Protein AF-A0A7S1H893-F1 (afdb_monomer_lite)

Radius of gyration: 40.55 Å; chains: 1; bounding box: 86×59×120 Å

Structure (mmCIF, N/CA/C/O backbone):
data_AF-A0A7S1H893-F1
#
_entry.id   AF-A0A7S1H893-F1
#
loop_
_atom_site.group_PDB
_atom_site.id
_atom_site.type_symbol
_atom_site.label_atom_id
_atom_site.label_alt_id
_atom_site.label_comp_id
_atom_site.label_asym_id
_atom_site.label_entity_id
_atom_site.label_seq_id
_atom_site.pdbx_PDB_ins_code
_atom_site.Cartn_x
_atom_site.Cartn_y
_atom_site.Cartn_z
_atom_site.occupancy
_atom_site.B_iso_or_equiv
_atom_site.auth_seq_id
_atom_site.auth_comp_id
_atom_site.auth_asym_id
_atom_site.auth_atom_id
_atom_site.pdbx_PDB_model_num
ATOM 1 N N . GLU A 1 1 ? -0.132 -35.012 -33.719 1.00 47.06 1 GLU A N 1
ATOM 2 C CA . GLU A 1 1 ? -0.107 -34.852 -32.246 1.00 47.06 1 GLU A CA 1
ATOM 3 C C . GLU A 1 1 ? 1.290 -35.050 -31.645 1.00 47.06 1 GLU A C 1
ATOM 5 O O . GLU A 1 1 ? 1.748 -34.148 -30.957 1.00 47.06 1 GLU A O 1
ATOM 10 N N . GLY A 1 2 ? 2.041 -36.108 -31.991 1.00 47.69 2 GLY A N 1
ATOM 11 C CA . GLY A 1 2 ? 3.420 -36.306 -31.490 1.00 47.69 2 GLY A CA 1
ATOM 12 C C . GLY A 1 2 ? 4.438 -35.197 -31.826 1.00 47.69 2 GLY A C 1
ATOM 13 O O . GLY A 1 2 ? 5.300 -34.894 -31.009 1.00 47.69 2 GLY A O 1
ATOM 14 N N . LEU A 1 3 ? 4.303 -34.521 -32.976 1.00 36.97 3 LEU A N 1
ATOM 15 C CA . LEU A 1 3 ? 5.175 -33.395 -33.358 1.00 36.97 3 LEU A CA 1
ATOM 16 C C . LEU A 1 3 ? 4.898 -32.107 -32.559 1.00 36.97 3 LEU A C 1
ATOM 18 O O . LEU A 1 3 ? 5.827 -31.370 -32.251 1.00 36.97 3 LEU A O 1
ATOM 22 N N . HIS A 1 4 ? 3.644 -31.858 -32.169 1.00 47.19 4 HIS A N 1
ATOM 23 C CA . HIS A 1 4 ? 3.292 -30.701 -31.335 1.00 47.19 4 HIS A CA 1
ATOM 24 C C . HIS A 1 4 ? 3.796 -30.859 -29.895 1.00 47.19 4 HIS A C 1
ATOM 26 O O . HIS A 1 4 ? 4.186 -29.874 -29.271 1.00 47.19 4 HIS A O 1
ATOM 32 N N . TYR A 1 5 ? 3.855 -32.094 -29.389 1.00 51.69 5 TYR A N 1
ATOM 33 C CA . TYR A 1 5 ? 4.451 -32.379 -28.084 1.00 51.69 5 TYR A CA 1
ATOM 34 C C . TYR A 1 5 ? 5.971 -32.150 -28.095 1.00 51.69 5 TYR A C 1
ATOM 36 O O . TYR A 1 5 ? 6.514 -31.550 -27.172 1.00 51.69 5 TYR A O 1
ATOM 44 N N . TRP A 1 6 ? 6.657 -32.541 -29.176 1.00 39.75 6 TRP A N 1
ATOM 45 C CA . TRP A 1 6 ? 8.109 -32.373 -29.297 1.00 39.75 6 TRP A CA 1
ATOM 46 C C . TRP A 1 6 ? 8.541 -30.904 -29.430 1.00 39.75 6 TRP A C 1
ATOM 48 O O . TRP A 1 6 ? 9.507 -30.493 -28.790 1.00 39.75 6 TRP A O 1
ATOM 58 N N . VAL A 1 7 ? 7.789 -30.087 -30.178 1.00 51.38 7 VAL A N 1
ATOM 59 C CA . VAL A 1 7 ? 8.055 -28.640 -30.305 1.00 51.38 7 VAL A CA 1
ATOM 60 C C . VAL A 1 7 ? 7.757 -27.895 -28.997 1.00 51.38 7 VAL A C 1
ATOM 62 O O . VAL A 1 7 ? 8.541 -27.041 -28.605 1.00 51.38 7 VAL A O 1
ATOM 65 N N . SER A 1 8 ? 6.710 -28.274 -28.253 1.00 48.41 8 SER A N 1
ATOM 66 C CA . SER A 1 8 ? 6.407 -27.669 -26.943 1.00 48.41 8 SER A CA 1
ATOM 67 C C . SER A 1 8 ? 7.466 -27.981 -25.875 1.00 48.41 8 SER A C 1
ATOM 69 O O . SER A 1 8 ? 7.771 -27.136 -25.030 1.00 48.41 8 SER A O 1
ATOM 71 N N . VAL A 1 9 ? 8.052 -29.182 -25.917 1.00 50.53 9 VAL A N 1
ATOM 72 C CA . VAL A 1 9 ? 9.153 -29.570 -25.025 1.00 50.53 9 VAL A CA 1
ATOM 73 C C . VAL A 1 9 ? 10.458 -28.884 -25.443 1.00 50.53 9 VAL A C 1
ATOM 75 O O . VAL A 1 9 ? 11.180 -28.406 -24.571 1.00 50.53 9 VAL A O 1
ATOM 78 N N . GLN A 1 10 ? 10.733 -28.736 -26.746 1.00 44.19 10 GLN A N 1
ATOM 79 C CA . GLN A 1 10 ? 11.882 -27.955 -27.215 1.00 44.19 10 GLN A CA 1
ATOM 80 C C . GLN A 1 10 ? 11.756 -26.462 -26.900 1.00 44.19 10 GLN A C 1
ATOM 82 O O . GLN A 1 10 ? 12.722 -25.894 -26.416 1.00 44.19 10 GLN A O 1
ATOM 87 N N . GLU A 1 11 ? 10.600 -25.819 -27.075 1.00 48.16 11 GLU A N 1
ATOM 88 C CA . GLU A 1 11 ? 10.439 -24.396 -26.731 1.00 48.16 11 GLU A CA 1
ATOM 89 C C . GLU A 1 11 ? 10.631 -24.132 -25.232 1.00 48.16 11 GLU A C 1
ATOM 91 O O . GLU A 1 11 ? 11.219 -23.119 -24.859 1.00 48.16 11 GLU A O 1
ATOM 96 N N . LYS A 1 12 ? 10.226 -25.071 -24.366 1.00 50.47 12 LYS A N 1
ATOM 97 C CA . LYS A 1 12 ? 10.487 -24.985 -22.920 1.00 50.47 12 LYS A CA 1
ATOM 98 C C . LYS A 1 12 ? 11.929 -25.324 -22.535 1.00 50.47 12 LYS A C 1
ATOM 100 O O . LYS A 1 12 ? 12.408 -24.810 -21.531 1.00 50.47 12 LYS A O 1
ATOM 105 N N . LEU A 1 13 ? 12.627 -26.160 -23.307 1.00 45.62 13 LEU A N 1
ATOM 106 C CA . LEU A 1 13 ? 14.049 -26.468 -23.099 1.00 45.62 13 LEU A CA 1
ATOM 107 C C . LEU A 1 13 ? 14.978 -25.389 -23.679 1.00 45.62 13 LEU A C 1
ATOM 109 O O . LEU A 1 13 ? 16.062 -25.176 -23.152 1.00 45.62 13 LEU A O 1
ATOM 113 N N . VAL A 1 14 ? 14.559 -24.671 -24.725 1.00 46.25 14 VAL A N 1
ATOM 114 C CA . VAL A 1 14 ? 15.371 -23.653 -25.416 1.00 46.25 14 VAL A CA 1
ATOM 115 C C . VAL A 1 14 ? 15.454 -22.334 -24.632 1.00 46.25 14 VAL A C 1
ATOM 117 O O . VAL A 1 14 ? 16.401 -21.571 -24.827 1.00 46.25 14 VAL A O 1
ATOM 120 N N . THR A 1 15 ? 14.542 -22.067 -23.690 1.00 53.97 15 THR A N 1
ATOM 121 C CA . THR A 1 15 ? 14.636 -20.875 -22.823 1.00 53.97 15 THR A CA 1
ATOM 122 C C . THR A 1 15 ? 15.612 -21.025 -21.656 1.00 53.97 15 THR A C 1
ATOM 124 O O . THR A 1 15 ? 16.009 -20.015 -21.081 1.00 53.97 15 THR A O 1
ATOM 127 N N . TRP A 1 16 ? 16.051 -22.242 -21.324 1.00 52.66 16 TRP A N 1
ATOM 128 C CA . TRP A 1 16 ? 17.056 -22.470 -20.284 1.00 52.66 16 TRP A CA 1
ATOM 129 C C . TRP A 1 16 ? 18.383 -22.803 -20.952 1.00 52.66 16 TRP A C 1
ATOM 131 O O . TRP A 1 16 ? 18.671 -23.950 -21.279 1.00 52.66 16 TRP A O 1
ATOM 141 N N . ARG A 1 17 ? 19.190 -21.765 -21.199 1.00 62.50 17 ARG A N 1
ATOM 142 C CA . ARG A 1 17 ? 20.500 -21.903 -21.859 1.00 62.50 17 ARG A CA 1
ATOM 143 C C . ARG A 1 17 ? 21.505 -22.743 -21.062 1.00 62.50 17 ARG A C 1
ATOM 145 O O . ARG A 1 17 ? 22.526 -23.119 -21.629 1.00 62.50 17 ARG A O 1
ATOM 152 N N . ASP A 1 18 ? 21.221 -23.051 -19.798 1.00 84.06 18 ASP A N 1
ATOM 153 C CA . ASP A 1 18 ? 22.061 -23.893 -18.955 1.00 84.06 18 ASP A CA 1
ATOM 154 C C . ASP A 1 18 ? 21.185 -24.821 -18.080 1.00 84.06 18 ASP A C 1
ATOM 156 O O . ASP A 1 18 ? 20.463 -24.337 -17.202 1.00 84.06 18 ASP A O 1
ATOM 160 N N . PRO A 1 19 ? 21.216 -26.153 -18.294 1.00 85.81 19 PRO A N 1
ATOM 161 C CA . PRO A 1 19 ? 20.529 -27.120 -17.437 1.00 85.81 19 PRO A CA 1
ATOM 162 C C . PRO A 1 19 ? 20.892 -26.970 -15.954 1.00 85.81 19 PRO A C 1
ATOM 164 O O . PRO A 1 19 ? 20.042 -27.208 -15.097 1.00 85.81 19 PRO A O 1
ATOM 167 N N . ALA A 1 20 ? 22.115 -26.528 -15.637 1.00 88.38 20 ALA A N 1
ATOM 168 C CA . ALA A 1 20 ? 22.537 -26.289 -14.261 1.00 88.38 20 ALA A CA 1
ATOM 169 C C . ALA A 1 20 ? 21.796 -25.100 -13.628 1.00 88.38 20 ALA A C 1
ATOM 171 O O . ALA A 1 20 ? 21.464 -25.133 -12.445 1.00 88.38 20 ALA A O 1
ATOM 172 N N . GLU A 1 21 ? 21.486 -24.064 -14.411 1.00 89.31 21 GLU A N 1
ATOM 173 C CA . GLU A 1 21 ? 20.748 -22.887 -13.941 1.00 89.31 21 GLU A CA 1
ATOM 174 C C . GLU A 1 21 ? 19.277 -23.221 -13.661 1.00 89.31 21 GLU A C 1
ATOM 176 O O . GLU A 1 21 ? 18.722 -22.771 -12.660 1.00 89.31 21 GLU A O 1
ATOM 181 N N . TRP A 1 22 ? 18.669 -24.095 -14.469 1.00 91.06 22 TRP A N 1
ATOM 182 C CA . TRP A 1 22 ? 17.317 -24.588 -14.196 1.00 91.06 22 TRP A CA 1
ATOM 183 C C . TRP A 1 22 ? 17.251 -25.411 -12.903 1.00 91.06 22 TRP A C 1
ATOM 185 O O . TRP A 1 22 ? 16.387 -25.159 -12.061 1.00 91.06 22 TRP A O 1
ATOM 195 N N . VAL A 1 23 ? 18.175 -26.365 -12.719 1.00 92.12 23 VAL A N 1
ATOM 196 C CA . VAL A 1 23 ? 18.237 -27.191 -11.499 1.00 92.12 23 VAL A CA 1
ATOM 197 C C . VAL A 1 23 ? 18.478 -26.311 -10.264 1.00 92.12 23 VAL A C 1
ATOM 199 O O . VAL A 1 23 ? 17.839 -26.511 -9.230 1.00 92.12 23 VAL A O 1
ATOM 202 N N . TYR A 1 24 ? 19.334 -25.292 -10.385 1.00 92.69 24 TYR A N 1
ATOM 203 C CA . TYR A 1 24 ? 19.581 -24.315 -9.326 1.00 92.69 24 TYR A CA 1
ATOM 204 C C . TYR A 1 24 ? 18.322 -23.516 -8.943 1.00 92.69 24 TYR A C 1
ATOM 206 O O . TYR A 1 24 ? 18.001 -23.415 -7.757 1.00 92.69 24 TYR A O 1
ATOM 214 N N . GLU A 1 25 ? 17.573 -22.986 -9.916 1.00 93.12 25 GLU A N 1
ATOM 215 C CA . GLU A 1 25 ? 16.344 -22.222 -9.645 1.00 93.12 25 GLU A CA 1
ATOM 216 C C . GLU A 1 25 ? 15.226 -23.095 -9.048 1.00 93.12 25 GLU A C 1
ATOM 218 O O . GLU A 1 25 ? 14.499 -22.641 -8.160 1.00 93.12 25 GLU A O 1
ATOM 223 N N . GLN A 1 26 ? 15.112 -24.369 -9.451 1.00 95.06 26 GLN A N 1
ATOM 224 C CA . GLN A 1 26 ? 14.185 -25.299 -8.791 1.00 95.06 26 GLN A CA 1
ATOM 225 C C . GLN A 1 26 ? 14.583 -25.569 -7.334 1.00 95.06 26 GLN A C 1
ATOM 227 O O . GLN A 1 26 ? 13.721 -25.523 -6.455 1.00 95.06 26 GLN A O 1
ATOM 232 N N . GLY A 1 27 ? 15.876 -25.778 -7.055 1.00 94.06 27 GLY A N 1
ATOM 233 C CA . GLY A 1 27 ? 16.376 -25.931 -5.684 1.00 94.06 27 GLY A CA 1
ATOM 234 C C . GLY A 1 27 ? 16.076 -24.707 -4.814 1.00 94.06 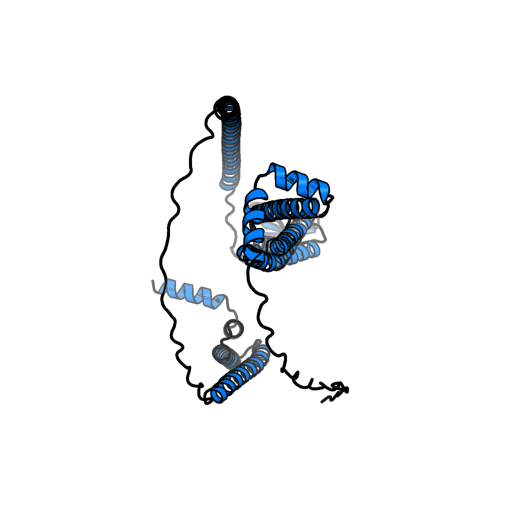27 GLY A C 1
ATOM 235 O O . GLY A 1 27 ? 15.591 -24.838 -3.691 1.00 94.06 27 GLY A O 1
ATOM 236 N N . LYS A 1 28 ? 16.261 -23.498 -5.360 1.00 94.38 28 LYS A N 1
ATOM 237 C CA . LYS A 1 28 ? 15.940 -22.236 -4.675 1.00 94.38 28 LYS A CA 1
ATOM 238 C C . LYS A 1 28 ? 14.450 -22.104 -4.359 1.00 94.38 28 LYS A C 1
ATOM 240 O O . LYS A 1 28 ? 14.094 -21.651 -3.273 1.00 94.38 28 LYS A O 1
ATOM 245 N N . LYS A 1 29 ? 13.576 -22.505 -5.285 1.00 94.94 29 LYS A N 1
ATOM 246 C CA . LYS A 1 29 ? 12.127 -22.497 -5.061 1.00 94.94 29 LYS A CA 1
ATOM 247 C C . LYS A 1 29 ? 11.727 -23.447 -3.926 1.00 94.94 29 LYS A C 1
ATOM 249 O O . LYS A 1 29 ? 11.020 -23.024 -3.018 1.00 94.94 29 LYS A O 1
ATOM 254 N N . LEU A 1 30 ? 12.223 -24.687 -3.939 1.00 95.00 30 LEU A N 1
ATOM 255 C CA . LEU A 1 30 ? 11.952 -25.678 -2.888 1.00 95.00 30 LEU A CA 1
ATOM 256 C C . LEU A 1 30 ? 12.474 -25.230 -1.517 1.00 95.00 30 LEU A C 1
ATOM 258 O O . LEU A 1 30 ? 11.807 -25.435 -0.504 1.00 95.00 30 LEU A O 1
ATOM 262 N N . PHE A 1 31 ? 13.626 -24.554 -1.491 1.00 95.25 31 PHE A N 1
ATOM 263 C CA . PHE A 1 31 ? 14.181 -23.976 -0.270 1.00 95.25 31 PHE A CA 1
ATOM 264 C C . PHE A 1 31 ? 13.249 -22.924 0.349 1.00 95.25 31 PHE A C 1
ATOM 266 O O . PHE A 1 31 ? 13.012 -22.950 1.554 1.00 95.25 31 PHE A O 1
ATOM 273 N N . LEU A 1 32 ? 12.685 -22.027 -0.470 1.00 92.44 32 LEU A N 1
ATOM 274 C CA . LEU A 1 32 ? 11.733 -21.005 -0.015 1.00 92.44 32 LEU A CA 1
ATOM 275 C C . LEU A 1 32 ? 10.386 -21.594 0.435 1.00 92.44 32 LEU A C 1
ATOM 277 O O . LEU A 1 32 ? 9.704 -20.985 1.252 1.00 92.44 32 LEU A O 1
ATOM 281 N N . GLU A 1 33 ? 10.010 -22.771 -0.071 1.00 95.25 33 GLU A N 1
ATOM 282 C CA . GLU A 1 33 ? 8.824 -23.522 0.366 1.00 95.25 33 GLU A CA 1
ATOM 283 C C . GLU A 1 33 ? 9.047 -24.297 1.683 1.00 95.25 33 GLU A C 1
ATOM 285 O O . GLU A 1 33 ? 8.131 -24.973 2.147 1.00 95.25 33 GLU A O 1
ATOM 290 N N . GLY A 1 34 ? 10.245 -24.239 2.281 1.00 94.06 34 GLY A N 1
ATOM 291 C CA . GLY A 1 34 ? 10.588 -24.982 3.503 1.00 94.06 34 GLY A CA 1
ATOM 292 C C . GLY A 1 34 ? 10.866 -26.474 3.280 1.00 94.06 34 GLY A C 1
ATOM 293 O O . GLY A 1 34 ? 11.090 -27.218 4.231 1.00 94.06 34 GLY A O 1
ATOM 294 N N . LYS A 1 35 ? 10.896 -26.941 2.025 1.00 96.44 35 LYS A N 1
ATOM 295 C CA . LYS A 1 35 ? 11.199 -28.337 1.665 1.00 96.44 35 LYS A CA 1
ATOM 296 C C . LYS A 1 35 ? 12.709 -28.548 1.571 1.00 96.44 35 LYS A C 1
ATOM 298 O O . LYS A 1 35 ? 13.257 -28.810 0.499 1.00 96.44 35 LYS A O 1
ATOM 303 N N . HIS A 1 36 ? 13.400 -28.389 2.699 1.00 95.69 36 HIS A N 1
ATOM 304 C CA . HIS A 1 36 ? 14.865 -28.337 2.744 1.00 95.69 36 HIS A CA 1
ATOM 305 C C . HIS A 1 36 ? 15.547 -29.621 2.235 1.00 95.69 36 HIS A C 1
ATOM 307 O O . HIS A 1 36 ? 16.593 -29.527 1.594 1.00 95.69 36 HIS A O 1
ATOM 313 N N . GLN A 1 37 ? 14.933 -30.795 2.425 1.00 95.75 37 GLN A N 1
ATOM 314 C CA . GLN A 1 37 ? 15.456 -32.070 1.916 1.00 95.75 37 GLN A CA 1
ATOM 315 C C . GLN A 1 37 ? 15.416 -32.151 0.379 1.00 95.75 37 GLN A C 1
ATOM 317 O O . GLN A 1 37 ? 16.431 -32.432 -0.254 1.00 95.75 37 GLN A O 1
ATOM 322 N N . GLU A 1 38 ? 14.272 -31.836 -0.239 1.00 95.56 38 GLU A N 1
ATOM 323 C CA . GLU A 1 38 ? 14.124 -31.829 -1.704 1.00 95.56 38 GLU A CA 1
ATOM 324 C C . GLU A 1 38 ? 15.006 -30.744 -2.352 1.00 95.56 38 GLU A C 1
ATOM 326 O O . GLU A 1 38 ? 15.598 -30.948 -3.414 1.00 95.56 38 GLU A O 1
ATOM 331 N N . ALA A 1 39 ? 15.143 -29.588 -1.689 1.00 95.19 39 ALA A N 1
ATOM 332 C CA . ALA A 1 39 ? 16.047 -28.525 -2.121 1.00 95.19 39 ALA A CA 1
ATOM 333 C C . ALA A 1 39 ? 17.515 -28.985 -2.118 1.00 95.19 39 ALA A C 1
ATOM 335 O O . ALA A 1 39 ? 18.245 -28.720 -3.076 1.00 95.19 39 ALA A O 1
ATOM 336 N N . LEU A 1 40 ? 17.942 -29.711 -1.076 1.00 96.00 40 LEU A N 1
ATOM 337 C CA . LEU A 1 40 ? 19.291 -30.266 -0.972 1.00 96.00 40 LEU A CA 1
ATOM 338 C C . LEU A 1 40 ? 19.588 -31.249 -2.116 1.00 96.00 40 LEU A C 1
ATOM 340 O O . LEU A 1 40 ? 20.659 -31.170 -2.719 1.00 96.00 40 LEU A O 1
ATOM 344 N N . GLU A 1 41 ? 18.641 -32.125 -2.461 1.00 96.25 41 GLU A N 1
ATOM 345 C CA . GLU A 1 41 ? 18.778 -33.058 -3.589 1.00 96.25 41 GLU A CA 1
ATOM 346 C C . GLU A 1 41 ? 18.942 -32.325 -4.930 1.00 96.25 41 GLU A C 1
ATOM 348 O O . GLU A 1 41 ? 19.811 -32.683 -5.733 1.00 96.25 41 GLU A O 1
ATOM 353 N N . MET A 1 42 ? 18.179 -31.248 -5.153 1.00 95.75 42 MET A N 1
ATOM 354 C CA . MET A 1 42 ? 18.329 -30.407 -6.346 1.00 95.75 42 MET A CA 1
ATOM 355 C C . MET A 1 42 ? 19.699 -29.721 -6.399 1.00 95.75 42 MET A C 1
ATOM 357 O O . MET A 1 42 ? 20.353 -29.726 -7.443 1.00 95.75 42 MET A O 1
ATOM 361 N N . PHE A 1 43 ? 20.192 -29.169 -5.287 1.00 94.19 43 PHE A N 1
ATOM 362 C CA . PHE A 1 43 ? 21.514 -28.534 -5.270 1.00 94.19 43 PHE A CA 1
ATOM 363 C C . PHE A 1 43 ? 22.661 -29.537 -5.483 1.00 94.19 43 PHE A C 1
ATOM 365 O O . PHE A 1 43 ? 23.621 -29.212 -6.186 1.00 94.19 43 PHE A O 1
ATOM 372 N N . GLN A 1 44 ? 22.538 -30.770 -4.980 1.00 94.38 44 GLN A N 1
ATOM 373 C CA . GLN A 1 44 ? 23.482 -31.857 -5.275 1.00 94.38 44 GLN A CA 1
ATOM 374 C C . GLN A 1 44 ? 23.427 -32.282 -6.749 1.00 94.38 44 GLN A C 1
ATOM 376 O O . GLN A 1 44 ? 24.458 -32.573 -7.359 1.00 94.38 44 GLN A O 1
ATOM 381 N N . ALA A 1 45 ? 22.236 -32.306 -7.356 1.00 92.38 45 ALA A N 1
ATOM 382 C CA . ALA A 1 45 ? 22.092 -32.552 -8.788 1.00 92.38 45 ALA A CA 1
ATOM 383 C C . ALA A 1 45 ? 22.763 -31.441 -9.617 1.00 92.38 45 ALA A C 1
ATOM 385 O O . ALA A 1 45 ? 23.444 -31.744 -10.596 1.00 92.38 45 ALA A O 1
ATOM 386 N N . CYS A 1 46 ? 22.658 -30.178 -9.188 1.00 92.00 46 CYS A N 1
ATOM 387 C CA . CYS A 1 46 ? 23.345 -29.047 -9.819 1.00 92.00 46 CYS A CA 1
ATOM 388 C C . CYS A 1 46 ? 24.878 -29.209 -9.802 1.00 92.00 46 CYS A C 1
ATOM 390 O O . CYS A 1 46 ? 25.540 -28.870 -10.782 1.00 92.00 46 CYS A O 1
ATOM 392 N N . GLU A 1 47 ? 25.449 -29.753 -8.722 1.00 91.38 47 GLU A N 1
ATOM 393 C CA . GLU A 1 47 ? 26.891 -30.027 -8.624 1.00 91.38 47 GLU A CA 1
ATOM 394 C C . GLU A 1 47 ? 27.335 -31.118 -9.612 1.00 91.38 47 GLU A C 1
ATOM 396 O O . GLU A 1 47 ? 28.365 -30.975 -10.271 1.00 91.38 47 GLU A O 1
ATOM 401 N N . LYS A 1 48 ? 26.518 -32.167 -9.790 1.00 92.12 48 LYS A N 1
ATOM 402 C CA . LYS A 1 48 ? 26.788 -33.256 -10.747 1.00 92.12 48 LYS A CA 1
ATOM 403 C C . LYS A 1 48 ? 26.717 -32.806 -12.207 1.00 92.12 48 LYS A C 1
ATOM 405 O O . LYS A 1 48 ? 27.459 -33.333 -13.032 1.00 92.12 48 LYS A O 1
ATOM 410 N N . VAL A 1 49 ? 25.825 -31.867 -12.531 1.00 90.12 49 VAL A N 1
ATOM 411 C CA . VAL A 1 49 ? 25.699 -31.302 -13.888 1.00 90.12 49 VAL A CA 1
ATOM 412 C C . VAL A 1 49 ? 26.903 -30.410 -14.226 1.00 90.12 49 VAL A C 1
ATOM 414 O O . VAL A 1 49 ? 27.324 -30.365 -15.381 1.00 90.12 49 VAL A O 1
ATOM 417 N N . GLY A 1 50 ? 27.506 -29.765 -13.221 1.00 82.75 50 GLY A N 1
ATOM 418 C CA . GLY A 1 50 ? 28.611 -28.827 -13.408 1.00 82.75 50 GLY A CA 1
ATOM 419 C C . GLY A 1 50 ? 28.149 -27.486 -13.992 1.00 82.75 50 GLY A C 1
ATOM 420 O O . GLY A 1 50 ? 27.041 -27.357 -14.498 1.00 82.75 50 GLY A O 1
ATOM 421 N N . GLY A 1 51 ? 28.991 -26.452 -13.909 1.00 84.25 51 GLY A N 1
ATOM 422 C CA . GLY A 1 51 ? 28.700 -25.130 -14.479 1.00 84.25 51 GLY A CA 1
ATOM 423 C C . GLY A 1 51 ? 28.959 -23.964 -13.526 1.00 84.25 51 GLY A C 1
ATOM 424 O O . GLY A 1 51 ? 29.443 -24.127 -12.406 1.00 84.25 51 GLY A O 1
ATOM 425 N N . LYS A 1 52 ? 28.628 -22.748 -13.976 1.00 80.62 52 LYS A N 1
ATOM 426 C CA . LYS A 1 52 ? 28.777 -21.517 -13.177 1.00 80.62 52 LYS A CA 1
ATOM 427 C C . LYS A 1 52 ? 27.966 -21.491 -11.867 1.00 80.62 52 LYS A C 1
ATOM 429 O O . LYS A 1 52 ? 28.483 -20.917 -10.907 1.00 80.62 52 LYS A O 1
ATOM 434 N N . PRO A 1 53 ? 26.750 -22.069 -11.760 1.00 80.5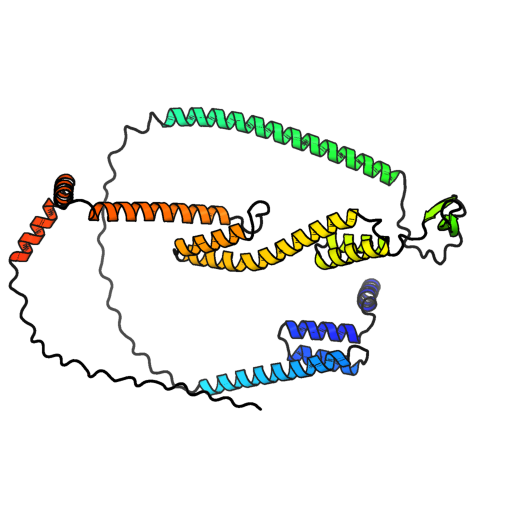6 53 PRO A N 1
ATOM 435 C CA . PRO A 1 53 ? 25.983 -21.988 -10.516 1.00 80.56 53 PRO A CA 1
ATOM 436 C C . PRO A 1 53 ? 26.516 -22.888 -9.390 1.00 80.56 53 PRO A C 1
ATOM 438 O O . PRO A 1 53 ? 26.081 -22.721 -8.255 1.00 80.56 53 PRO A O 1
ATOM 441 N N . VAL A 1 54 ? 27.497 -23.765 -9.642 1.00 83.31 54 VAL A N 1
ATOM 442 C CA . VAL A 1 54 ? 28.032 -24.707 -8.636 1.00 83.31 54 VAL A CA 1
ATOM 443 C C . VAL A 1 54 ? 28.615 -23.996 -7.409 1.00 83.31 54 VAL A C 1
ATOM 445 O O . VAL A 1 54 ? 28.394 -24.415 -6.280 1.00 83.31 54 VAL A O 1
ATOM 448 N N . GLN A 1 55 ? 29.302 -22.864 -7.595 1.00 82.00 55 GLN A N 1
ATOM 449 C CA . GLN A 1 55 ? 29.829 -22.090 -6.460 1.00 82.00 55 GLN A CA 1
ATOM 450 C C . GLN A 1 55 ? 28.727 -21.456 -5.602 1.00 82.00 55 GLN A C 1
ATOM 452 O O . GLN A 1 55 ? 28.949 -21.160 -4.432 1.00 82.00 55 GLN A O 1
ATOM 457 N N . ARG A 1 56 ? 27.550 -21.206 -6.187 1.00 84.75 56 ARG A N 1
ATOM 458 C CA . ARG A 1 56 ? 26.399 -20.662 -5.462 1.00 84.75 56 ARG A CA 1
ATOM 459 C C . ARG A 1 56 ? 25.603 -21.776 -4.797 1.00 84.75 56 ARG A C 1
ATOM 461 O O . ARG A 1 56 ? 25.098 -21.568 -3.702 1.00 84.75 56 ARG A O 1
ATOM 468 N N . SER A 1 57 ? 25.492 -22.944 -5.431 1.00 85.38 57 SER A N 1
ATOM 469 C CA . SER A 1 57 ? 24.748 -24.074 -4.871 1.00 85.38 57 SER A CA 1
ATOM 470 C C . SER A 1 57 ? 25.402 -24.624 -3.604 1.00 85.38 57 SER A C 1
ATOM 472 O O . SER A 1 57 ? 24.676 -24.982 -2.684 1.00 85.38 57 SER A O 1
ATOM 474 N N . THR A 1 58 ? 26.735 -24.618 -3.489 1.00 86.81 58 THR A N 1
ATOM 475 C CA . THR A 1 58 ? 27.437 -25.084 -2.277 1.00 86.81 58 THR A CA 1
ATOM 476 C C . THR A 1 58 ? 27.049 -24.307 -1.022 1.00 86.81 58 THR A C 1
ATOM 478 O O . THR A 1 58 ? 26.746 -24.924 -0.006 1.00 86.81 58 THR A O 1
ATOM 481 N N . GLN A 1 59 ? 26.943 -22.978 -1.108 1.00 88.75 59 GLN A N 1
ATOM 482 C CA . GLN A 1 59 ? 26.493 -22.148 0.017 1.00 88.75 59 GLN A CA 1
ATOM 483 C C . GLN A 1 59 ? 25.066 -22.501 0.456 1.00 88.75 59 GLN A C 1
ATOM 485 O O . GLN A 1 59 ? 24.783 -22.573 1.648 1.00 88.75 59 GLN A O 1
ATOM 490 N N . PHE A 1 60 ? 24.167 -22.763 -0.497 1.00 84.94 60 PHE A N 1
ATOM 491 C CA . PHE A 1 60 ? 22.797 -23.171 -0.183 1.00 84.94 60 PHE A CA 1
ATOM 492 C C . PHE A 1 60 ? 22.719 -24.588 0.393 1.00 84.94 60 PHE A C 1
ATOM 494 O O . PHE A 1 60 ? 21.876 -24.832 1.253 1.00 84.94 60 PHE A O 1
ATOM 501 N N . MET A 1 61 ? 23.588 -25.513 -0.029 1.00 89.69 61 MET A N 1
ATOM 502 C CA . MET A 1 61 ? 23.630 -26.868 0.533 1.00 89.69 61 MET A CA 1
ATOM 503 C C . MET A 1 61 ? 23.979 -26.860 2.020 1.00 89.69 61 MET A C 1
ATOM 505 O O . MET A 1 61 ? 23.349 -27.588 2.784 1.00 89.69 61 MET A O 1
ATOM 509 N N . ASP A 1 62 ? 24.936 -26.031 2.437 1.00 92.88 62 ASP A N 1
ATOM 510 C CA . ASP A 1 62 ? 25.328 -25.938 3.847 1.00 92.88 62 ASP A CA 1
ATOM 511 C C . ASP A 1 62 ? 24.190 -25.377 4.709 1.00 92.88 62 ASP A C 1
ATOM 513 O O . ASP A 1 62 ? 23.877 -25.944 5.755 1.00 92.88 62 ASP A O 1
ATOM 517 N N . VAL A 1 63 ? 23.479 -24.356 4.214 1.00 91.19 63 VAL A N 1
ATOM 518 C CA . VAL A 1 63 ? 22.285 -23.819 4.888 1.00 91.19 63 VAL A CA 1
ATOM 519 C C . VAL A 1 63 ? 21.160 -24.858 4.948 1.00 91.19 63 VAL A C 1
ATOM 521 O O . VAL A 1 63 ? 20.523 -25.007 5.986 1.00 91.19 63 VAL A O 1
ATOM 524 N N . CYS A 1 64 ? 20.916 -25.615 3.870 1.00 88.25 64 CYS A N 1
ATOM 525 C CA . CYS A 1 64 ? 19.906 -26.680 3.884 1.00 88.25 64 CYS A CA 1
ATOM 526 C C . CYS A 1 64 ? 20.228 -27.741 4.944 1.00 88.25 64 CYS A C 1
ATOM 528 O O . CYS A 1 64 ? 19.333 -28.138 5.683 1.00 88.25 64 CYS A O 1
ATOM 530 N N . ARG A 1 65 ? 21.494 -28.169 5.050 1.00 95.31 65 ARG A N 1
ATOM 531 C CA . ARG A 1 65 ? 21.936 -29.143 6.064 1.00 95.31 65 ARG A CA 1
ATOM 532 C C . ARG A 1 65 ? 21.734 -28.623 7.485 1.00 95.31 65 ARG A C 1
ATOM 534 O O . ARG A 1 65 ? 21.266 -29.377 8.328 1.00 95.31 65 ARG A O 1
ATOM 541 N N . GLU A 1 66 ? 22.048 -27.353 7.742 1.00 95.12 66 GLU A N 1
ATOM 542 C CA . GLU A 1 66 ? 21.828 -26.738 9.057 1.00 95.12 66 GLU A CA 1
ATOM 543 C C . GLU A 1 66 ? 20.336 -26.691 9.420 1.00 95.12 66 GLU A C 1
ATOM 545 O O . GLU A 1 66 ? 19.963 -27.020 10.544 1.00 95.12 66 GLU A O 1
ATOM 550 N N . MET A 1 67 ? 19.470 -26.328 8.468 1.00 91.75 67 MET A N 1
ATOM 551 C CA . MET A 1 67 ? 18.020 -26.270 8.690 1.00 91.75 67 MET A CA 1
ATOM 552 C C . MET A 1 67 ? 17.415 -27.657 8.931 1.00 91.75 67 MET A C 1
ATOM 554 O O . MET A 1 67 ? 16.547 -27.798 9.787 1.00 91.75 67 MET A O 1
ATOM 558 N N . ILE A 1 68 ? 17.886 -28.681 8.212 1.00 93.56 68 ILE A N 1
ATOM 559 C CA . ILE A 1 68 ? 17.467 -30.073 8.430 1.00 93.56 68 ILE A CA 1
ATOM 560 C C . ILE A 1 68 ? 17.894 -30.539 9.827 1.00 93.56 68 ILE A C 1
ATOM 562 O O . ILE A 1 68 ? 17.062 -31.053 10.564 1.00 93.56 68 ILE A O 1
ATOM 566 N N . ALA A 1 69 ? 19.146 -30.283 10.225 1.00 94.62 69 ALA A N 1
ATOM 567 C CA . ALA A 1 69 ? 19.645 -30.664 11.546 1.00 94.62 69 ALA A CA 1
ATOM 568 C C . ALA A 1 69 ? 18.853 -30.004 12.690 1.00 94.62 69 ALA A C 1
ATOM 570 O O . ALA A 1 69 ? 18.526 -30.669 13.667 1.00 94.62 69 ALA A O 1
ATOM 571 N N . LYS A 1 70 ? 18.485 -28.720 12.554 1.00 93.44 70 LYS A N 1
ATOM 572 C CA . LYS A 1 70 ? 17.629 -28.031 13.538 1.00 93.44 70 LYS A CA 1
ATOM 573 C C . LYS A 1 70 ? 16.222 -28.620 13.604 1.00 93.44 70 LYS A C 1
ATOM 575 O O . LYS A 1 70 ? 15.689 -28.783 14.693 1.00 93.44 70 LYS A O 1
ATOM 580 N N . ALA A 1 71 ? 15.630 -28.958 12.457 1.00 91.31 71 ALA A N 1
ATOM 581 C CA . ALA A 1 71 ? 14.306 -29.574 12.420 1.00 91.31 71 ALA A CA 1
ATOM 582 C C . ALA A 1 71 ? 14.299 -30.978 13.057 1.00 91.31 71 ALA A C 1
ATOM 584 O O . ALA A 1 71 ? 13.315 -31.357 13.687 1.00 91.31 71 ALA A O 1
ATOM 585 N N . GLU A 1 72 ? 15.389 -31.739 12.919 1.00 93.69 72 GLU A N 1
ATOM 586 C CA . GLU A 1 72 ? 15.569 -33.029 13.600 1.00 93.69 72 GLU A CA 1
ATOM 587 C C . GLU A 1 72 ? 15.749 -32.851 15.118 1.00 93.69 72 GLU A C 1
ATOM 589 O O . GLU A 1 72 ? 15.106 -33.561 15.889 1.00 93.69 72 GLU A O 1
ATOM 594 N N . GLU A 1 73 ? 16.536 -31.861 15.558 1.00 93.44 73 GLU A N 1
ATOM 595 C CA . GLU A 1 73 ? 16.719 -31.538 16.984 1.00 93.44 73 GLU A CA 1
ATOM 596 C C . GLU A 1 73 ? 15.400 -31.111 17.656 1.00 93.44 73 GLU A C 1
ATOM 598 O O . GLU A 1 73 ? 15.097 -31.554 18.763 1.00 93.44 73 GLU A O 1
ATOM 603 N N . GLU A 1 74 ? 14.575 -30.308 16.974 1.00 90.75 74 GLU A N 1
ATOM 604 C CA . GLU A 1 74 ? 13.242 -29.925 17.459 1.00 90.75 74 GLU A CA 1
ATOM 605 C C . GLU A 1 74 ? 12.293 -31.129 17.559 1.00 90.75 74 GLU A C 1
ATOM 607 O O . GLU A 1 74 ? 11.575 -31.268 18.550 1.00 90.75 74 GLU A O 1
ATOM 612 N N . GLN A 1 75 ? 12.316 -32.038 16.577 1.00 87.81 75 GLN A N 1
ATOM 613 C CA . GLN A 1 75 ? 11.494 -33.252 16.620 1.00 87.81 75 GLN A CA 1
ATOM 614 C C . GLN A 1 75 ? 11.893 -34.207 17.746 1.00 87.81 75 GLN A C 1
ATOM 616 O O . GLN A 1 75 ? 11.029 -34.896 18.292 1.00 87.81 75 GLN A O 1
ATOM 621 N N . ASP A 1 76 ? 13.178 -34.282 18.086 1.00 88.44 76 ASP A N 1
ATOM 622 C CA . ASP A 1 76 ? 13.646 -35.120 19.187 1.00 88.44 76 ASP A CA 1
ATOM 623 C C . ASP A 1 76 ? 13.379 -34.467 20.555 1.00 88.44 76 ASP A C 1
ATOM 625 O O . ASP A 1 76 ? 12.979 -35.165 21.487 1.00 88.44 76 ASP A O 1
ATOM 629 N N . ALA A 1 77 ? 13.454 -33.134 20.662 1.00 86.00 77 ALA A N 1
ATOM 630 C CA . ALA A 1 77 ? 13.091 -32.403 21.880 1.00 86.00 77 ALA A CA 1
ATOM 631 C C . ALA A 1 77 ? 11.605 -32.548 22.269 1.00 86.00 77 ALA A C 1
ATOM 633 O O . ALA A 1 77 ? 11.268 -32.481 23.455 1.00 86.00 77 ALA A O 1
ATOM 634 N N . ASP A 1 78 ? 10.716 -32.758 21.294 1.00 81.62 78 ASP A N 1
ATOM 635 C CA . ASP A 1 78 ? 9.295 -33.005 21.552 1.00 81.62 78 ASP A CA 1
ATOM 636 C C . ASP A 1 78 ? 9.002 -34.457 21.958 1.00 81.62 78 ASP A C 1
ATOM 638 O O . ASP A 1 78 ? 8.059 -34.696 22.714 1.00 81.62 78 ASP A O 1
ATOM 642 N N . LYS A 1 79 ? 9.822 -35.433 21.541 1.00 80.50 79 LYS A N 1
ATOM 643 C CA . LYS A 1 79 ? 9.658 -36.835 21.974 1.00 80.50 79 LYS A CA 1
ATOM 644 C C . LYS A 1 79 ? 9.970 -37.022 23.457 1.00 80.50 79 LYS A C 1
ATOM 646 O O . LYS A 1 79 ? 9.300 -37.815 24.111 1.00 80.50 79 LYS A O 1
ATOM 651 N N . ASP A 1 80 ? 10.909 -36.250 23.999 1.00 74.50 80 ASP A N 1
ATOM 652 C CA . ASP A 1 80 ? 11.303 -36.329 25.412 1.00 74.50 80 ASP A CA 1
ATOM 653 C C . ASP A 1 80 ? 10.279 -35.698 26.383 1.00 74.50 80 ASP A C 1
ATOM 655 O O . ASP A 1 80 ? 10.430 -35.813 27.600 1.00 74.50 80 ASP A O 1
ATOM 659 N N . LYS A 1 81 ? 9.207 -35.062 25.884 1.00 70.19 81 LYS A N 1
ATOM 660 C CA . LYS A 1 81 ? 8.140 -34.460 26.713 1.00 70.19 81 LYS A CA 1
ATOM 661 C C . LYS A 1 81 ? 6.876 -35.317 26.866 1.00 70.19 81 LYS A C 1
ATOM 663 O O . LYS A 1 81 ? 5.938 -34.875 27.522 1.00 70.19 81 LYS A O 1
ATOM 668 N N . VAL A 1 82 ? 6.819 -36.513 26.277 1.00 61.00 82 VAL A N 1
ATOM 669 C CA . VAL A 1 82 ? 5.571 -37.308 26.197 1.00 61.00 82 VAL A CA 1
ATOM 670 C C . VAL A 1 82 ? 5.360 -38.268 27.384 1.00 61.00 82 VAL A C 1
ATOM 672 O O . VAL A 1 82 ? 4.277 -38.826 27.523 1.00 61.00 82 VAL A O 1
ATOM 675 N N . ASP A 1 83 ? 6.317 -38.404 28.306 1.00 60.25 83 ASP A N 1
ATOM 676 C CA . ASP A 1 83 ? 6.205 -39.339 29.444 1.00 60.25 83 ASP A CA 1
ATOM 677 C C . ASP A 1 83 ? 5.806 -38.687 30.787 1.00 60.25 83 ASP A C 1
ATOM 679 O O . ASP A 1 83 ? 6.005 -39.286 31.848 1.00 60.25 83 ASP A O 1
ATOM 683 N N . GLU A 1 84 ? 5.222 -37.482 30.792 1.00 66.44 84 GLU A N 1
ATOM 684 C CA . GLU A 1 84 ? 4.593 -36.947 32.009 1.00 66.44 84 GLU A CA 1
ATOM 685 C C . GLU A 1 84 ? 3.144 -37.472 32.119 1.00 66.44 84 GLU A C 1
ATOM 687 O O . GLU A 1 84 ? 2.303 -37.122 31.289 1.00 66.44 84 GLU A O 1
ATOM 692 N N . PRO A 1 85 ? 2.820 -38.346 33.096 1.00 56.69 85 PRO A N 1
ATOM 693 C CA . PRO A 1 85 ? 1.481 -38.912 33.219 1.00 56.69 85 PRO A CA 1
ATOM 694 C C . PRO A 1 85 ? 0.477 -37.813 33.584 1.00 56.69 85 PRO A C 1
ATOM 696 O O . PRO A 1 85 ? 0.601 -37.177 34.633 1.00 56.69 85 PRO A O 1
ATOM 699 N N . GLU A 1 86 ? -0.532 -37.617 32.730 1.00 51.56 86 GLU A N 1
ATOM 700 C CA . GLU A 1 86 ? -1.642 -36.699 32.992 1.00 51.56 86 GLU A CA 1
ATOM 701 C C . GLU A 1 86 ? -2.275 -36.992 34.369 1.00 51.56 86 GLU A C 1
ATOM 703 O O . GLU A 1 86 ? -2.625 -38.143 34.664 1.00 51.56 86 GLU A O 1
ATOM 708 N N . PRO A 1 87 ? -2.434 -35.980 35.244 1.00 53.00 87 PRO A N 1
ATOM 709 C CA . PRO A 1 87 ? -3.147 -36.156 36.497 1.00 53.00 87 PRO A CA 1
ATOM 710 C C . PRO A 1 87 ? -4.634 -36.380 36.202 1.00 53.00 87 PRO A C 1
ATOM 712 O O . PRO A 1 87 ? -5.278 -35.568 35.546 1.00 53.00 87 PRO A O 1
ATOM 715 N N . ALA A 1 88 ? -5.169 -37.493 36.706 1.00 48.41 88 ALA A N 1
ATOM 716 C CA . ALA A 1 88 ? -6.567 -37.887 36.573 1.00 48.41 88 ALA A CA 1
ATOM 717 C C . ALA A 1 88 ? -7.529 -36.730 36.912 1.00 48.41 88 ALA A C 1
ATOM 719 O O . ALA A 1 88 ? -7.594 -36.284 38.060 1.00 48.41 88 ALA A O 1
ATOM 720 N N . GLU A 1 89 ? -8.284 -36.267 35.914 1.00 48.38 89 GLU A N 1
ATOM 721 C CA . GLU A 1 89 ? -9.329 -35.260 36.084 1.00 48.38 89 GLU A CA 1
ATOM 722 C C . GLU A 1 89 ? -10.462 -35.803 36.967 1.00 48.38 89 GLU A C 1
ATOM 724 O O . GLU A 1 89 ? -11.091 -36.826 36.681 1.00 48.38 89 GLU A O 1
ATOM 729 N N . ALA A 1 90 ? -10.717 -35.099 38.070 1.00 49.53 90 ALA A N 1
ATOM 730 C CA . ALA A 1 90 ? -11.874 -35.308 38.921 1.00 49.53 90 ALA A CA 1
ATOM 731 C C . ALA A 1 90 ? -13.119 -34.726 38.235 1.00 49.53 90 ALA A C 1
ATOM 733 O O . ALA A 1 90 ? -13.203 -33.529 37.972 1.00 49.53 90 ALA A O 1
ATOM 734 N N . VAL A 1 91 ? -14.083 -35.599 37.954 1.00 50.94 91 VAL A N 1
ATOM 735 C CA . VAL A 1 91 ? -15.403 -35.271 37.409 1.00 50.94 91 VAL A CA 1
ATOM 736 C C . VAL A 1 91 ? -16.213 -34.524 38.479 1.00 50.94 91 VAL A C 1
ATOM 738 O O . VAL A 1 91 ? -16.671 -35.140 39.439 1.00 50.94 91 VAL A O 1
ATOM 741 N N . GLU A 1 92 ? -16.382 -33.207 38.333 1.00 45.78 92 GLU A N 1
ATOM 742 C CA . GLU A 1 92 ? -17.349 -32.418 39.112 1.00 45.78 92 GLU A CA 1
ATOM 743 C C . GLU A 1 92 ? -18.734 -32.461 38.441 1.00 45.78 92 GLU A C 1
ATOM 745 O O . GLU A 1 92 ? -18.909 -32.065 37.287 1.00 45.78 92 GLU A O 1
ATOM 750 N N . GLU A 1 93 ? -19.725 -32.968 39.180 1.00 46.62 93 GLU A N 1
ATOM 751 C CA . GLU A 1 93 ? -21.146 -32.978 38.824 1.00 46.62 93 GLU A CA 1
ATOM 752 C C . GLU A 1 93 ? -21.734 -31.556 38.809 1.00 46.62 93 GLU A C 1
ATOM 754 O O . GLU A 1 93 ? -21.656 -30.815 39.790 1.00 46.62 93 GLU A O 1
ATOM 759 N N . ALA A 1 94 ? -22.396 -31.198 37.707 1.00 46.62 94 ALA A N 1
ATOM 760 C CA . ALA A 1 94 ? -23.188 -29.978 37.581 1.00 46.62 94 ALA A CA 1
ATOM 761 C C . ALA A 1 94 ? -24.618 -30.171 38.141 1.00 46.62 94 ALA A C 1
ATOM 763 O O . ALA A 1 94 ? -25.247 -31.189 37.836 1.00 46.62 94 ALA A O 1
ATOM 764 N N . PRO A 1 95 ? -25.181 -29.208 38.901 1.00 48.94 95 PRO A N 1
ATOM 765 C CA . PRO A 1 95 ? -26.577 -29.253 39.334 1.00 48.94 95 PRO A CA 1
ATOM 766 C C . PRO A 1 95 ? -27.553 -28.711 38.263 1.00 48.94 95 PRO A C 1
ATOM 768 O O . PRO A 1 95 ? -27.138 -27.976 37.361 1.00 48.94 95 PRO A O 1
ATOM 771 N N . PRO A 1 96 ? -28.849 -29.084 38.340 1.00 56.53 96 PRO A N 1
ATOM 772 C CA . PRO A 1 96 ? -29.817 -28.915 37.259 1.00 56.53 96 PRO A CA 1
ATOM 773 C C . PRO A 1 96 ? -30.446 -27.516 37.185 1.00 56.53 96 PRO A C 1
ATOM 775 O O . PRO A 1 96 ? -30.455 -26.750 38.145 1.00 56.53 96 PRO A O 1
ATOM 778 N N . ALA A 1 97 ? -30.978 -27.235 35.994 1.00 49.22 97 ALA A N 1
ATOM 779 C CA . ALA A 1 97 ? -31.699 -26.035 35.598 1.00 49.22 97 ALA A CA 1
ATOM 780 C C . ALA A 1 97 ? -33.030 -25.859 36.348 1.00 49.22 97 ALA A C 1
ATOM 782 O O . ALA A 1 97 ? -33.804 -26.810 36.445 1.00 49.22 97 ALA A O 1
ATOM 783 N N . ASP A 1 98 ? -33.301 -24.624 36.780 1.00 45.62 98 ASP A N 1
ATOM 784 C CA . ASP A 1 98 ? -34.602 -24.175 37.281 1.00 45.62 98 ASP A CA 1
ATOM 785 C C . ASP A 1 98 ? -35.275 -23.216 36.288 1.00 45.62 98 ASP A C 1
ATOM 787 O O . ASP A 1 98 ? -34.634 -22.441 35.572 1.00 45.62 98 ASP A O 1
ATOM 791 N N . GLU A 1 99 ? -36.596 -23.345 36.267 1.00 46.41 99 GLU A N 1
ATOM 792 C CA . GLU A 1 99 ? -37.582 -22.853 35.313 1.00 46.41 99 GLU A CA 1
ATOM 793 C C . GLU A 1 99 ? -37.866 -21.331 35.405 1.00 46.41 99 GLU A C 1
ATOM 795 O O . GLU A 1 99 ? -37.788 -20.720 36.467 1.00 46.41 99 GLU A O 1
ATOM 800 N N . GLU A 1 100 ? -38.187 -20.755 34.235 1.00 44.81 100 GLU A N 1
ATOM 801 C CA . GLU A 1 100 ? -39.107 -19.643 33.885 1.00 44.81 100 GLU A CA 1
ATOM 802 C C . GLU A 1 100 ? -39.796 -18.779 34.987 1.00 44.81 100 GLU A C 1
ATOM 804 O O . GLU A 1 100 ? -40.173 -19.278 36.045 1.00 44.81 100 GLU A O 1
ATOM 809 N N . PRO A 1 101 ? -40.085 -17.473 34.732 1.00 51.28 101 PRO A N 1
ATOM 810 C CA . PRO A 1 101 ? -41.321 -17.141 34.000 1.00 51.28 101 PRO A CA 1
ATOM 811 C C . PRO A 1 101 ? -41.274 -15.925 33.057 1.00 51.28 101 PRO A C 1
ATOM 813 O O . PRO A 1 101 ? -40.498 -14.979 33.210 1.00 51.28 101 PRO A O 1
ATOM 816 N N . GLY A 1 102 ? -42.177 -15.983 32.075 1.00 46.50 102 GLY A N 1
ATOM 817 C CA . GLY A 1 102 ? -42.425 -14.977 31.051 1.00 46.50 102 GLY A CA 1
ATOM 818 C C . GLY A 1 102 ? -42.942 -13.626 31.550 1.00 46.50 102 GLY A C 1
ATOM 819 O O . GLY A 1 102 ? -43.493 -13.489 32.642 1.00 46.50 102 GLY A O 1
ATOM 820 N N . TYR A 1 103 ? -42.776 -12.629 30.682 1.00 42.44 103 TYR A N 1
ATOM 821 C CA . TYR A 1 103 ? -43.391 -11.313 30.794 1.00 42.44 103 TYR A CA 1
ATOM 822 C C . TYR A 1 103 ? -44.253 -11.058 29.559 1.00 42.44 103 TYR A C 1
ATOM 824 O O . TYR A 1 103 ? -43.761 -11.017 28.430 1.00 42.44 103 TYR A O 1
ATOM 832 N N . GLU A 1 104 ? -45.551 -10.916 29.812 1.00 44.47 104 GLU A N 1
ATOM 833 C CA . GLU A 1 104 ? -46.563 -10.445 28.877 1.00 44.47 104 GLU A CA 1
ATOM 834 C C . GLU A 1 104 ? -46.500 -8.914 28.721 1.00 44.47 104 GLU A C 1
ATOM 836 O O . GLU A 1 104 ? -46.303 -8.185 29.690 1.00 44.47 104 GLU A O 1
ATOM 841 N N . GLN A 1 105 ? -46.676 -8.481 27.469 1.00 46.72 105 GLN A N 1
ATOM 842 C CA . GLN A 1 105 ? -47.451 -7.329 26.979 1.00 46.72 105 GLN A CA 1
ATOM 843 C C . GLN A 1 105 ? -47.516 -6.035 27.811 1.00 46.72 105 GLN A C 1
ATOM 845 O O . GLN A 1 105 ? -48.308 -5.941 28.738 1.00 46.72 105 GLN A O 1
ATOM 850 N N . GLU A 1 106 ? -46.888 -4.971 27.296 1.00 42.50 106 GLU A N 1
ATOM 851 C CA . GLU A 1 106 ? -47.461 -3.613 27.287 1.00 42.50 106 GLU A CA 1
ATOM 852 C C . GLU A 1 106 ? -47.033 -2.906 25.987 1.00 42.50 106 GLU A C 1
ATOM 854 O O . GLU A 1 106 ? -45.930 -2.377 25.877 1.00 42.50 106 GLU A O 1
ATOM 859 N N . GLU A 1 107 ? -47.904 -2.922 24.977 1.00 45.22 107 GLU A N 1
ATOM 860 C CA . GLU A 1 107 ? -47.785 -2.087 23.780 1.00 45.22 107 GLU A CA 1
ATOM 861 C C . GLU A 1 107 ? -49.140 -1.414 23.557 1.00 45.22 107 GLU A C 1
ATOM 863 O O . GLU A 1 107 ? -50.065 -2.008 23.009 1.00 45.22 107 GLU A O 1
ATOM 868 N N . GLN A 1 108 ? -49.291 -0.192 24.066 1.00 45.25 108 GLN A N 1
ATOM 869 C CA . GLN A 1 108 ? -50.307 0.750 23.608 1.00 45.25 108 GLN A CA 1
ATOM 870 C C . GLN A 1 108 ? -49.973 2.163 24.092 1.00 45.25 108 GLN A C 1
ATOM 872 O O . GLN A 1 108 ? -49.647 2.365 25.258 1.00 45.25 108 GLN A O 1
ATOM 877 N N . VAL A 1 109 ? -50.166 3.113 23.171 1.00 46.59 109 VAL A N 1
ATOM 878 C CA . VAL A 1 109 ? -50.181 4.583 23.298 1.00 46.59 109 VAL A CA 1
ATOM 879 C C . VAL A 1 109 ? -48.951 5.259 22.690 1.00 46.59 109 VAL A C 1
ATOM 881 O O . VAL A 1 109 ? -48.031 5.633 23.399 1.00 46.59 109 VAL A O 1
ATOM 884 N N . GLU A 1 110 ? -48.996 5.468 21.371 1.00 46.50 110 GLU A N 1
ATOM 885 C CA . GLU A 1 110 ? -48.498 6.680 20.694 1.00 46.50 110 GLU A CA 1
ATOM 886 C C . GLU A 1 110 ? -48.977 6.669 19.227 1.00 46.50 110 GLU A C 1
ATOM 888 O O . GLU A 1 110 ? -48.242 6.398 18.288 1.00 46.50 110 GLU A O 1
ATOM 893 N N . ALA A 1 111 ? -50.274 6.920 19.031 1.00 48.88 111 ALA A N 1
ATOM 894 C CA . ALA A 1 111 ? -50.866 7.196 17.722 1.00 48.88 111 ALA A CA 1
ATOM 895 C C . ALA A 1 111 ? -51.602 8.535 17.828 1.00 48.88 111 ALA A C 1
ATOM 897 O O . ALA A 1 111 ? -52.671 8.597 18.435 1.00 48.88 111 ALA A O 1
ATOM 898 N N . SER A 1 112 ? -50.972 9.620 17.366 1.00 45.22 112 SER A N 1
ATOM 899 C CA . SER A 1 112 ? -51.633 10.901 17.008 1.00 45.22 112 SER A CA 1
ATOM 900 C C . SER A 1 112 ? -50.678 12.033 16.587 1.00 45.22 112 SER A C 1
ATOM 902 O O . SER A 1 112 ? -51.153 13.136 16.346 1.00 45.22 112 SER A O 1
ATOM 904 N N . ALA A 1 113 ? -49.365 11.804 16.453 1.00 45.91 113 ALA A N 1
ATOM 905 C CA . ALA A 1 113 ? -48.417 12.845 16.015 1.00 45.91 113 ALA A CA 1
ATOM 906 C C . ALA A 1 113 ? -47.639 12.508 14.724 1.00 45.91 113 ALA A C 1
ATOM 908 O O . ALA A 1 113 ? -46.724 13.240 14.377 1.00 45.91 113 ALA A O 1
ATOM 909 N N . ALA A 1 114 ? -47.984 11.417 14.029 1.00 46.75 114 ALA A N 1
ATOM 910 C CA . ALA A 1 114 ? -47.206 10.894 12.898 1.00 46.75 114 ALA A CA 1
ATOM 911 C C . ALA A 1 114 ? -47.804 11.179 11.504 1.00 46.75 114 ALA A C 1
ATOM 913 O O . ALA A 1 114 ? -47.133 10.929 10.516 1.00 46.75 114 ALA A O 1
ATOM 914 N N . GLU A 1 115 ? -49.030 11.707 11.398 1.00 50.34 115 GLU A N 1
ATOM 915 C CA . GLU A 1 115 ? -49.696 11.876 10.089 1.00 50.34 115 GLU A CA 1
ATOM 916 C C . GLU A 1 115 ? -49.432 13.239 9.410 1.00 50.34 115 GLU A C 1
ATOM 918 O O . GLU A 1 115 ? -49.723 13.376 8.230 1.00 50.34 115 GLU A O 1
ATOM 923 N N . GLU A 1 116 ? -48.849 14.238 10.094 1.00 50.47 116 GLU A N 1
ATOM 924 C CA . GLU A 1 116 ? -48.518 15.544 9.473 1.00 50.47 116 GLU A CA 1
ATOM 925 C C . GLU A 1 116 ? -47.052 15.668 8.996 1.00 50.47 116 GLU A C 1
ATOM 927 O O . GLU A 1 116 ? -46.769 16.533 8.174 1.00 50.47 116 GLU A O 1
ATOM 932 N N . GLU A 1 117 ? -46.120 14.810 9.441 1.00 50.47 117 GLU A N 1
ATOM 933 C CA . GLU A 1 117 ? -44.736 14.779 8.907 1.00 50.47 117 GLU A CA 1
ATOM 934 C C . GLU A 1 117 ? -44.592 13.870 7.667 1.00 50.47 117 GLU A C 1
ATOM 936 O O . GLU A 1 117 ? -43.679 14.068 6.867 1.00 50.47 117 GLU A O 1
ATOM 941 N N . GLU A 1 118 ? -45.506 12.916 7.455 1.00 49.94 118 GLU A N 1
ATOM 942 C CA . GLU A 1 118 ? -45.431 11.960 6.337 1.00 49.94 118 GLU A CA 1
ATOM 943 C C . GLU A 1 118 ? -45.828 12.599 4.983 1.00 49.94 118 GLU A C 1
ATOM 945 O O . GLU A 1 118 ? -45.252 12.259 3.949 1.00 49.94 118 GLU A O 1
ATOM 950 N N . GLU A 1 119 ? -46.724 13.602 4.972 1.00 52.62 119 GLU A N 1
ATOM 951 C CA . GLU A 1 119 ? -47.105 14.323 3.739 1.00 52.62 119 GLU A CA 1
ATOM 952 C C . GLU A 1 119 ? -46.022 15.310 3.245 1.00 52.62 119 GLU A C 1
ATOM 954 O O . GLU A 1 119 ? -45.888 15.510 2.035 1.00 52.62 119 GLU A O 1
ATOM 959 N N . GLU A 1 120 ? -45.201 15.899 4.130 1.00 52.38 120 GLU A N 1
ATOM 960 C CA . GLU A 1 120 ? -44.076 16.757 3.707 1.00 52.38 120 GLU A CA 1
ATOM 961 C C . GLU A 1 120 ? -42.857 15.940 3.227 1.00 52.38 120 GLU A C 1
ATOM 963 O O . GLU A 1 120 ? -42.116 16.405 2.353 1.00 52.38 120 GLU A O 1
ATOM 968 N N . GLU A 1 121 ? -42.645 14.713 3.725 1.00 51.06 121 GLU A N 1
ATOM 969 C CA . GLU A 1 121 ? -41.568 13.835 3.240 1.00 51.06 121 GLU A CA 1
ATOM 970 C C . GLU A 1 121 ? -41.862 13.244 1.846 1.00 51.06 121 GLU A C 1
ATOM 972 O O . GLU A 1 121 ? -40.949 13.189 1.010 1.00 51.06 121 GLU A O 1
ATOM 977 N N . GLU A 1 122 ? -43.119 12.898 1.531 1.00 52.44 122 GLU A N 1
ATOM 978 C CA . GLU A 1 122 ? -43.494 12.404 0.192 1.00 52.44 122 GLU A CA 1
ATOM 979 C C . GLU A 1 122 ? -43.305 13.469 -0.908 1.00 52.44 122 GLU A C 1
ATOM 981 O O . GLU A 1 122 ? -42.807 13.160 -2.000 1.00 52.44 122 GLU A O 1
ATOM 986 N N . GLU A 1 123 ? -43.614 14.744 -0.637 1.00 52.00 123 GLU A N 1
ATOM 987 C CA . GLU A 1 123 ? -43.481 15.813 -1.640 1.00 52.00 123 GLU A CA 1
ATOM 988 C C . GLU A 1 123 ? -42.001 16.145 -1.940 1.00 52.00 123 GLU A C 1
ATOM 990 O O . GLU A 1 123 ? -41.623 16.455 -3.080 1.00 52.00 123 GLU A O 1
ATOM 995 N N . VAL A 1 124 ? -41.114 16.004 -0.946 1.00 53.78 124 VAL A N 1
ATOM 996 C CA . VAL A 1 124 ? -39.664 16.190 -1.123 1.00 53.78 124 VAL A CA 1
ATOM 997 C C . VAL A 1 124 ? -39.034 14.999 -1.857 1.00 53.78 124 VAL A C 1
ATOM 999 O O . VAL A 1 124 ? -38.173 15.210 -2.726 1.00 53.78 124 VAL A O 1
ATOM 1002 N N . GLU A 1 125 ? -39.471 13.763 -1.593 1.00 53.28 125 GLU A N 1
ATOM 1003 C CA . GLU A 1 125 ? -38.999 12.588 -2.335 1.00 53.28 125 GLU A CA 1
ATOM 1004 C C . GLU A 1 125 ? -39.376 12.652 -3.822 1.00 53.28 125 GLU A C 1
ATOM 1006 O O . GLU A 1 125 ? -38.523 12.387 -4.682 1.00 53.28 125 GLU A O 1
ATOM 1011 N N . GLU A 1 126 ? -40.589 13.091 -4.175 1.00 53.88 126 GLU A N 1
ATOM 1012 C CA . GLU A 1 126 ? -41.009 13.141 -5.580 1.00 53.88 126 GLU A CA 1
ATOM 1013 C C . GLU A 1 126 ? -40.182 14.157 -6.401 1.00 53.88 126 GLU A C 1
ATOM 1015 O O . GLU A 1 126 ? -39.744 13.875 -7.530 1.00 53.88 126 GLU A O 1
ATOM 1020 N N . VAL A 1 127 ? -39.848 15.315 -5.815 1.00 55.84 127 VAL A N 1
ATOM 1021 C CA . VAL A 1 127 ? -38.996 16.335 -6.455 1.00 55.84 127 VAL A CA 1
ATOM 1022 C C . VAL A 1 127 ? -37.550 15.841 -6.620 1.00 55.84 127 VAL A C 1
ATOM 1024 O O . VAL A 1 127 ? -36.915 16.084 -7.661 1.00 55.84 127 VAL A O 1
ATOM 1027 N N . VAL A 1 128 ? -37.020 15.094 -5.646 1.00 55.78 128 VAL A N 1
ATOM 1028 C CA . VAL A 1 128 ? -35.669 14.511 -5.711 1.00 55.78 128 VAL A CA 1
ATOM 1029 C C . VAL A 1 128 ? -35.598 13.392 -6.757 1.00 55.78 128 VAL A C 1
ATOM 1031 O O . VAL A 1 128 ? -34.653 13.360 -7.558 1.00 55.78 128 VAL A O 1
ATOM 1034 N N . VAL A 1 129 ? -36.617 12.533 -6.849 1.00 56.94 129 VAL A N 1
ATOM 1035 C CA . VAL A 1 129 ? -36.699 11.456 -7.850 1.00 56.94 129 VAL A CA 1
ATOM 1036 C C . VAL A 1 129 ? -36.795 12.029 -9.272 1.00 56.94 129 VAL A C 1
ATOM 1038 O O . VAL A 1 129 ? -36.066 11.596 -10.178 1.00 56.94 129 VAL A O 1
ATOM 1041 N N . GLN A 1 130 ? -37.585 13.085 -9.496 1.00 60.56 130 GLN A N 1
ATOM 1042 C CA . GLN A 1 130 ? -37.639 13.753 -10.803 1.00 60.56 130 GLN A CA 1
ATOM 1043 C C . GLN A 1 130 ? -36.321 14.468 -11.170 1.00 60.56 130 GLN A C 1
ATOM 1045 O O . GLN A 1 130 ? -35.912 14.479 -12.341 1.00 60.56 130 GLN A O 1
ATOM 1050 N N . GLY A 1 131 ? -35.597 15.018 -10.191 1.00 66.38 131 GLY A N 1
ATOM 1051 C CA . GLY A 1 131 ? -34.260 15.589 -10.389 1.00 66.38 131 GLY A CA 1
ATOM 1052 C C . GLY A 1 131 ? -33.197 14.541 -10.750 1.00 66.38 131 GLY A C 1
ATOM 1053 O O . GLY A 1 131 ? -32.375 14.755 -11.655 1.00 66.38 131 GLY A O 1
ATOM 1054 N N . LEU A 1 132 ? -33.239 13.378 -10.093 1.00 58.12 132 LEU A N 1
ATOM 1055 C CA . LEU A 1 132 ? -32.328 12.255 -10.330 1.00 58.12 132 LEU A CA 1
ATOM 1056 C C . LEU A 1 132 ? -32.529 11.638 -11.717 1.00 58.12 132 LEU A C 1
ATOM 1058 O O . LEU A 1 132 ? -31.544 11.383 -12.418 1.00 58.12 132 LEU A O 1
ATOM 1062 N N . THR A 1 133 ? -33.771 11.498 -12.186 1.00 77.25 133 THR A N 1
ATOM 1063 C CA . THR A 1 133 ? -34.041 10.951 -13.528 1.00 77.25 133 THR A CA 1
ATOM 1064 C C . THR A 1 133 ? -33.534 11.862 -14.653 1.00 77.25 133 THR A C 1
ATOM 1066 O O . THR A 1 133 ? -33.022 11.366 -15.662 1.00 77.25 133 THR A O 1
ATOM 1069 N N . LYS A 1 134 ? -33.573 13.195 -14.489 1.00 80.12 134 LYS A N 1
ATOM 1070 C CA . LYS A 1 134 ? -32.977 14.142 -15.456 1.00 80.12 134 LYS A CA 1
ATOM 1071 C C . LYS A 1 134 ? -31.450 14.023 -15.502 1.00 80.12 134 LYS A C 1
ATOM 1073 O O . LYS A 1 134 ? -30.873 13.981 -16.592 1.00 80.12 134 LYS A O 1
ATOM 1078 N N . ARG A 1 135 ? -30.787 13.906 -14.345 1.00 75.12 135 ARG A N 1
ATOM 1079 C CA . ARG A 1 135 ? -29.324 13.719 -14.268 1.00 75.12 135 ARG A CA 1
ATOM 1080 C C . ARG A 1 135 ? -28.884 12.363 -14.822 1.00 75.12 135 ARG A C 1
ATOM 1082 O O . ARG A 1 135 ? -27.905 12.310 -15.564 1.00 75.12 135 ARG A O 1
ATOM 1089 N N . GLN A 1 136 ? -29.633 11.295 -14.555 1.00 81.69 136 GLN A N 1
ATOM 1090 C CA . GLN A 1 136 ? -29.377 9.967 -15.119 1.00 81.69 136 GLN A CA 1
ATOM 1091 C C . GLN A 1 136 ? -29.552 9.942 -16.644 1.00 81.69 136 GLN A C 1
ATOM 1093 O O . GLN A 1 136 ? -28.697 9.405 -17.349 1.00 81.69 136 GLN A O 1
ATOM 1098 N N . LYS A 1 137 ? -30.598 10.588 -17.183 1.00 85.81 137 LYS A N 1
ATOM 1099 C CA . LYS A 1 137 ? -30.786 10.733 -18.638 1.00 85.81 137 LYS A CA 1
ATOM 1100 C C . LYS A 1 137 ? -29.639 11.518 -19.285 1.00 85.81 137 LYS A C 1
ATOM 1102 O O . LYS A 1 137 ? -29.122 11.094 -20.318 1.00 85.81 137 LYS A O 1
ATOM 1107 N N . ALA A 1 138 ? -29.178 12.603 -18.659 1.00 84.44 138 ALA A N 1
ATOM 1108 C CA . ALA A 1 138 ? -28.028 13.372 -19.142 1.00 84.44 138 ALA A CA 1
ATOM 1109 C C . ALA A 1 138 ? -26.709 12.575 -19.081 1.00 84.44 138 ALA A C 1
ATOM 1111 O O . ALA A 1 138 ? -25.902 12.641 -20.010 1.00 84.44 138 ALA A O 1
ATOM 1112 N N . ALA A 1 139 ? -26.495 11.786 -18.023 1.00 85.12 139 ALA A N 1
ATOM 1113 C CA . ALA A 1 139 ? -25.331 10.909 -17.893 1.00 85.12 139 ALA A CA 1
ATOM 1114 C C . ALA A 1 139 ? -25.333 9.800 -18.957 1.00 85.12 139 ALA A C 1
ATOM 1116 O O . ALA A 1 139 ? -24.309 9.562 -19.599 1.00 85.12 139 ALA A O 1
ATOM 1117 N N . LYS A 1 140 ? -26.494 9.184 -19.213 1.00 88.81 140 LYS A N 1
ATOM 1118 C CA . LYS A 1 140 ? -26.663 8.175 -20.266 1.00 88.81 140 LYS A CA 1
ATOM 1119 C C . LYS A 1 140 ? -26.395 8.757 -21.658 1.00 88.81 140 LYS A C 1
ATOM 1121 O O . LYS A 1 140 ? -25.634 8.168 -22.421 1.00 88.81 140 LYS A O 1
ATOM 1126 N N . ALA A 1 141 ? -26.909 9.954 -21.948 1.00 91.50 141 ALA A N 1
ATOM 1127 C CA . ALA A 1 141 ? -26.636 10.653 -23.205 1.00 91.50 141 ALA A CA 1
ATOM 1128 C C . ALA A 1 141 ? -25.138 10.972 -23.388 1.00 91.50 141 ALA A C 1
ATOM 1130 O O . ALA A 1 141 ? -24.585 10.771 -24.470 1.00 91.50 141 ALA A O 1
ATOM 1131 N N . ARG A 1 142 ? -24.442 11.409 -22.327 1.00 87.50 142 ARG A N 1
ATOM 1132 C CA . ARG A 1 142 ? -22.983 11.630 -22.364 1.00 87.50 142 ARG A CA 1
ATOM 1133 C C . ARG A 1 142 ? -22.201 10.330 -22.574 1.00 87.50 142 ARG A C 1
ATOM 1135 O O . ARG A 1 142 ? -21.228 10.325 -23.328 1.00 87.50 142 ARG A O 1
ATOM 1142 N N . ALA A 1 143 ? -22.625 9.229 -21.955 1.00 88.62 143 ALA A N 1
ATOM 1143 C CA . ALA A 1 143 ? -22.008 7.918 -22.150 1.00 88.62 143 ALA A CA 1
ATOM 1144 C C . ALA A 1 143 ? -22.159 7.425 -23.602 1.00 88.62 143 ALA A C 1
ATOM 1146 O O . ALA A 1 143 ? -21.197 6.925 -24.189 1.00 88.62 143 ALA A O 1
ATOM 1147 N N . GLU A 1 144 ? -23.327 7.628 -24.216 1.00 91.38 144 GLU A N 1
ATOM 1148 C CA . GLU A 1 144 ? -23.562 7.310 -25.629 1.00 91.38 144 GLU A CA 1
ATOM 1149 C C . GLU A 1 144 ? -22.726 8.190 -26.571 1.00 91.38 144 GLU A C 1
ATOM 1151 O O . GLU A 1 144 ? -22.113 7.672 -27.508 1.00 91.38 144 GLU A O 1
ATOM 1156 N N . GLN A 1 145 ? -22.599 9.492 -26.286 1.00 93.50 145 GLN A N 1
ATOM 1157 C CA . GLN A 1 145 ? -21.710 10.387 -27.037 1.00 93.50 145 GLN A CA 1
ATOM 1158 C C . GLN A 1 145 ? -20.243 9.944 -26.951 1.00 93.50 145 GLN A C 1
ATOM 1160 O O . GLN A 1 145 ? -19.559 9.875 -27.974 1.00 93.50 145 GLN A O 1
ATOM 1165 N N . LEU A 1 146 ? -19.760 9.574 -25.762 1.00 89.50 146 LEU A N 1
ATOM 1166 C CA . LEU A 1 146 ? -18.402 9.051 -25.582 1.00 89.50 146 LEU A CA 1
ATOM 1167 C C . LEU A 1 146 ? -18.192 7.724 -26.320 1.00 89.50 146 LEU A C 1
ATOM 1169 O O . LEU A 1 146 ? -17.136 7.519 -26.921 1.00 89.50 146 LEU A O 1
ATOM 1173 N N . LYS A 1 147 ? -19.196 6.840 -26.338 1.00 92.69 147 LYS A N 1
ATOM 1174 C CA . LYS A 1 147 ? -19.155 5.590 -27.110 1.00 92.69 147 LYS A CA 1
ATOM 1175 C C . LYS A 1 147 ? -19.067 5.869 -28.615 1.00 92.69 147 LYS A C 1
ATOM 1177 O O . LYS A 1 147 ? -18.261 5.240 -29.301 1.00 92.69 147 LYS A O 1
ATOM 1182 N N . ALA A 1 148 ? -19.816 6.852 -29.117 1.00 91.25 148 ALA A N 1
ATOM 1183 C CA . ALA A 1 148 ? -19.756 7.277 -30.515 1.00 91.25 148 ALA A CA 1
ATOM 1184 C C . ALA A 1 148 ? -18.400 7.909 -30.883 1.00 91.25 148 ALA A C 1
ATOM 1186 O O . ALA A 1 148 ? -17.863 7.630 -31.956 1.00 91.25 148 ALA A O 1
ATOM 1187 N N . ILE A 1 149 ? -17.811 8.715 -29.991 1.00 90.06 149 ILE A N 1
ATOM 1188 C CA . ILE A 1 149 ? -16.468 9.286 -30.181 1.00 90.06 149 ILE A CA 1
ATOM 1189 C C . ILE A 1 149 ? -15.416 8.173 -30.215 1.00 90.06 149 ILE A C 1
ATOM 1191 O O . ILE A 1 149 ? -14.633 8.121 -31.161 1.00 90.06 149 ILE A O 1
ATOM 1195 N N . LYS A 1 150 ? -15.437 7.234 -29.259 1.00 87.88 150 LYS A N 1
ATOM 1196 C CA . LYS A 1 150 ? -14.521 6.079 -29.242 1.00 87.88 150 LYS A CA 1
ATOM 1197 C C . LYS A 1 150 ? -14.639 5.229 -30.510 1.00 87.88 150 LYS A C 1
ATOM 1199 O O . LYS A 1 150 ? -13.624 4.822 -31.061 1.00 87.88 150 LYS A O 1
ATOM 1204 N N . ALA A 1 151 ? -15.853 5.011 -31.016 1.00 89.12 151 ALA A N 1
ATOM 1205 C CA . ALA A 1 151 ? -16.064 4.288 -32.270 1.00 89.12 151 ALA A CA 1
ATOM 1206 C C . ALA A 1 151 ? -15.501 5.037 -33.494 1.00 89.12 151 ALA A C 1
ATOM 1208 O O . ALA A 1 151 ? -14.947 4.406 -34.392 1.00 89.12 151 ALA A O 1
ATOM 1209 N N . LYS A 1 152 ? -15.603 6.375 -33.533 1.00 90.44 152 LYS A N 1
ATOM 1210 C CA . LYS A 1 152 ? -14.990 7.200 -34.591 1.00 90.44 152 LYS A CA 1
ATOM 1211 C C . LYS A 1 152 ? -13.463 7.192 -34.523 1.00 90.44 152 LYS A C 1
ATOM 1213 O O . LYS A 1 152 ? -12.831 7.119 -35.571 1.00 90.44 152 LYS A O 1
ATOM 1218 N N . VAL A 1 153 ? -12.888 7.245 -33.318 1.00 84.62 153 VAL A N 1
ATOM 1219 C CA . VAL A 1 153 ? -11.436 7.117 -33.106 1.00 84.62 153 VAL A CA 1
ATOM 1220 C C . VAL A 1 153 ? -10.965 5.748 -33.584 1.00 84.62 153 VAL A C 1
ATOM 1222 O O . VAL A 1 153 ? -10.104 5.693 -34.447 1.00 84.62 153 VAL A O 1
ATOM 1225 N N . ARG A 1 154 ? -11.636 4.667 -33.169 1.00 80.06 154 ARG A N 1
ATOM 1226 C CA . ARG A 1 154 ? -11.312 3.307 -33.617 1.00 80.06 154 ARG A CA 1
ATOM 1227 C C . ARG A 1 154 ? -11.413 3.143 -35.134 1.00 80.06 154 ARG A C 1
ATOM 1229 O O . ARG A 1 154 ? -10.500 2.609 -35.732 1.00 80.06 154 ARG A O 1
ATOM 1236 N N . LYS A 1 155 ? -12.452 3.683 -35.786 1.00 79.88 155 LYS A N 1
ATOM 1237 C CA . LYS A 1 155 ? -12.541 3.687 -37.261 1.00 79.88 155 LYS A CA 1
ATOM 1238 C C . LYS A 1 155 ? -11.408 4.467 -37.930 1.00 79.88 155 LYS A C 1
ATOM 1240 O O . LYS A 1 155 ? -10.980 4.081 -39.011 1.00 79.88 155 LYS A O 1
ATOM 1245 N N . ARG A 1 156 ? -10.965 5.579 -37.336 1.00 74.56 156 ARG A N 1
ATOM 1246 C CA . ARG A 1 156 ? -9.830 6.355 -37.850 1.00 74.56 156 ARG A CA 1
ATOM 1247 C C . ARG A 1 156 ? -8.528 5.575 -37.667 1.00 74.56 156 ARG A C 1
ATOM 1249 O O . ARG A 1 156 ? -7.743 5.531 -38.604 1.00 74.56 156 ARG A O 1
ATOM 1256 N N . ASP A 1 157 ? -8.343 4.923 -36.526 1.00 67.50 157 ASP A N 1
ATOM 1257 C CA . ASP A 1 157 ? -7.185 4.069 -36.255 1.00 67.50 157 ASP A CA 1
ATOM 1258 C C . ASP A 1 157 ? -7.175 2.847 -37.181 1.00 67.50 157 ASP A C 1
ATOM 1260 O O . ASP A 1 157 ? -6.154 2.573 -37.796 1.00 67.50 157 ASP A O 1
ATOM 1264 N N . ASP A 1 158 ? -8.322 2.201 -37.407 1.00 69.25 158 ASP A N 1
ATOM 1265 C CA . ASP A 1 158 ? -8.478 1.102 -38.365 1.00 69.25 158 ASP A CA 1
ATOM 1266 C C . ASP A 1 158 ? -8.235 1.568 -39.815 1.00 69.25 158 ASP A C 1
ATOM 1268 O O . ASP A 1 158 ? -7.713 0.810 -40.626 1.00 69.25 158 ASP A O 1
ATOM 1272 N N . GLN A 1 159 ? -8.577 2.814 -40.175 1.00 64.44 159 GLN A N 1
ATOM 1273 C CA . GLN A 1 159 ? -8.248 3.396 -41.488 1.00 64.44 159 GLN A CA 1
ATOM 1274 C C . GLN A 1 159 ? -6.758 3.730 -41.626 1.00 64.44 159 GLN A C 1
ATOM 1276 O O . GLN A 1 159 ? -6.192 3.553 -42.704 1.00 64.44 159 GLN A O 1
ATOM 1281 N N . ILE A 1 160 ? -6.115 4.188 -40.551 1.00 58.31 160 ILE A N 1
ATOM 1282 C CA . ILE A 1 160 ? -4.663 4.397 -40.497 1.00 58.31 160 ILE A CA 1
ATOM 1283 C C . ILE A 1 160 ? -3.939 3.044 -40.586 1.00 58.31 160 ILE A C 1
ATOM 1285 O O . ILE A 1 160 ? -2.935 2.935 -41.288 1.00 58.31 160 ILE A O 1
ATOM 1289 N N . TRP A 1 161 ? -4.486 2.011 -39.943 1.00 51.47 161 TRP A N 1
ATOM 1290 C CA . TRP A 1 161 ? -3.948 0.653 -39.908 1.00 51.47 161 TRP A CA 1
ATOM 1291 C C . TRP A 1 161 ? -4.139 -0.092 -41.237 1.00 51.47 161 TRP A C 1
ATOM 1293 O O . TRP A 1 161 ? -3.200 -0.679 -41.762 1.00 51.47 161 TRP A O 1
ATOM 1303 N N . ASN A 1 162 ? -5.317 0.003 -41.859 1.00 48.94 162 ASN A N 1
ATOM 1304 C CA . ASN A 1 162 ? -5.596 -0.635 -43.153 1.00 48.94 162 ASN A CA 1
ATOM 1305 C C . ASN A 1 162 ? -5.003 0.126 -44.354 1.00 48.94 162 ASN A C 1
ATOM 1307 O O . ASN A 1 162 ? -4.957 -0.417 -45.454 1.00 48.94 162 ASN A O 1
ATOM 1311 N N . GLY A 1 163 ? -4.539 1.368 -44.167 1.00 43.03 163 GLY A N 1
ATOM 1312 C CA . GLY A 1 163 ? -3.829 2.142 -45.194 1.00 43.03 163 GLY A CA 1
ATOM 1313 C C . GLY A 1 163 ? -2.316 1.897 -45.241 1.00 43.03 163 GLY A C 1
ATOM 1314 O O . GLY A 1 163 ? -1.662 2.304 -46.201 1.00 43.03 163 GLY A O 1
ATOM 1315 N N . LYS A 1 164 ? -1.746 1.243 -44.222 1.00 44.31 164 LYS A N 1
ATOM 1316 C CA . LYS A 1 164 ? -0.336 0.846 -44.168 1.00 44.31 164 LYS A CA 1
ATOM 1317 C C . LYS A 1 164 ? -0.235 -0.489 -43.446 1.00 44.31 164 LYS A C 1
ATOM 1319 O O . LYS A 1 164 ? -0.154 -0.530 -42.224 1.00 44.31 164 LYS A O 1
ATOM 1324 N N . THR A 1 165 ? -0.195 -1.573 -44.211 1.00 37.09 165 THR A N 1
ATOM 1325 C CA . THR A 1 165 ? 0.256 -2.877 -43.724 1.00 37.09 165 THR A CA 1
ATOM 1326 C C . THR A 1 165 ? 1.686 -2.742 -43.200 1.00 37.09 165 THR A C 1
ATOM 1328 O O . THR A 1 165 ? 2.649 -2.836 -43.957 1.00 37.09 165 THR A O 1
ATOM 1331 N N . TYR A 1 166 ? 1.832 -2.476 -41.903 1.00 38.31 166 TYR A N 1
ATOM 1332 C CA . TYR A 1 166 ? 3.052 -2.780 -41.172 1.00 38.31 166 TYR A CA 1
ATOM 1333 C C . TYR A 1 166 ? 3.010 -4.283 -40.903 1.00 38.31 166 TYR A C 1
ATOM 1335 O O . TYR A 1 166 ? 2.437 -4.737 -39.914 1.00 38.31 166 TYR A O 1
ATOM 1343 N N . GLU A 1 167 ? 3.574 -5.068 -41.820 1.00 35.50 167 GLU A N 1
ATOM 1344 C CA . GLU A 1 167 ? 4.055 -6.387 -41.429 1.00 35.50 167 GLU A CA 1
ATOM 1345 C C . GLU A 1 167 ? 5.124 -6.158 -40.350 1.00 35.50 167 GLU A C 1
ATOM 1347 O O . GLU A 1 167 ? 6.060 -5.383 -40.584 1.00 35.50 167 GLU A O 1
ATOM 1352 N N . PRO A 1 168 ? 5.002 -6.751 -39.151 1.00 37.72 168 PRO A N 1
ATOM 1353 C CA . PRO A 1 168 ? 6.087 -6.721 -38.189 1.00 37.72 168 PRO A CA 1
ATOM 1354 C C . PRO A 1 168 ? 7.262 -7.478 -38.813 1.00 37.72 168 PRO A C 1
ATOM 1356 O O . PRO A 1 168 ? 7.271 -8.705 -38.872 1.00 37.72 168 PRO A O 1
ATOM 1359 N N . MET A 1 169 ? 8.240 -6.735 -39.338 1.00 39.44 169 MET A N 1
ATOM 1360 C CA . MET A 1 169 ? 9.504 -7.284 -39.814 1.00 39.44 169 MET A CA 1
ATOM 1361 C C . MET A 1 169 ? 10.292 -7.803 -38.606 1.00 39.44 169 MET A C 1
ATOM 1363 O O . MET A 1 169 ? 11.134 -7.110 -38.050 1.00 39.44 169 MET A O 1
ATOM 1367 N N . THR A 1 170 ? 10.011 -9.037 -38.199 1.00 42.62 170 THR A N 1
ATOM 1368 C CA . THR A 1 170 ? 10.903 -9.864 -37.371 1.00 42.62 170 THR A CA 1
ATOM 1369 C C . THR A 1 170 ? 11.805 -10.751 -38.235 1.00 42.62 170 THR A C 1
ATOM 1371 O O . THR A 1 170 ? 12.407 -11.703 -37.749 1.00 42.62 170 THR A O 1
ATOM 1374 N N . ARG A 1 171 ? 11.915 -10.453 -39.536 1.00 41.44 171 ARG A N 1
ATOM 1375 C CA . ARG A 1 171 ? 12.804 -11.157 -40.464 1.00 41.44 171 ARG A CA 1
ATOM 1376 C C . ARG A 1 171 ? 14.224 -10.616 -40.329 1.00 41.44 171 ARG A C 1
ATOM 1378 O O . ARG A 1 171 ? 14.414 -9.406 -40.405 1.00 41.44 171 ARG A O 1
ATOM 1385 N N . ASP A 1 172 ? 15.185 -11.523 -40.160 1.00 45.00 172 ASP A N 1
ATOM 1386 C CA . ASP A 1 172 ? 16.626 -11.270 -40.065 1.00 45.00 172 ASP A CA 1
ATOM 1387 C C . ASP A 1 172 ? 17.117 -10.203 -41.062 1.00 45.00 172 ASP A C 1
ATOM 1389 O O . ASP A 1 172 ? 17.459 -10.502 -42.212 1.00 45.00 172 ASP A O 1
ATOM 1393 N N . LEU A 1 173 ? 17.228 -8.956 -40.588 1.00 47.94 173 LEU A N 1
ATOM 1394 C CA . LEU A 1 173 ? 17.817 -7.820 -41.313 1.00 47.94 173 LEU A CA 1
ATOM 1395 C C . LEU A 1 173 ? 19.261 -8.094 -41.761 1.00 47.94 173 LEU A C 1
ATOM 1397 O O . LEU A 1 173 ? 19.755 -7.441 -42.674 1.00 47.94 173 LEU A O 1
ATOM 1401 N N . ALA A 1 174 ? 19.927 -9.090 -41.171 1.00 47.09 174 ALA A N 1
ATOM 1402 C CA . ALA A 1 174 ? 21.261 -9.519 -41.570 1.00 47.09 174 ALA A CA 1
ATOM 1403 C C . ALA A 1 174 ? 21.311 -10.197 -42.956 1.00 47.09 174 ALA A C 1
ATOM 1405 O O . ALA A 1 174 ? 22.391 -10.297 -43.534 1.00 47.09 174 ALA A O 1
ATOM 1406 N N . THR A 1 175 ? 20.177 -10.657 -43.504 1.00 46.62 175 THR A N 1
ATOM 1407 C CA . THR A 1 175 ? 20.145 -11.393 -44.788 1.00 46.62 175 THR A CA 1
ATOM 1408 C C . THR A 1 175 ? 19.468 -10.642 -45.934 1.00 46.62 175 THR A C 1
ATOM 1410 O O . THR A 1 175 ? 19.618 -11.038 -47.092 1.00 46.62 175 THR A O 1
ATOM 1413 N N . ASP A 1 176 ? 18.770 -9.537 -45.661 1.00 54.91 176 ASP A N 1
ATOM 1414 C CA . ASP A 1 176 ? 18.072 -8.781 -46.701 1.00 54.91 176 ASP A CA 1
ATOM 1415 C C . ASP A 1 176 ? 18.990 -7.737 -47.360 1.00 54.91 176 ASP A C 1
ATOM 1417 O O . ASP A 1 176 ? 19.165 -6.615 -46.883 1.00 54.91 176 ASP A O 1
ATOM 1421 N N . THR A 1 177 ? 19.564 -8.101 -48.512 1.00 61.88 177 THR A N 1
ATOM 1422 C CA . THR A 1 177 ? 20.479 -7.254 -49.308 1.00 61.88 177 THR A CA 1
ATOM 1423 C C . THR A 1 177 ? 19.864 -5.942 -49.817 1.00 61.88 177 THR A C 1
ATOM 1425 O O . THR A 1 177 ? 20.567 -5.117 -50.410 1.00 61.88 177 THR A O 1
ATOM 1428 N N . ARG A 1 178 ? 18.552 -5.740 -49.633 1.00 73.62 178 ARG A N 1
ATOM 1429 C CA . ARG A 1 178 ? 17.846 -4.537 -50.087 1.00 73.62 178 ARG A CA 1
ATOM 1430 C C . ARG A 1 178 ? 18.036 -3.347 -49.159 1.00 73.62 178 ARG A C 1
ATOM 1432 O O . ARG A 1 178 ? 17.812 -2.223 -49.611 1.00 73.62 178 ARG A O 1
ATOM 1439 N N . TRP A 1 179 ? 18.469 -3.548 -47.919 1.00 69.12 179 TRP A N 1
ATOM 1440 C CA . TRP A 1 179 ? 18.781 -2.458 -46.998 1.00 69.12 179 TRP A CA 1
ATOM 1441 C C . TRP A 1 179 ? 20.265 -2.117 -47.053 1.00 69.12 179 TRP A C 1
ATOM 1443 O O . TRP A 1 179 ? 21.129 -2.987 -46.978 1.00 69.12 179 TRP A O 1
ATOM 1453 N N . ARG A 1 180 ? 20.578 -0.827 -47.196 1.00 73.75 180 ARG A N 1
ATOM 1454 C CA . ARG A 1 180 ? 21.958 -0.331 -47.165 1.00 73.75 180 ARG A CA 1
ATOM 1455 C C . ARG A 1 180 ? 22.119 0.682 -46.048 1.00 73.75 180 ARG A C 1
ATOM 1457 O O . ARG A 1 180 ? 21.264 1.550 -45.875 1.00 73.75 180 ARG A O 1
ATOM 1464 N N . ALA A 1 181 ? 23.223 0.578 -45.316 1.00 69.44 181 ALA A N 1
ATOM 1465 C CA . ALA A 1 181 ? 23.629 1.618 -44.388 1.00 69.44 181 ALA A CA 1
ATOM 1466 C C . ALA A 1 181 ? 24.050 2.854 -45.194 1.00 69.44 181 ALA A C 1
ATOM 1468 O O . ALA A 1 181 ? 24.897 2.772 -46.084 1.00 69.44 181 ALA A O 1
ATOM 1469 N N . ALA A 1 182 ? 23.441 3.992 -44.892 1.00 77.44 182 ALA A N 1
ATOM 1470 C CA . ALA A 1 182 ? 23.822 5.297 -45.406 1.00 77.44 182 ALA A CA 1
ATOM 1471 C C . ALA A 1 182 ? 24.035 6.254 -44.235 1.00 77.44 182 ALA A C 1
ATOM 1473 O O . ALA A 1 182 ? 23.593 6.002 -43.114 1.00 77.44 182 ALA A O 1
ATOM 1474 N N . GLN A 1 183 ? 24.717 7.360 -44.495 1.00 73.81 183 GLN A N 1
ATOM 1475 C CA . GLN A 1 183 ? 24.887 8.433 -43.530 1.00 73.81 183 GLN A CA 1
ATOM 1476 C C . GLN A 1 183 ? 24.000 9.599 -43.970 1.00 73.81 183 GLN A C 1
ATOM 1478 O O . GLN A 1 183 ? 24.086 10.028 -45.122 1.00 73.81 183 GLN A O 1
ATOM 1483 N N . ASP A 1 184 ? 23.118 10.077 -43.092 1.00 74.81 184 ASP A N 1
ATOM 1484 C CA . ASP A 1 184 ? 22.238 11.204 -43.394 1.00 74.81 184 ASP A CA 1
ATOM 1485 C C . ASP A 1 184 ? 23.106 12.442 -43.685 1.00 74.81 184 ASP A C 1
ATOM 1487 O O . ASP A 1 184 ? 23.851 12.891 -42.805 1.00 74.81 184 ASP A O 1
ATOM 1491 N N . PRO A 1 185 ? 23.024 13.025 -44.894 1.00 76.06 185 PRO A N 1
ATOM 1492 C CA . PRO A 1 185 ? 23.876 14.140 -45.291 1.00 76.06 185 PRO A CA 1
ATOM 1493 C C . PRO A 1 185 ? 23.643 15.413 -44.465 1.00 76.06 185 PRO A C 1
ATOM 1495 O O . PRO A 1 185 ? 24.460 16.328 -44.519 1.00 76.06 185 PRO A O 1
ATOM 1498 N N . ARG A 1 186 ? 22.540 15.509 -43.709 1.00 76.50 186 ARG A N 1
ATOM 1499 C CA . ARG A 1 186 ? 22.208 16.699 -42.910 1.00 76.50 186 ARG A CA 1
ATOM 1500 C C . ARG A 1 186 ? 22.823 16.684 -41.518 1.00 76.50 186 ARG A C 1
ATOM 1502 O O . ARG A 1 186 ? 23.091 17.747 -40.969 1.00 76.50 186 ARG A O 1
ATOM 1509 N N . ASN A 1 187 ? 22.980 15.506 -40.918 1.00 72.81 187 ASN A N 1
ATOM 1510 C CA . ASN A 1 187 ? 23.364 15.374 -39.508 1.00 72.81 187 ASN A CA 1
ATOM 1511 C C . ASN A 1 187 ? 24.440 14.303 -39.250 1.00 72.81 187 ASN A C 1
ATOM 1513 O O . ASN A 1 187 ? 24.859 14.139 -38.107 1.00 72.81 187 ASN A O 1
ATOM 1517 N N . GLY A 1 188 ? 24.881 13.575 -40.279 1.00 76.88 188 GLY A N 1
ATOM 1518 C CA . GLY A 1 188 ? 25.915 12.551 -40.167 1.00 76.88 188 GLY A CA 1
ATOM 1519 C C . GLY A 1 188 ? 25.478 11.260 -39.462 1.00 76.88 188 GLY A C 1
ATOM 1520 O O . GLY A 1 188 ? 26.334 10.418 -39.182 1.00 76.88 188 GLY A O 1
ATOM 1521 N N . LYS A 1 189 ? 24.188 11.071 -39.150 1.00 67.38 189 LYS A N 1
ATOM 1522 C CA . LYS A 1 189 ? 23.693 9.864 -38.467 1.00 67.38 189 LYS A CA 1
ATOM 1523 C C . LYS A 1 189 ? 23.543 8.693 -39.432 1.00 67.38 189 LYS A C 1
ATOM 1525 O O . LYS A 1 189 ? 23.092 8.859 -40.561 1.00 67.38 189 LYS A O 1
ATOM 1530 N N . LEU A 1 190 ? 23.891 7.499 -38.960 1.00 58.59 190 LEU A N 1
ATOM 1531 C CA . LEU A 1 190 ? 23.672 6.251 -39.689 1.00 58.59 190 LEU A CA 1
ATOM 1532 C C . LEU A 1 190 ? 22.172 5.952 -39.810 1.00 58.59 190 LEU A C 1
ATOM 1534 O O . LEU A 1 190 ? 21.409 6.040 -38.846 1.00 58.59 190 LEU A O 1
ATOM 1538 N N . MET A 1 191 ? 21.753 5.597 -41.015 1.00 73.00 191 MET A N 1
ATOM 1539 C CA . MET A 1 191 ? 20.380 5.272 -41.369 1.00 73.00 191 MET A CA 1
ATOM 1540 C C . MET A 1 191 ? 20.351 4.056 -42.290 1.00 73.00 191 MET A C 1
ATOM 1542 O O . MET A 1 191 ? 21.248 3.875 -43.112 1.00 73.00 191 MET A O 1
ATOM 1546 N N . TRP A 1 192 ? 19.312 3.234 -42.174 1.00 72.06 192 TRP A N 1
ATOM 1547 C CA . TRP A 1 192 ? 19.035 2.182 -43.143 1.00 72.06 192 TRP A CA 1
ATOM 1548 C C . TRP A 1 192 ? 18.154 2.756 -44.251 1.00 72.06 192 TRP A C 1
ATOM 1550 O O . TRP A 1 192 ? 17.103 3.350 -43.998 1.00 72.06 192 TRP A O 1
ATOM 1560 N N . VAL A 1 193 ? 18.604 2.602 -45.492 1.00 74.25 193 VAL A N 1
ATOM 1561 C CA . VAL A 1 193 ? 17.869 3.030 -46.683 1.00 74.25 193 VAL A CA 1
ATOM 1562 C C . VAL A 1 193 ? 17.454 1.790 -47.452 1.00 74.25 193 VAL A C 1
ATOM 1564 O O . VAL A 1 193 ? 18.302 0.996 -47.867 1.00 74.25 193 VAL A O 1
ATOM 1567 N N . HIS A 1 194 ? 16.149 1.625 -47.644 1.00 81.06 194 HIS A N 1
ATOM 1568 C CA . HIS A 1 194 ? 15.619 0.570 -48.493 1.00 81.06 194 HIS A CA 1
ATOM 1569 C C . HIS A 1 194 ? 15.883 0.935 -49.958 1.00 81.06 194 HIS A C 1
ATOM 1571 O O . HIS A 1 194 ? 15.369 1.933 -50.466 1.00 81.06 194 HIS A O 1
ATOM 1577 N N . SER A 1 195 ? 16.692 0.132 -50.643 1.00 79.31 195 SER A N 1
ATOM 1578 C CA . SER A 1 195 ? 17.213 0.417 -51.989 1.00 79.31 195 SER A CA 1
ATOM 1579 C C . SER A 1 195 ? 16.136 0.601 -53.062 1.00 79.31 195 SER A C 1
ATOM 1581 O O . SER A 1 195 ? 16.327 1.408 -53.966 1.00 79.31 195 SER A O 1
ATOM 1583 N N . GLU A 1 196 ? 15.004 -0.099 -52.960 1.00 81.19 196 GLU A N 1
ATOM 1584 C CA . GLU A 1 196 ? 13.937 -0.042 -53.976 1.00 81.19 196 GLU A CA 1
ATOM 1585 C C . GLU A 1 196 ? 12.944 1.106 -53.753 1.00 81.19 196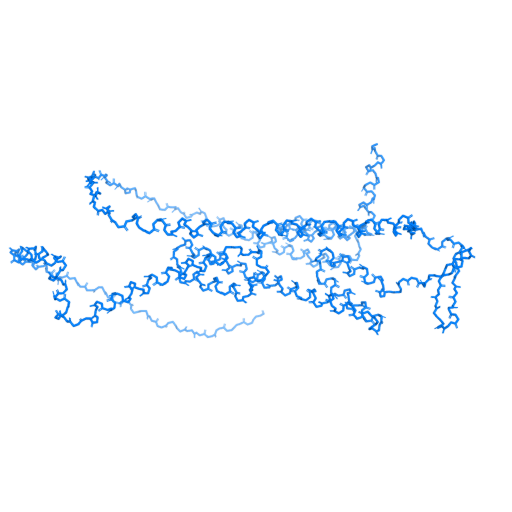 GLU A C 1
ATOM 1587 O O . GLU A 1 196 ? 12.411 1.664 -54.706 1.00 81.19 196 GLU A O 1
ATOM 1592 N N . THR A 1 197 ? 12.675 1.465 -52.496 1.00 81.94 197 THR A N 1
ATOM 1593 C CA . THR A 1 197 ? 11.612 2.423 -52.146 1.00 81.94 197 THR A CA 1
ATOM 1594 C C . THR A 1 197 ? 12.170 3.787 -51.763 1.00 81.94 197 THR A C 1
ATOM 1596 O O . THR A 1 197 ? 11.415 4.749 -51.643 1.00 81.94 197 THR A O 1
ATOM 1599 N N . GLY A 1 198 ? 13.480 3.875 -51.510 1.00 78.19 198 GLY A N 1
ATOM 1600 C CA . GLY A 1 198 ? 14.099 5.046 -50.900 1.00 78.19 198 GLY A CA 1
ATOM 1601 C C . GLY A 1 198 ? 13.589 5.313 -49.483 1.00 78.19 198 GLY A C 1
ATOM 1602 O O . GLY A 1 198 ? 13.855 6.387 -48.941 1.00 78.19 198 GLY A O 1
ATOM 1603 N N . HIS A 1 199 ? 12.843 4.376 -48.873 1.00 69.44 199 HIS A N 1
ATOM 1604 C CA . HIS A 1 199 ? 12.357 4.563 -47.517 1.00 69.44 199 HIS A CA 1
ATOM 1605 C C . HIS A 1 199 ? 13.551 4.553 -46.574 1.00 69.44 199 HIS A C 1
ATOM 1607 O O . HIS A 1 199 ? 14.293 3.581 -46.442 1.00 69.44 199 HIS A O 1
ATOM 1613 N N . MET A 1 200 ? 13.719 5.698 -45.939 1.00 60.47 200 MET A N 1
ATOM 1614 C CA . MET A 1 200 ? 14.724 5.951 -44.937 1.00 60.47 200 MET A CA 1
ATOM 1615 C C . MET A 1 200 ? 14.139 5.623 -43.566 1.00 60.47 200 MET A C 1
ATOM 1617 O O . MET A 1 200 ? 13.131 6.210 -43.173 1.00 60.47 200 MET A O 1
ATOM 1621 N N . THR A 1 201 ? 14.759 4.696 -42.847 1.00 63.47 201 THR A N 1
ATOM 1622 C CA . THR A 1 201 ? 14.484 4.443 -41.431 1.00 63.47 201 THR A CA 1
ATOM 1623 C C . THR A 1 201 ? 15.801 4.570 -40.690 1.00 63.47 201 THR A C 1
ATOM 1625 O O . THR A 1 201 ? 16.795 3.959 -41.078 1.00 63.47 201 THR A O 1
ATOM 1628 N N . TYR A 1 202 ? 15.845 5.390 -39.644 1.00 63.59 202 TYR A N 1
ATOM 1629 C CA . TYR A 1 202 ? 17.055 5.493 -38.836 1.00 63.59 202 TYR A CA 1
ATOM 1630 C C . TYR A 1 202 ? 17.414 4.119 -38.274 1.00 63.59 202 TYR A C 1
ATOM 1632 O O . TYR A 1 202 ? 16.527 3.337 -37.927 1.00 63.59 202 TYR A O 1
ATOM 1640 N N . ALA A 1 203 ? 18.710 3.817 -38.297 1.00 48.75 203 ALA A N 1
ATOM 1641 C CA . ALA A 1 203 ? 19.208 2.502 -37.970 1.00 48.75 203 ALA A CA 1
ATOM 1642 C C . ALA A 1 203 ? 18.955 2.191 -36.499 1.00 48.75 203 ALA A C 1
ATOM 1644 O O . ALA A 1 203 ? 19.613 2.761 -35.637 1.00 48.75 203 ALA A O 1
ATOM 1645 N N . GLU A 1 204 ? 17.979 1.307 -36.280 1.00 50.41 204 GLU A N 1
ATOM 1646 C CA . GLU A 1 204 ? 17.467 0.848 -34.992 1.00 50.41 204 GLU A CA 1
ATOM 1647 C C . GLU A 1 204 ? 16.914 1.972 -34.090 1.00 50.41 204 GLU A C 1
ATOM 1649 O O . GLU A 1 204 ? 17.360 3.123 -34.114 1.00 50.41 204 GLU A O 1
ATOM 1654 N N . PRO A 1 205 ? 15.929 1.678 -33.227 1.00 56.62 205 PRO A N 1
ATOM 1655 C CA . PRO A 1 205 ? 15.819 2.433 -31.996 1.00 56.62 205 PRO A CA 1
ATOM 1656 C C . PRO A 1 205 ? 17.133 2.170 -31.254 1.00 56.62 205 PRO A C 1
ATOM 1658 O O . PRO A 1 205 ? 17.242 1.162 -30.563 1.00 56.62 205 PRO A O 1
ATOM 1661 N N . GLY A 1 206 ? 18.156 3.014 -31.454 1.00 78.25 206 GLY A N 1
ATOM 1662 C CA . GLY A 1 206 ? 19.433 2.880 -30.746 1.00 78.25 206 GLY A CA 1
ATOM 1663 C C . GLY A 1 206 ? 19.164 2.654 -29.260 1.00 78.25 206 GLY A C 1
ATOM 1664 O O . GLY A 1 206 ? 18.154 3.157 -28.786 1.00 78.25 206 GLY A O 1
ATOM 1665 N N . LEU A 1 207 ? 20.007 1.880 -28.567 1.00 82.94 207 LEU A N 1
ATOM 1666 C CA . LEU A 1 207 ? 19.818 1.295 -27.221 1.00 82.94 207 LEU A CA 1
ATOM 1667 C C . LEU A 1 207 ? 18.720 1.918 -26.324 1.00 82.94 207 LEU A C 1
ATOM 1669 O O . LEU A 1 207 ? 17.876 1.197 -25.799 1.00 82.94 207 LEU A O 1
ATOM 1673 N N . ALA A 1 208 ? 18.674 3.245 -26.190 1.00 86.12 208 ALA A N 1
ATOM 1674 C CA . ALA A 1 208 ? 17.572 3.999 -25.588 1.00 86.12 208 ALA A CA 1
ATOM 1675 C C . ALA A 1 208 ? 16.147 3.581 -26.023 1.00 86.12 208 ALA A C 1
ATOM 1677 O O . ALA A 1 208 ? 15.281 3.404 -25.173 1.00 86.12 208 ALA A O 1
ATOM 1678 N N . GLY A 1 209 ? 15.867 3.412 -27.317 1.00 86.44 209 GLY A N 1
ATOM 1679 C CA . GLY A 1 209 ? 14.540 3.020 -27.798 1.00 86.44 209 GLY A CA 1
ATOM 1680 C C . GLY A 1 209 ? 14.187 1.565 -27.468 1.00 86.44 209 GLY A C 1
ATOM 1681 O O . GLY A 1 209 ? 13.033 1.278 -27.153 1.00 86.44 209 GLY A O 1
ATOM 1682 N N . PHE A 1 210 ? 15.174 0.664 -27.453 1.00 88.56 210 PHE A N 1
ATOM 1683 C CA . PHE A 1 210 ? 15.001 -0.696 -26.930 1.00 88.56 210 PHE A CA 1
ATOM 1684 C C . PHE A 1 210 ? 14.681 -0.676 -25.427 1.00 88.56 210 PHE A C 1
ATOM 1686 O O . PHE A 1 210 ? 13.696 -1.274 -24.996 1.00 88.56 210 PHE A O 1
ATOM 1693 N N . LEU A 1 211 ? 15.446 0.091 -24.640 1.00 91.00 211 LEU A N 1
ATOM 1694 C CA . LEU A 1 211 ? 15.204 0.276 -23.205 1.00 91.00 211 LEU A CA 1
ATOM 1695 C C . LEU A 1 211 ? 13.821 0.873 -22.923 1.00 91.00 211 LEU A C 1
ATOM 1697 O O . LEU A 1 211 ? 13.156 0.440 -21.988 1.00 91.00 211 LEU A O 1
ATOM 1701 N N . TYR A 1 212 ? 13.365 1.824 -23.741 1.00 93.38 212 TYR A N 1
ATOM 1702 C CA . TYR A 1 212 ? 12.026 2.400 -23.631 1.00 93.38 212 TYR A CA 1
ATOM 1703 C C . TYR A 1 212 ? 10.922 1.359 -23.845 1.00 93.38 212 TYR A C 1
ATOM 1705 O O . TYR A 1 212 ? 9.961 1.316 -23.079 1.00 93.38 212 TYR A O 1
ATOM 1713 N N . ASN A 1 213 ? 11.053 0.511 -24.869 1.00 92.25 213 ASN A N 1
ATOM 1714 C CA . ASN A 1 213 ? 10.067 -0.532 -25.148 1.00 92.25 213 ASN A CA 1
ATOM 1715 C C . ASN A 1 213 ? 10.014 -1.570 -24.020 1.00 92.25 213 ASN A C 1
ATOM 1717 O O . ASN A 1 213 ? 8.920 -1.891 -23.562 1.00 92.25 213 ASN A O 1
ATOM 1721 N N . ASN A 1 214 ? 11.169 -2.001 -23.502 1.00 94.62 214 ASN A N 1
ATOM 1722 C CA . ASN A 1 214 ? 11.220 -2.892 -22.339 1.00 94.62 214 ASN A CA 1
ATOM 1723 C C . ASN A 1 214 ? 10.623 -2.230 -21.092 1.00 94.62 214 ASN A C 1
ATOM 1725 O O . ASN A 1 214 ? 9.846 -2.848 -20.372 1.00 94.62 214 ASN A O 1
ATOM 1729 N N . ALA A 1 215 ? 10.942 -0.954 -20.842 1.00 96.19 215 ALA A N 1
ATOM 1730 C CA . ALA A 1 215 ? 10.373 -0.204 -19.725 1.00 96.19 215 ALA A CA 1
ATOM 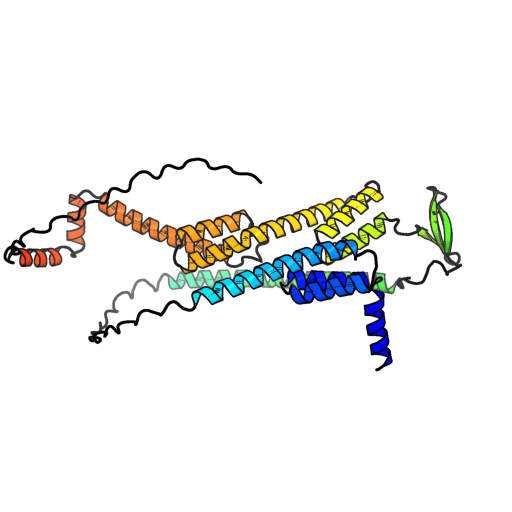1731 C C . ALA A 1 215 ? 8.845 -0.146 -19.806 1.00 96.19 215 ALA A C 1
ATOM 1733 O O . ALA A 1 215 ? 8.162 -0.295 -18.795 1.00 96.19 215 ALA A O 1
ATOM 1734 N N . LYS A 1 216 ? 8.311 0.038 -21.017 1.00 96.06 216 LYS A N 1
ATOM 1735 C CA . LYS A 1 216 ? 6.874 0.037 -21.272 1.00 96.06 216 LYS A CA 1
ATOM 1736 C C . LYS A 1 216 ? 6.254 -1.346 -21.058 1.00 96.06 216 LYS A C 1
ATOM 1738 O O . LYS A 1 216 ? 5.191 -1.429 -20.462 1.00 96.06 216 LYS A O 1
ATOM 1743 N N . GLU A 1 217 ? 6.920 -2.416 -21.476 1.00 95.56 217 GLU A N 1
ATOM 1744 C CA . GLU A 1 217 ? 6.461 -3.785 -21.222 1.00 95.56 217 GLU A CA 1
ATOM 1745 C C . GLU A 1 217 ? 6.398 -4.097 -19.717 1.00 95.56 217 GLU A C 1
ATOM 1747 O O . GLU A 1 217 ? 5.385 -4.607 -19.238 1.00 95.56 217 GLU A O 1
ATOM 1752 N N . TYR A 1 218 ? 7.424 -3.715 -18.947 1.00 96.88 218 TYR A N 1
ATOM 1753 C CA . TYR A 1 218 ? 7.399 -3.817 -17.482 1.00 96.88 218 TYR A CA 1
ATOM 1754 C C . TYR A 1 218 ? 6.301 -2.948 -16.858 1.00 96.88 218 TYR A C 1
ATOM 1756 O O . TYR A 1 218 ? 5.626 -3.378 -15.924 1.00 96.88 218 TYR A O 1
ATOM 1764 N N . TYR A 1 219 ? 6.087 -1.741 -17.388 1.00 96.25 219 TYR A N 1
ATOM 1765 C CA . TYR A 1 219 ? 5.020 -0.845 -16.945 1.00 96.25 219 TYR A CA 1
ATOM 1766 C C . TYR A 1 219 ? 3.635 -1.467 -17.168 1.00 96.25 219 TYR A C 1
ATOM 1768 O O . TYR A 1 219 ? 2.812 -1.476 -16.255 1.00 96.25 219 TYR A O 1
ATOM 1776 N N . ASP A 1 220 ? 3.398 -2.057 -18.341 1.00 94.19 220 ASP A N 1
ATOM 1777 C CA . ASP A 1 220 ? 2.139 -2.729 -18.679 1.00 94.19 220 ASP A CA 1
ATOM 1778 C C . ASP A 1 220 ? 1.908 -3.978 -17.801 1.00 94.19 220 ASP A C 1
ATOM 1780 O O . ASP A 1 220 ? 0.766 -4.307 -17.474 1.00 94.19 220 ASP A O 1
ATOM 1784 N N . ARG A 1 221 ? 2.983 -4.639 -17.345 1.00 95.75 221 ARG A N 1
ATOM 1785 C CA . ARG A 1 221 ? 2.942 -5.737 -16.357 1.00 95.75 221 ARG A CA 1
ATOM 1786 C C . ARG A 1 221 ? 2.854 -5.277 -14.900 1.00 95.75 221 ARG A C 1
ATOM 1788 O O . ARG A 1 221 ? 2.780 -6.121 -14.012 1.00 95.75 221 ARG A O 1
ATOM 1795 N N . SER A 1 222 ? 2.832 -3.968 -14.633 1.00 94.44 222 SER A N 1
ATOM 1796 C CA . SER A 1 222 ? 2.874 -3.400 -13.274 1.00 94.44 222 SER A CA 1
ATOM 1797 C C . SER A 1 222 ? 4.132 -3.785 -12.473 1.00 94.44 222 SER A C 1
ATOM 1799 O O . SER A 1 222 ? 4.140 -3.756 -11.243 1.00 94.44 222 SER A O 1
ATOM 1801 N N . GLU A 1 223 ? 5.227 -4.113 -13.160 1.00 95.31 223 GLU A N 1
ATOM 1802 C CA . GLU A 1 223 ? 6.553 -4.345 -12.580 1.00 95.31 223 GLU A CA 1
ATOM 1803 C C . GLU A 1 223 ? 7.273 -2.995 -12.406 1.00 95.31 223 GLU A C 1
ATOM 1805 O O . GLU A 1 223 ? 8.196 -2.635 -13.140 1.00 95.31 223 GLU A O 1
ATOM 1810 N N . TRP A 1 224 ? 6.786 -2.186 -11.457 1.00 95.94 224 TRP A N 1
ATOM 1811 C CA . TRP A 1 224 ? 7.119 -0.756 -11.348 1.00 95.94 224 TRP A CA 1
ATOM 1812 C C . TRP A 1 224 ? 8.610 -0.466 -11.157 1.00 95.94 224 TRP A C 1
ATOM 1814 O O . TRP A 1 224 ? 9.109 0.525 -11.693 1.00 95.94 224 TRP A O 1
ATOM 1824 N N . LEU A 1 225 ? 9.323 -1.317 -10.413 1.00 94.44 225 LEU A N 1
ATOM 1825 C CA . LEU A 1 225 ? 10.749 -1.142 -10.136 1.00 94.44 225 LEU A CA 1
ATOM 1826 C C . LEU A 1 225 ? 11.584 -1.345 -11.407 1.00 94.44 225 LEU A C 1
ATOM 1828 O O . LEU A 1 225 ? 12.361 -0.466 -11.780 1.00 94.44 225 LEU A O 1
ATOM 1832 N N . GLN A 1 226 ? 11.356 -2.457 -12.105 1.00 96.69 226 GLN A N 1
ATOM 1833 C CA . GLN A 1 226 ? 12.008 -2.807 -13.365 1.00 96.69 226 GLN A CA 1
ATOM 1834 C C . GLN A 1 226 ? 11.690 -1.765 -14.442 1.00 96.69 226 GLN A C 1
ATOM 1836 O O . GLN A 1 226 ? 12.588 -1.295 -15.147 1.00 96.69 226 GLN A O 1
ATOM 1841 N N . ALA A 1 227 ? 10.424 -1.337 -14.521 1.00 97.19 227 ALA A N 1
ATOM 1842 C CA . ALA A 1 227 ? 9.994 -0.264 -15.409 1.00 97.19 227 ALA A CA 1
ATOM 1843 C C . ALA A 1 227 ? 10.747 1.039 -15.110 1.00 97.19 227 ALA A C 1
ATOM 1845 O O . ALA A 1 227 ? 11.301 1.659 -16.019 1.00 97.19 227 ALA A O 1
ATOM 1846 N N . ARG A 1 228 ? 10.824 1.441 -13.832 1.00 97.12 228 ARG A N 1
ATOM 1847 C CA . ARG A 1 228 ? 11.538 2.651 -13.399 1.00 97.12 228 ARG A CA 1
ATOM 1848 C C . ARG A 1 228 ? 13.013 2.607 -13.782 1.00 97.12 228 ARG A C 1
ATOM 1850 O O . ARG A 1 228 ? 13.536 3.593 -14.300 1.00 97.12 228 ARG A O 1
ATOM 1857 N N . GLU A 1 229 ? 13.686 1.492 -13.517 1.00 96.44 229 GLU A N 1
ATOM 1858 C CA . GLU A 1 229 ? 15.102 1.311 -13.846 1.00 96.44 229 GLU A CA 1
ATOM 1859 C C . GLU A 1 229 ? 15.340 1.373 -15.356 1.00 96.44 229 GLU A C 1
ATOM 1861 O O . GLU A 1 229 ? 16.222 2.108 -15.802 1.00 96.44 229 GLU A O 1
ATOM 1866 N N . CYS A 1 230 ? 14.499 0.716 -16.158 1.00 95.75 230 CYS A N 1
ATOM 1867 C CA . CYS A 1 230 ? 14.599 0.776 -17.616 1.00 95.75 230 CYS A CA 1
ATOM 1868 C C . CYS A 1 230 ? 14.330 2.189 -18.162 1.00 95.75 230 CYS A C 1
ATOM 1870 O O . CYS A 1 230 ? 15.062 2.653 -19.039 1.00 95.75 230 CYS A O 1
ATOM 1872 N N . PHE A 1 231 ? 13.348 2.921 -17.616 1.00 96.56 231 PHE A N 1
ATOM 1873 C CA . PHE A 1 231 ? 13.109 4.320 -17.987 1.00 96.56 231 PHE A CA 1
ATOM 1874 C C . PHE A 1 231 ? 14.284 5.232 -17.610 1.00 96.56 231 PHE A C 1
ATOM 1876 O O . PHE A 1 231 ? 14.643 6.108 -18.397 1.00 96.56 231 PHE A O 1
ATOM 1883 N N . ARG A 1 232 ? 14.925 5.023 -16.451 1.00 95.50 232 ARG A N 1
ATOM 1884 C CA . ARG A 1 232 ? 16.135 5.769 -16.059 1.00 95.50 232 ARG A CA 1
ATOM 1885 C C . ARG A 1 232 ? 17.301 5.486 -17.002 1.00 95.50 232 ARG A C 1
ATOM 1887 O O . ARG A 1 232 ? 17.915 6.431 -17.491 1.00 95.50 232 ARG A O 1
ATOM 1894 N N . SER A 1 233 ? 17.559 4.217 -17.312 1.00 93.44 233 SER A N 1
ATOM 1895 C CA . SER A 1 233 ? 18.593 3.820 -18.274 1.00 93.44 233 SER A CA 1
ATOM 1896 C C . SER A 1 233 ? 18.336 4.420 -19.656 1.00 93.44 233 SER A C 1
ATOM 1898 O O . SER A 1 233 ? 19.250 4.959 -20.273 1.00 93.44 233 SER A O 1
ATOM 1900 N N . CYS A 1 234 ? 17.077 4.446 -20.106 1.00 94.00 234 CYS A N 1
ATOM 1901 C CA . CYS A 1 234 ? 16.690 5.116 -21.346 1.00 94.00 234 CYS A CA 1
ATOM 1902 C C . CYS A 1 234 ? 17.048 6.616 -21.346 1.00 94.00 234 CYS A C 1
ATOM 1904 O O . CYS A 1 234 ? 17.535 7.118 -22.358 1.00 94.00 234 CYS A O 1
ATOM 1906 N N . ILE A 1 235 ? 16.822 7.342 -20.242 1.00 93.56 235 ILE A N 1
ATOM 1907 C CA . ILE A 1 235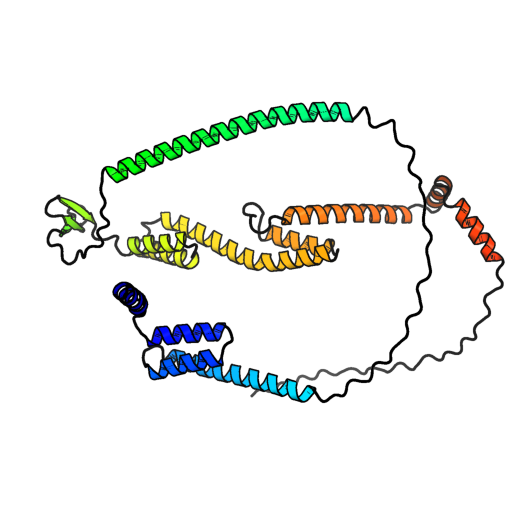 ? 17.163 8.774 -20.134 1.00 93.56 235 ILE A CA 1
ATOM 1908 C C . ILE A 1 235 ? 18.680 8.987 -20.195 1.00 93.56 235 ILE A C 1
ATOM 1910 O O . ILE A 1 235 ? 19.126 9.916 -20.875 1.00 93.56 235 ILE A O 1
ATOM 1914 N N . MET A 1 236 ? 19.452 8.140 -19.503 1.00 91.81 236 MET A N 1
ATOM 1915 C CA . MET A 1 236 ? 20.917 8.216 -19.475 1.00 91.81 236 MET A CA 1
ATOM 1916 C C . MET A 1 236 ? 21.517 7.995 -20.867 1.00 91.81 236 MET A C 1
ATOM 1918 O O . MET A 1 236 ? 22.274 8.839 -21.345 1.00 91.81 236 MET A O 1
ATOM 1922 N N . GLU A 1 237 ? 21.111 6.922 -21.550 1.00 89.81 237 GLU A N 1
ATOM 1923 C CA . GLU A 1 237 ? 21.615 6.574 -22.887 1.00 89.81 237 GLU A CA 1
ATOM 1924 C C . GLU A 1 237 ? 21.243 7.615 -23.942 1.00 89.81 237 GLU A C 1
ATOM 1926 O O . GLU A 1 237 ? 22.019 7.944 -24.837 1.00 89.81 237 GLU A O 1
ATOM 1931 N N . ALA A 1 238 ? 20.049 8.188 -23.828 1.00 87.62 238 ALA A N 1
ATOM 1932 C CA . ALA A 1 238 ? 19.565 9.157 -24.792 1.00 87.62 238 ALA A CA 1
ATOM 1933 C C . ALA A 1 238 ? 20.000 10.602 -24.498 1.00 87.62 238 ALA A C 1
ATOM 1935 O O . ALA A 1 238 ? 19.470 11.528 -25.125 1.00 87.62 238 ALA A O 1
ATOM 1936 N N . GLN A 1 239 ? 20.897 10.801 -23.523 1.00 85.88 239 GLN A N 1
ATOM 1937 C CA . GLN A 1 239 ? 21.397 12.106 -23.078 1.00 85.88 239 GLN A CA 1
ATOM 1938 C C . GLN A 1 239 ? 20.262 13.112 -22.792 1.00 85.88 239 GLN A C 1
ATOM 1940 O O . GLN A 1 239 ? 20.336 14.287 -23.151 1.00 85.88 239 GLN A O 1
ATOM 1945 N N . GLY A 1 240 ? 19.166 12.644 -22.182 1.00 77.38 240 GLY A N 1
ATOM 1946 C CA . GLY A 1 240 ? 18.027 13.490 -21.802 1.00 77.38 240 GLY A CA 1
ATOM 1947 C C . GLY A 1 240 ? 17.025 13.823 -22.917 1.00 77.38 240 GLY A C 1
ATOM 1948 O O . GLY A 1 240 ? 16.098 14.602 -22.689 1.00 77.38 240 GLY A O 1
ATOM 1949 N N . SER A 1 241 ? 17.148 13.236 -24.113 1.00 81.62 241 SER A N 1
ATOM 1950 C CA . SER A 1 241 ? 16.171 13.453 -25.199 1.00 81.62 241 SER A CA 1
ATOM 1951 C C . SER A 1 241 ? 14.779 12.862 -24.909 1.00 81.62 241 SER A C 1
ATOM 1953 O O . SER A 1 241 ? 13.782 13.346 -25.444 1.00 81.62 241 SER A O 1
ATOM 1955 N N . PHE A 1 242 ? 14.673 11.894 -23.991 1.00 83.31 242 PHE A N 1
ATOM 1956 C CA . PHE A 1 242 ? 13.411 11.263 -23.585 1.00 83.31 242 PHE A CA 1
ATOM 1957 C C . PHE A 1 242 ? 12.837 11.853 -22.286 1.00 83.31 242 PHE A C 1
ATOM 1959 O O . PHE A 1 242 ? 12.588 11.137 -21.319 1.00 83.31 242 PHE A O 1
ATOM 1966 N N . ARG A 1 243 ? 12.547 13.160 -22.259 1.00 86.88 243 ARG A N 1
ATOM 1967 C CA . ARG A 1 243 ? 11.920 13.810 -21.082 1.00 86.88 243 ARG A CA 1
ATOM 1968 C C . ARG A 1 243 ? 10.573 13.202 -20.677 1.00 86.88 243 ARG A C 1
ATOM 1970 O O . ARG A 1 243 ? 10.161 13.293 -19.529 1.00 86.88 243 ARG A O 1
ATOM 1977 N N . HIS A 1 244 ? 9.871 12.560 -21.609 1.00 89.25 244 HIS A N 1
ATOM 1978 C CA . HIS A 1 244 ? 8.623 11.849 -21.311 1.00 89.25 244 HIS A CA 1
ATOM 1979 C C . HIS A 1 244 ? 8.816 10.689 -20.317 1.00 89.25 244 HIS A C 1
ATOM 1981 O O . HIS A 1 244 ? 7.932 10.434 -19.503 1.00 89.25 244 HIS A O 1
ATOM 1987 N N . CYS A 1 245 ? 9.989 10.046 -20.302 1.00 93.31 245 CYS A N 1
ATOM 1988 C CA . CYS A 1 245 ? 10.304 8.983 -19.345 1.00 93.31 245 CYS A CA 1
ATOM 1989 C C . CYS A 1 245 ? 10.286 9.471 -17.889 1.00 93.31 245 CYS A C 1
ATOM 1991 O O . CYS A 1 245 ? 9.944 8.695 -17.003 1.00 93.31 245 CYS A O 1
ATOM 1993 N N . GLU A 1 246 ? 10.567 10.752 -17.625 1.00 94.81 246 GLU A N 1
ATOM 1994 C CA . GLU A 1 246 ? 10.498 11.328 -16.273 1.00 94.81 246 GLU A CA 1
ATOM 1995 C C . GLU A 1 246 ? 9.073 11.278 -15.707 1.00 94.81 246 GLU A C 1
ATOM 1997 O O . GLU A 1 246 ? 8.884 11.014 -14.520 1.00 94.81 246 GLU A O 1
ATOM 2002 N N . LYS A 1 247 ? 8.059 11.461 -16.566 1.00 95.25 247 LYS A N 1
ATOM 2003 C CA . LYS A 1 247 ? 6.650 11.325 -16.170 1.00 95.25 247 LYS A CA 1
ATOM 2004 C C . LYS A 1 247 ? 6.293 9.881 -15.837 1.00 95.25 247 LYS A C 1
ATOM 2006 O O . LYS A 1 247 ? 5.513 9.653 -14.923 1.00 95.25 247 LYS A O 1
ATOM 2011 N N . TYR A 1 248 ? 6.843 8.904 -16.557 1.00 95.19 248 TYR A N 1
ATOM 2012 C CA . TYR A 1 248 ? 6.628 7.500 -16.203 1.00 95.19 248 TYR A CA 1
ATOM 2013 C C . TYR A 1 248 ? 7.345 7.123 -14.912 1.00 95.19 248 TYR A C 1
ATOM 2015 O O . TYR A 1 248 ? 6.761 6.427 -14.093 1.00 95.19 248 TYR A O 1
ATOM 2023 N N . ILE A 1 249 ? 8.562 7.626 -14.692 1.00 96.12 249 ILE A N 1
ATOM 2024 C CA . ILE A 1 249 ? 9.307 7.401 -13.448 1.00 96.12 249 ILE A CA 1
ATOM 2025 C C . ILE A 1 249 ? 8.518 7.921 -12.247 1.00 96.12 249 ILE A C 1
ATOM 2027 O O . ILE A 1 249 ? 8.375 7.187 -11.275 1.00 96.12 249 ILE A O 1
ATOM 2031 N N . SER A 1 250 ? 7.947 9.128 -12.323 1.00 95.19 250 SER A N 1
ATOM 2032 C CA . SER A 1 250 ? 7.147 9.666 -11.216 1.00 95.19 250 SER A CA 1
ATOM 2033 C C . SER A 1 250 ? 5.877 8.854 -10.949 1.00 95.19 250 SER A C 1
ATOM 2035 O O . SER A 1 250 ? 5.495 8.683 -9.793 1.00 95.19 250 SER A O 1
ATOM 2037 N N . VAL A 1 251 ? 5.249 8.302 -11.991 1.00 94.69 251 VAL A N 1
ATOM 2038 C CA . VAL A 1 251 ? 4.112 7.380 -11.846 1.00 94.69 251 VAL A CA 1
ATOM 2039 C C . VAL A 1 251 ? 4.555 6.050 -11.225 1.00 94.69 251 VAL A C 1
ATOM 2041 O O . VAL A 1 251 ? 3.893 5.569 -10.310 1.00 94.69 251 VAL A O 1
ATOM 2044 N N . CYS A 1 252 ? 5.687 5.479 -11.645 1.00 94.44 252 CYS A N 1
ATOM 2045 C CA . CYS A 1 252 ? 6.245 4.278 -11.017 1.00 94.44 252 CYS A CA 1
ATOM 2046 C C . CYS A 1 252 ? 6.567 4.513 -9.535 1.00 94.44 252 CYS A C 1
ATOM 2048 O O . CYS A 1 252 ? 6.201 3.693 -8.700 1.00 94.44 252 CYS A O 1
ATOM 2050 N N . ASP A 1 253 ? 7.199 5.641 -9.195 1.00 93.88 253 ASP A N 1
ATOM 2051 C CA . ASP A 1 253 ? 7.511 6.003 -7.809 1.00 93.88 253 ASP A CA 1
ATOM 2052 C C . ASP A 1 253 ? 6.230 6.174 -6.973 1.00 93.88 253 ASP A C 1
ATOM 2054 O O . ASP A 1 253 ? 6.178 5.746 -5.820 1.00 93.88 253 ASP A O 1
ATOM 2058 N N . LEU A 1 254 ? 5.162 6.733 -7.555 1.00 92.12 254 LEU A N 1
ATOM 2059 C CA . LEU A 1 254 ? 3.851 6.809 -6.907 1.00 92.12 254 LEU A CA 1
ATOM 2060 C C . LEU A 1 254 ? 3.284 5.410 -6.613 1.00 92.12 254 LEU A C 1
ATOM 2062 O O . LEU A 1 254 ? 2.850 5.159 -5.490 1.00 92.12 254 LEU A O 1
ATOM 2066 N N . HIS A 1 255 ? 3.321 4.492 -7.584 1.00 91.75 255 HIS A N 1
ATOM 2067 C CA . HIS A 1 255 ? 2.824 3.123 -7.411 1.00 91.75 255 HIS A CA 1
ATOM 2068 C C . HIS A 1 255 ? 3.665 2.294 -6.432 1.00 91.75 255 HIS A C 1
ATOM 2070 O O . HIS A 1 255 ? 3.104 1.531 -5.646 1.00 91.75 255 HIS A O 1
ATOM 2076 N N . MET A 1 256 ? 4.989 2.457 -6.432 1.00 91.19 256 MET A N 1
ATOM 2077 C CA . MET A 1 256 ? 5.869 1.805 -5.459 1.00 91.19 256 MET A CA 1
ATOM 2078 C C . MET A 1 256 ? 5.557 2.268 -4.033 1.00 91.19 256 MET A C 1
ATOM 2080 O O . MET A 1 256 ? 5.287 1.438 -3.167 1.00 91.19 256 MET A O 1
ATOM 2084 N N . ASN A 1 257 ? 5.492 3.586 -3.815 1.00 91.50 257 ASN A N 1
ATOM 2085 C CA . ASN A 1 257 ? 5.128 4.156 -2.517 1.00 91.50 257 ASN A CA 1
ATOM 2086 C C . ASN A 1 257 ? 3.725 3.711 -2.076 1.00 91.50 257 ASN A C 1
ATOM 2088 O O . ASN A 1 257 ? 3.499 3.442 -0.899 1.00 91.50 257 ASN A O 1
ATOM 2092 N N . TYR A 1 258 ? 2.778 3.616 -3.014 1.00 90.81 258 TYR A N 1
ATOM 2093 C CA . TYR A 1 258 ? 1.440 3.095 -2.742 1.00 90.81 258 TYR A CA 1
ATOM 2094 C C . TYR A 1 258 ? 1.483 1.630 -2.290 1.00 90.81 258 TYR A C 1
ATOM 2096 O O . TYR A 1 258 ? 0.837 1.277 -1.307 1.00 90.81 258 TYR A O 1
ATOM 2104 N N . SER A 1 259 ? 2.263 0.776 -2.962 1.00 90.25 259 SER A N 1
ATOM 2105 C CA . SER A 1 259 ? 2.393 -0.638 -2.593 1.00 90.25 259 SER A CA 1
ATOM 2106 C C . SER A 1 259 ? 3.031 -0.832 -1.218 1.00 90.25 259 SER A C 1
ATOM 2108 O O . SER A 1 259 ? 2.610 -1.730 -0.492 1.00 90.25 259 SER A O 1
ATOM 2110 N N . GLU A 1 260 ? 4.037 -0.036 -0.858 1.00 90.81 260 GLU A N 1
ATOM 2111 C CA . GLU A 1 260 ? 4.677 -0.105 0.462 1.00 90.81 260 GLU A CA 1
ATOM 2112 C C . GLU A 1 260 ? 3.712 0.329 1.568 1.00 90.81 260 GLU A C 1
ATOM 2114 O O . GLU A 1 260 ? 3.509 -0.406 2.533 1.00 90.81 260 GLU A O 1
ATOM 2119 N N . ARG A 1 261 ? 3.016 1.457 1.375 1.00 92.38 261 ARG A N 1
ATOM 2120 C CA . ARG A 1 261 ? 1.981 1.923 2.310 1.00 92.38 261 ARG A CA 1
ATOM 2121 C C . ARG A 1 261 ? 0.824 0.943 2.435 1.00 92.38 261 ARG A C 1
ATOM 2123 O O . ARG A 1 261 ? 0.270 0.799 3.517 1.00 92.38 261 ARG A O 1
ATOM 2130 N N . LEU A 1 262 ? 0.460 0.253 1.355 1.00 92.75 262 LEU A N 1
ATOM 2131 C CA . LEU A 1 262 ? -0.561 -0.790 1.396 1.00 92.75 262 LEU A CA 1
ATOM 2132 C C . LEU A 1 262 ? -0.111 -1.973 2.264 1.00 92.75 262 LEU A C 1
ATOM 2134 O O . LEU A 1 262 ? -0.896 -2.448 3.082 1.00 92.75 262 LEU A O 1
ATOM 2138 N N . LYS A 1 263 ? 1.143 -2.423 2.126 1.00 94.31 263 LYS A N 1
ATOM 2139 C CA . LYS A 1 263 ? 1.707 -3.491 2.968 1.00 94.31 263 LYS A CA 1
ATOM 2140 C C . LYS A 1 263 ? 1.718 -3.107 4.447 1.00 94.31 263 LYS A C 1
ATOM 2142 O O . LYS A 1 263 ? 1.425 -3.954 5.278 1.00 94.31 263 LYS A O 1
ATOM 2147 N N . GLU A 1 264 ? 2.006 -1.848 4.762 1.00 95.19 264 GLU A N 1
ATOM 2148 C CA . GLU A 1 264 ? 1.973 -1.332 6.136 1.00 95.19 264 GLU A CA 1
ATOM 2149 C C . GLU A 1 264 ? 0.538 -1.171 6.669 1.00 95.19 264 GLU A C 1
ATOM 2151 O O . GLU A 1 264 ? 0.242 -1.528 7.805 1.00 95.19 264 GLU A O 1
ATOM 2156 N N . ALA A 1 265 ? -0.384 -0.677 5.841 1.00 95.50 265 ALA A N 1
ATOM 2157 C CA . ALA A 1 265 ? -1.761 -0.404 6.243 1.00 95.50 265 ALA A CA 1
ATOM 2158 C C . ALA A 1 265 ? -2.622 -1.670 6.401 1.00 95.50 265 ALA A C 1
ATOM 2160 O O . ALA A 1 265 ? -3.558 -1.667 7.198 1.00 95.50 265 ALA A O 1
ATOM 2161 N N . THR A 1 266 ? -2.330 -2.737 5.650 1.00 95.69 266 THR A N 1
ATOM 2162 C CA . THR A 1 266 ? -3.117 -3.986 5.657 1.00 95.69 266 THR A CA 1
ATOM 2163 C C . THR A 1 266 ? -3.204 -4.645 7.042 1.00 95.69 266 THR A C 1
ATOM 2165 O O . THR A 1 266 ? -4.328 -4.819 7.511 1.00 95.69 266 THR A O 1
ATOM 2168 N N . PRO A 1 267 ? -2.096 -4.944 7.751 1.00 97.69 267 PRO A N 1
ATOM 2169 C CA . PRO A 1 267 ? -2.178 -5.560 9.078 1.00 97.69 267 PRO A CA 1
ATOM 2170 C C . PRO A 1 267 ? -2.886 -4.654 10.096 1.00 97.69 267 PRO A C 1
ATOM 2172 O O . PRO A 1 267 ? -3.722 -5.120 10.860 1.00 97.69 267 PRO A O 1
ATOM 2175 N N . ILE A 1 268 ? -2.649 -3.336 10.045 1.00 97.88 268 ILE A N 1
ATOM 2176 C CA . ILE A 1 268 ? -3.319 -2.366 10.932 1.00 97.88 268 ILE A CA 1
ATOM 2177 C C . ILE A 1 268 ? -4.836 -2.371 10.697 1.00 97.88 268 ILE A C 1
ATOM 2179 O O . ILE A 1 268 ? -5.627 -2.252 11.636 1.00 97.88 268 ILE A O 1
ATOM 2183 N N . TYR A 1 269 ? -5.259 -2.494 9.437 1.00 97.44 269 TYR A N 1
ATOM 2184 C CA . TYR A 1 269 ? -6.668 -2.600 9.085 1.00 97.44 269 TYR A CA 1
ATOM 2185 C C . TYR A 1 269 ? -7.286 -3.904 9.602 1.00 97.44 269 TYR A C 1
ATOM 2187 O O . TYR A 1 269 ? -8.369 -3.867 10.186 1.00 97.44 269 TYR A O 1
ATOM 2195 N N . GLU A 1 270 ? -6.608 -5.038 9.418 1.00 97.62 270 GLU A N 1
ATOM 2196 C CA . GLU A 1 270 ? -7.059 -6.346 9.907 1.00 97.62 270 GLU A CA 1
ATOM 2197 C C . GLU A 1 270 ? -7.193 -6.365 11.436 1.00 97.62 270 GLU A C 1
ATOM 2199 O O . GLU A 1 270 ? -8.243 -6.761 11.953 1.00 97.62 270 GLU A O 1
ATOM 2204 N N . ASP A 1 271 ? -6.206 -5.825 12.151 1.00 98.19 271 ASP A N 1
ATOM 2205 C CA . ASP A 1 271 ? -6.245 -5.649 13.605 1.00 98.19 271 ASP A CA 1
ATOM 2206 C C . ASP A 1 271 ? -7.409 -4.751 14.033 1.00 98.19 271 ASP A C 1
ATOM 2208 O O . ASP A 1 271 ? -8.169 -5.093 14.945 1.00 98.19 271 ASP A O 1
ATOM 2212 N N . GLY A 1 272 ? -7.619 -3.633 13.331 1.00 98.00 272 GLY A N 1
ATOM 2213 C CA . GLY A 1 272 ? -8.758 -2.744 13.555 1.00 98.00 272 GLY A CA 1
ATOM 2214 C C . GLY A 1 272 ? -10.101 -3.465 13.412 1.00 98.00 272 GLY A C 1
ATOM 2215 O O . GLY A 1 272 ? -10.993 -3.291 14.244 1.00 98.00 272 GLY A O 1
ATOM 2216 N N . VAL A 1 273 ? -10.244 -4.334 12.405 1.00 98.00 273 VAL A N 1
ATOM 2217 C CA . VAL A 1 273 ? -11.452 -5.153 12.202 1.00 98.00 273 VAL A CA 1
ATOM 2218 C C . VAL A 1 273 ? -11.632 -6.179 13.324 1.00 98.00 273 VAL A C 1
ATOM 2220 O O . VAL A 1 273 ? -12.760 -6.389 13.780 1.00 98.00 273 VAL A O 1
ATOM 2223 N N . LEU A 1 274 ? -10.559 -6.811 13.803 1.00 98.25 274 LEU A N 1
ATOM 2224 C CA . LEU A 1 274 ? -10.627 -7.741 14.935 1.00 98.25 274 LEU A CA 1
ATOM 2225 C C . LEU A 1 274 ? -11.038 -7.030 16.230 1.00 98.25 274 LEU A C 1
ATOM 2227 O O . LEU A 1 274 ? -11.916 -7.517 16.945 1.00 98.25 274 LEU A O 1
ATOM 2231 N N . LEU A 1 275 ? -10.459 -5.863 16.515 1.00 98.25 275 LEU A N 1
ATOM 2232 C CA . LEU A 1 275 ? -10.809 -5.036 17.674 1.00 98.25 275 LEU A CA 1
ATOM 2233 C C . LEU A 1 275 ? -12.257 -4.542 17.605 1.00 98.25 275 LEU A C 1
ATOM 2235 O O . LEU A 1 275 ? -12.971 -4.577 18.610 1.00 98.25 275 LEU A O 1
ATOM 2239 N N . PHE A 1 276 ? -12.718 -4.165 16.410 1.00 98.19 276 PHE A N 1
ATOM 2240 C CA . PHE A 1 276 ? -14.106 -3.787 16.160 1.00 98.19 276 PHE A CA 1
ATOM 2241 C C . PHE A 1 276 ? -15.067 -4.939 16.485 1.00 98.19 276 PHE A C 1
ATOM 2243 O O . PHE A 1 276 ? -16.040 -4.747 17.212 1.00 98.19 276 PHE A O 1
ATOM 2250 N N . LYS A 1 277 ? -14.762 -6.162 16.025 1.00 97.81 277 LYS A N 1
ATOM 2251 C CA . LYS A 1 277 ? -15.560 -7.365 16.331 1.00 97.81 277 LYS A CA 1
ATOM 2252 C C . LYS A 1 277 ? -15.581 -7.705 17.824 1.00 97.81 277 LYS A C 1
ATOM 2254 O O . LYS A 1 277 ? -16.584 -8.214 18.309 1.00 97.81 277 LYS A O 1
ATOM 2259 N N . LYS A 1 278 ? -14.506 -7.398 18.557 1.00 98.00 278 LYS A N 1
ATOM 2260 C CA . LYS A 1 278 ? -14.422 -7.560 20.021 1.00 98.00 278 LYS A CA 1
ATOM 2261 C C . LYS A 1 278 ? -15.151 -6.457 20.805 1.00 98.00 278 LYS A C 1
ATOM 2263 O O . LYS A 1 278 ? -15.147 -6.489 22.031 1.00 98.00 278 LYS A O 1
ATOM 2268 N N . GLY A 1 279 ? -15.737 -5.464 20.132 1.00 96.69 279 GLY A N 1
ATOM 2269 C CA . GLY A 1 279 ? -16.413 -4.335 20.777 1.00 96.69 279 GLY A CA 1
ATOM 2270 C C . GLY A 1 279 ? -15.469 -3.276 21.359 1.00 96.69 279 GLY A C 1
ATOM 2271 O O . GLY A 1 279 ? -15.928 -2.345 22.020 1.00 96.69 279 GLY A O 1
ATOM 2272 N N . GLN A 1 280 ? -14.160 -3.369 21.103 1.00 98.00 280 GLN A N 1
ATOM 2273 C CA . GLN A 1 280 ? -13.163 -2.397 21.561 1.00 98.00 280 GLN A CA 1
ATOM 2274 C C . GLN A 1 280 ? -13.117 -1.189 20.613 1.00 98.00 280 GLN A C 1
ATOM 2276 O O . GLN A 1 280 ? -12.147 -0.961 19.890 1.00 98.00 280 GLN A O 1
ATOM 2281 N N . MET A 1 281 ? -14.208 -0.418 20.596 1.00 97.62 281 MET A N 1
ATOM 2282 C CA . MET A 1 281 ? -14.467 0.610 19.581 1.00 97.62 281 MET A CA 1
ATOM 2283 C C . MET A 1 281 ? -13.459 1.767 19.585 1.00 97.62 281 MET A C 1
ATOM 2285 O O . MET A 1 281 ? -13.166 2.305 18.519 1.00 97.62 281 MET A O 1
ATOM 2289 N N . SER A 1 282 ? -12.913 2.143 20.748 1.00 96.50 282 SER A N 1
ATOM 2290 C CA . SER A 1 282 ? -11.914 3.216 20.859 1.00 96.50 282 SER A CA 1
ATOM 2291 C C . SER A 1 282 ? -10.598 2.847 20.173 1.00 96.50 282 SER A C 1
ATOM 2293 O O . SER A 1 282 ? -10.111 3.607 19.341 1.00 96.50 282 SER A O 1
ATOM 2295 N N . VAL A 1 283 ? -10.063 1.657 20.457 1.00 98.00 283 VAL A N 1
ATOM 2296 C CA . VAL A 1 283 ? -8.804 1.174 19.866 1.00 98.00 283 VAL A CA 1
ATOM 2297 C C . VAL A 1 283 ? -8.990 0.882 18.377 1.00 98.00 283 VAL A C 1
ATOM 2299 O O . VAL A 1 283 ? -8.183 1.306 17.554 1.00 98.00 283 VAL A O 1
ATOM 2302 N N . ALA A 1 284 ? -10.111 0.253 18.003 1.00 98.12 284 ALA A N 1
ATOM 2303 C CA . ALA A 1 284 ? -10.447 0.009 16.601 1.00 98.12 284 ALA A CA 1
ATOM 2304 C C . ALA A 1 284 ? -10.468 1.313 15.781 1.00 98.12 284 ALA A C 1
ATOM 2306 O O . ALA A 1 284 ? -9.926 1.373 14.675 1.00 98.12 284 ALA A O 1
ATOM 2307 N N . ARG A 1 285 ? -11.033 2.389 16.344 1.00 97.75 285 ARG A N 1
ATOM 2308 C CA . ARG A 1 285 ? -11.056 3.717 15.718 1.00 97.75 285 ARG A CA 1
ATOM 2309 C C . ARG A 1 285 ? -9.654 4.253 15.440 1.00 97.75 285 ARG A C 1
ATOM 2311 O O . ARG A 1 285 ? -9.426 4.800 14.363 1.00 97.75 285 ARG A O 1
ATOM 2318 N N . GLU A 1 286 ? -8.727 4.120 16.383 1.00 98.19 286 GLU A N 1
ATOM 2319 C CA . GLU A 1 286 ? -7.343 4.579 16.212 1.00 98.19 286 GLU A CA 1
ATOM 2320 C C . GLU A 1 286 ? -6.621 3.818 15.094 1.00 98.19 286 GLU A C 1
ATOM 2322 O O . GLU A 1 286 ? -5.958 4.444 14.257 1.00 98.19 286 GLU A O 1
ATOM 2327 N N . CYS A 1 287 ? -6.824 2.499 15.001 1.00 98.25 287 CYS A N 1
ATOM 2328 C CA . CYS A 1 287 ? -6.322 1.686 13.890 1.00 98.25 287 CYS A CA 1
ATOM 2329 C C . CYS A 1 287 ? -6.865 2.197 12.547 1.00 98.25 287 CYS A C 1
ATOM 2331 O O . CYS A 1 287 ? -6.094 2.505 11.636 1.00 98.25 287 CYS A O 1
ATOM 2333 N N . PHE A 1 288 ? -8.183 2.387 12.430 1.00 97.44 288 PHE A N 1
ATOM 2334 C CA . PHE A 1 288 ? -8.796 2.871 11.190 1.00 97.44 288 PHE A CA 1
ATOM 2335 C C . PHE A 1 288 ? -8.370 4.300 10.818 1.00 97.44 288 PHE A C 1
ATOM 2337 O O . PHE A 1 288 ? -8.173 4.602 9.639 1.00 97.44 288 PHE A O 1
ATOM 2344 N N . LEU A 1 289 ? -8.175 5.188 11.797 1.00 96.56 289 LEU A N 1
ATOM 2345 C CA . LEU A 1 289 ? -7.629 6.526 11.552 1.00 96.56 289 LEU A CA 1
ATOM 2346 C C . LEU A 1 289 ? -6.181 6.466 11.054 1.00 96.56 289 LEU A C 1
ATOM 2348 O O . LEU A 1 289 ? -5.806 7.252 10.185 1.00 96.56 289 LEU A O 1
ATOM 2352 N N . THR A 1 290 ? -5.379 5.537 11.570 1.00 96.69 290 THR A N 1
ATOM 2353 C CA . THR A 1 290 ? -3.998 5.318 11.117 1.00 96.69 290 THR A CA 1
ATOM 2354 C C . THR A 1 290 ? -3.973 4.837 9.667 1.00 96.69 290 THR A C 1
ATOM 2356 O O . THR A 1 290 ? -3.286 5.433 8.839 1.00 96.69 290 THR A O 1
ATOM 2359 N N . VAL A 1 291 ? -4.820 3.863 9.320 1.00 95.94 291 VAL A N 1
ATOM 2360 C CA . VAL A 1 291 ? -4.999 3.395 7.933 1.00 95.94 291 VAL A CA 1
ATOM 2361 C C . VAL A 1 291 ? -5.443 4.539 7.014 1.00 95.94 291 VAL A C 1
ATOM 2363 O O . VAL A 1 291 ? -4.883 4.711 5.935 1.00 95.94 291 VAL A O 1
ATOM 2366 N N . SER A 1 292 ? -6.385 5.378 7.458 1.00 94.88 292 SER A N 1
ATOM 2367 C CA . SER A 1 292 ? -6.869 6.543 6.698 1.00 94.88 292 SER A CA 1
ATOM 2368 C C . SER A 1 292 ? -5.777 7.595 6.442 1.00 94.88 292 SER A C 1
ATOM 2370 O O . SER A 1 292 ? -5.749 8.221 5.380 1.00 94.88 292 SER A O 1
ATOM 2372 N N . LYS A 1 293 ? -4.840 7.771 7.385 1.00 94.12 293 LYS A N 1
ATOM 2373 C CA . LYS A 1 293 ? -3.676 8.662 7.226 1.00 94.12 293 LYS A CA 1
ATOM 2374 C C . LYS A 1 293 ? -2.637 8.093 6.257 1.00 94.12 293 LYS A C 1
ATOM 2376 O O . LYS A 1 293 ? -2.085 8.854 5.465 1.00 94.12 293 LYS A O 1
ATOM 2381 N N . LEU A 1 294 ? -2.373 6.786 6.316 1.00 93.00 294 LEU A N 1
ATOM 2382 C CA . LEU A 1 294 ? -1.424 6.113 5.421 1.00 93.00 294 LEU A CA 1
ATOM 2383 C C . LEU A 1 294 ? -1.946 6.065 3.978 1.00 93.00 294 LEU A C 1
ATOM 2385 O O . LEU A 1 294 ? -1.198 6.321 3.031 1.00 93.00 294 LEU A O 1
ATOM 2389 N N . MET A 1 295 ? -3.240 5.778 3.822 1.00 92.12 295 MET A N 1
ATOM 2390 C CA . MET A 1 295 ? -3.902 5.524 2.543 1.00 92.12 295 MET A CA 1
ATOM 2391 C C . MET A 1 295 ? -5.146 6.415 2.395 1.00 92.12 295 MET A C 1
ATOM 2393 O O . MET A 1 295 ? -6.272 5.962 2.624 1.00 92.12 295 MET A O 1
ATOM 2397 N N . PRO A 1 296 ? -4.981 7.695 2.010 1.00 87.88 296 PRO A N 1
ATOM 2398 C CA . PRO A 1 296 ? -6.108 8.597 1.822 1.00 87.88 296 PRO A CA 1
ATOM 2399 C C . PRO A 1 296 ? -7.049 8.076 0.726 1.00 87.88 296 PRO A C 1
ATOM 2401 O O . PRO A 1 296 ? -6.639 7.783 -0.393 1.00 87.88 296 PRO A O 1
ATOM 2404 N N . SER A 1 297 ? -8.339 8.010 1.058 1.00 69.44 297 SER A N 1
ATOM 2405 C CA . SER A 1 297 ? -9.441 7.346 0.334 1.00 69.44 297 SER A CA 1
ATOM 2406 C C . SER A 1 297 ? -9.650 7.702 -1.151 1.00 69.44 297 SER A C 1
ATOM 2408 O O . SER A 1 297 ? -10.556 7.141 -1.768 1.00 69.44 297 SER A O 1
ATOM 2410 N N . LYS A 1 298 ? -8.876 8.609 -1.756 1.00 70.75 298 LYS A N 1
ATOM 2411 C CA . LYS A 1 298 ? -9.052 8.969 -3.175 1.00 70.75 298 LYS A CA 1
ATOM 2412 C C . LYS A 1 298 ? -8.787 7.792 -4.121 1.00 70.75 298 LYS A C 1
ATOM 2414 O O . LYS A 1 298 ? -9.437 7.714 -5.155 1.00 70.75 298 LYS A O 1
ATOM 2419 N N . ASP A 1 299 ? -7.947 6.850 -3.694 1.00 61.97 299 ASP A N 1
ATOM 2420 C CA . ASP A 1 299 ? -7.578 5.640 -4.443 1.00 61.97 299 ASP A CA 1
ATOM 2421 C C . ASP A 1 299 ? -8.120 4.357 -3.763 1.00 61.97 299 ASP A C 1
ATOM 2423 O O . ASP A 1 299 ? -7.599 3.257 -3.943 1.00 61.97 299 ASP A O 1
ATOM 2427 N N . GLY A 1 300 ? -9.129 4.516 -2.893 1.00 56.94 300 GLY A N 1
ATOM 2428 C CA . GLY A 1 300 ? -9.517 3.596 -1.814 1.00 56.94 300 GLY A CA 1
ATOM 2429 C C . GLY A 1 300 ? -10.288 2.334 -2.208 1.00 56.94 300 GLY A C 1
ATOM 2430 O O . GLY A 1 300 ? -11.193 1.933 -1.478 1.00 56.94 300 GLY A O 1
ATOM 2431 N N . GLU A 1 301 ? -9.948 1.675 -3.316 1.00 76.19 301 GLU A N 1
ATOM 2432 C CA . GLU A 1 301 ? -10.582 0.393 -3.659 1.00 76.19 301 GLU A CA 1
ATOM 2433 C C . GLU A 1 301 ? -10.227 -0.734 -2.674 1.00 76.19 301 GLU A C 1
ATOM 2435 O O . GLU A 1 301 ? -11.044 -1.636 -2.473 1.00 76.19 301 GLU A O 1
ATOM 2440 N N . ASN A 1 302 ? -9.063 -0.658 -2.018 1.00 84.81 302 ASN A N 1
ATOM 2441 C CA . ASN A 1 302 ? -8.554 -1.723 -1.145 1.00 84.81 302 ASN A CA 1
ATOM 2442 C C . ASN A 1 302 ? -9.256 -1.801 0.223 1.00 84.81 302 ASN A C 1
ATOM 2444 O O . ASN A 1 302 ? -9.394 -2.888 0.775 1.00 84.81 302 ASN A O 1
ATOM 2448 N N . PHE A 1 303 ? -9.767 -0.683 0.756 1.00 92.38 303 PHE A N 1
ATOM 2449 C CA . PHE A 1 303 ? -10.393 -0.627 2.087 1.00 92.38 303 PHE A CA 1
ATOM 2450 C C . PHE A 1 303 ? -11.826 -0.081 2.026 1.00 92.38 303 PHE A C 1
ATOM 2452 O O . PHE A 1 303 ? -12.166 0.914 2.666 1.00 92.38 303 PHE A O 1
ATOM 2459 N N . ARG A 1 304 ? -12.694 -0.748 1.252 1.00 90.12 304 ARG A N 1
ATOM 2460 C CA . ARG A 1 304 ? -14.069 -0.284 0.951 1.00 90.12 304 ARG A CA 1
ATOM 2461 C C . ARG A 1 304 ? -14.926 0.030 2.182 1.00 90.12 304 ARG A C 1
ATOM 2463 O O . ARG A 1 304 ? -15.803 0.885 2.114 1.00 90.12 304 ARG A O 1
ATOM 2470 N N . ASN A 1 305 ? -14.685 -0.659 3.296 1.00 94.94 305 ASN A N 1
ATOM 2471 C CA . ASN A 1 305 ? -15.480 -0.517 4.516 1.00 94.94 305 ASN A CA 1
ATOM 2472 C C . ASN A 1 305 ? -14.852 0.427 5.552 1.00 94.94 305 ASN A C 1
ATOM 2474 O O . ASN A 1 305 ? -15.458 0.644 6.597 1.00 94.94 305 ASN A O 1
ATOM 2478 N N . LEU A 1 306 ? -13.682 1.019 5.279 1.00 95.50 306 LEU A N 1
ATOM 2479 C CA . LEU A 1 306 ? -12.970 1.862 6.244 1.00 95.50 306 LEU A CA 1
ATOM 2480 C C . LEU A 1 306 ? -13.816 3.047 6.727 1.00 95.50 306 LEU A C 1
ATOM 2482 O O . LEU A 1 306 ? -13.899 3.290 7.928 1.00 95.50 306 LEU A O 1
ATOM 2486 N N . GLN A 1 307 ? -14.476 3.759 5.806 1.00 94.81 307 GLN A N 1
ATOM 2487 C CA . GLN A 1 307 ? -15.337 4.891 6.166 1.00 94.81 307 GLN A CA 1
ATOM 2488 C C . GLN A 1 307 ? -16.537 4.450 7.007 1.00 94.81 307 GLN A C 1
ATOM 2490 O O . GLN A 1 307 ? -16.807 5.059 8.036 1.00 94.81 307 GLN A O 1
ATOM 2495 N N . LYS A 1 308 ? -17.179 3.334 6.639 1.00 95.94 308 LYS A N 1
ATOM 2496 C CA . LYS A 1 308 ? -18.297 2.768 7.407 1.00 95.94 308 LYS A CA 1
ATOM 2497 C C . LYS A 1 308 ? -17.873 2.397 8.828 1.00 95.94 308 LYS A C 1
ATOM 2499 O O . LYS A 1 308 ? -18.578 2.712 9.778 1.00 95.94 308 LYS A O 1
ATOM 2504 N N . TYR A 1 309 ? -16.710 1.764 8.996 1.00 97.12 309 TYR A N 1
ATOM 2505 C CA . TYR A 1 309 ? -16.199 1.439 10.329 1.00 97.12 309 TYR A CA 1
ATOM 2506 C C . TYR A 1 309 ? -15.897 2.692 11.151 1.00 97.12 309 TYR A C 1
ATOM 2508 O O . TYR A 1 309 ? -16.268 2.753 12.321 1.00 97.12 309 TYR A O 1
ATOM 2516 N N . LEU A 1 310 ? -15.289 3.715 10.543 1.00 97.12 310 LEU A N 1
ATOM 2517 C CA . LEU A 1 310 ? -15.041 4.992 11.214 1.00 97.12 310 LEU A CA 1
ATOM 2518 C C . LEU A 1 310 ? -16.340 5.685 11.642 1.00 97.12 310 LEU A C 1
ATOM 2520 O O . LEU A 1 310 ? -16.405 6.193 12.759 1.00 97.12 310 LEU A O 1
ATOM 2524 N N . GLU A 1 311 ? -17.378 5.681 10.806 1.00 97.25 311 GLU A N 1
ATOM 2525 C CA . GLU A 1 311 ? -18.701 6.222 11.143 1.00 97.25 311 GLU A CA 1
ATOM 2526 C C . GLU A 1 311 ? -19.331 5.491 12.335 1.00 97.25 311 GLU A C 1
ATOM 2528 O O . GLU A 1 311 ? -19.789 6.132 13.285 1.00 97.25 311 GLU A O 1
ATOM 2533 N N . VAL A 1 312 ? -19.289 4.156 12.349 1.00 98.06 312 VAL A N 1
ATOM 2534 C CA . VAL A 1 312 ? -19.812 3.363 13.474 1.00 98.06 312 VAL A CA 1
ATOM 2535 C C . VAL A 1 312 ? -19.011 3.619 14.755 1.00 98.06 312 VAL A C 1
ATOM 2537 O O . VAL A 1 312 ? -19.593 3.844 15.815 1.00 98.06 312 VAL A O 1
ATOM 2540 N N . CYS A 1 313 ? -17.681 3.661 14.676 1.00 97.75 313 CYS A N 1
ATOM 2541 C CA . CYS A 1 313 ? -16.834 3.994 15.821 1.00 97.75 313 CYS A CA 1
ATOM 2542 C C . CYS A 1 313 ? -17.119 5.406 16.363 1.00 97.75 313 CYS A C 1
ATOM 2544 O O . CYS A 1 313 ? -17.217 5.589 17.575 1.00 97.75 313 CYS A O 1
ATOM 2546 N N . ASN A 1 314 ? -17.277 6.401 15.483 1.00 97.75 314 ASN A N 1
ATOM 2547 C CA . ASN A 1 314 ? -17.574 7.783 15.869 1.00 97.75 314 ASN A CA 1
ATOM 2548 C C . ASN A 1 314 ? -18.957 7.907 16.524 1.00 97.75 314 ASN A C 1
ATOM 2550 O O . ASN A 1 314 ? -19.088 8.558 17.558 1.00 97.75 314 ASN A O 1
ATOM 2554 N N . THR A 1 315 ? -19.982 7.263 15.957 1.00 97.81 315 THR A N 1
ATOM 2555 C CA . THR A 1 315 ? -21.340 7.276 16.527 1.00 97.81 315 THR A CA 1
ATOM 2556 C C . THR A 1 315 ? -21.401 6.557 17.874 1.00 97.81 315 THR A C 1
ATOM 2558 O O . THR A 1 315 ? -22.071 7.030 18.791 1.00 97.81 315 THR A O 1
ATOM 2561 N N . TRP A 1 316 ? -20.666 5.453 18.040 1.00 97.31 316 TRP A N 1
ATOM 2562 C CA . TRP A 1 316 ? -20.536 4.777 19.331 1.00 97.31 316 TRP A CA 1
ATOM 2563 C C . TRP A 1 316 ? -19.842 5.661 20.373 1.00 97.31 316 TRP A C 1
ATOM 2565 O O . TRP A 1 316 ? -20.319 5.766 21.505 1.00 97.31 316 TRP A O 1
ATOM 2575 N N . GLN A 1 317 ? -18.746 6.327 19.992 1.00 96.19 317 GLN A N 1
ATOM 2576 C CA . GLN A 1 317 ? -18.005 7.213 20.887 1.00 96.19 317 GLN A CA 1
ATOM 2577 C C . GLN A 1 317 ? -18.870 8.397 21.340 1.00 96.19 317 GLN A C 1
ATOM 2579 O O . GLN A 1 317 ? -18.956 8.644 22.540 1.00 96.19 317 GLN A O 1
ATOM 2584 N N . ALA A 1 318 ? -19.583 9.049 20.416 1.00 96.94 318 ALA A N 1
ATOM 2585 C CA . ALA A 1 318 ? -20.501 10.143 20.735 1.00 96.94 318 ALA A CA 1
ATOM 2586 C C . ALA A 1 318 ? -21.587 9.711 21.738 1.00 96.94 318 ALA A C 1
ATOM 2588 O O . ALA A 1 318 ? -21.789 10.366 22.758 1.00 96.94 318 ALA A O 1
ATOM 2589 N N . LYS A 1 319 ? -22.217 8.546 21.523 1.00 96.38 319 LYS A N 1
ATOM 2590 C CA . LYS A 1 319 ? -23.224 7.998 22.452 1.00 96.38 319 LYS A CA 1
ATOM 2591 C C . LYS A 1 319 ? -22.655 7.710 23.845 1.00 96.38 319 LYS A C 1
ATOM 2593 O O . LYS A 1 319 ? -23.350 7.883 24.846 1.00 96.38 319 LYS A O 1
ATOM 2598 N N . ASN A 1 320 ? -21.410 7.246 23.937 1.00 94.44 320 ASN A N 1
ATOM 2599 C CA . ASN A 1 320 ? -20.767 7.003 25.229 1.00 94.44 320 ASN A CA 1
ATOM 2600 C C . ASN A 1 320 ? -20.340 8.292 25.933 1.00 94.44 320 ASN A C 1
ATOM 2602 O O . ASN A 1 320 ? -20.453 8.368 27.156 1.00 94.44 320 ASN A O 1
ATOM 2606 N N . GLU A 1 321 ? -19.906 9.307 25.191 1.00 94.50 321 GLU A N 1
ATOM 2607 C CA . GLU A 1 321 ? -19.625 10.636 25.736 1.00 94.50 321 GLU A CA 1
ATOM 2608 C C . GLU A 1 321 ? -20.904 11.299 26.262 1.00 94.50 321 GLU A C 1
ATOM 2610 O O . GLU A 1 321 ? -20.887 11.854 27.357 1.00 94.50 321 GLU A O 1
ATOM 2615 N N . GLU A 1 322 ? -22.040 11.152 25.574 1.00 95.50 322 GLU A N 1
ATOM 2616 C CA . GLU A 1 322 ? -23.347 11.614 26.060 1.00 95.50 322 GLU A CA 1
ATOM 2617 C C . GLU A 1 322 ? -23.775 10.905 27.351 1.00 95.50 322 GLU A C 1
ATOM 2619 O O . GLU A 1 322 ? -24.185 11.559 28.313 1.00 95.50 322 GLU A O 1
ATOM 2624 N N . LYS A 1 323 ? -23.635 9.573 27.418 1.00 94.06 323 LYS A N 1
ATOM 2625 C CA . LYS A 1 323 ? -23.916 8.800 28.642 1.00 94.06 323 LYS A CA 1
ATOM 2626 C C . LYS A 1 323 ? -22.984 9.194 29.788 1.00 94.06 323 LYS A C 1
ATOM 2628 O O . LYS A 1 323 ? -23.440 9.378 30.917 1.00 9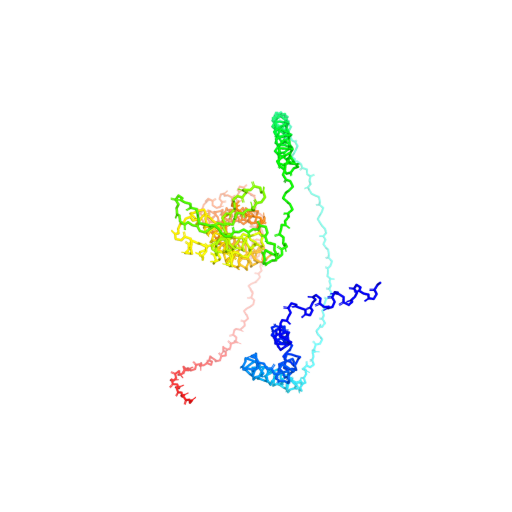4.06 323 LYS A O 1
ATOM 2633 N N . GLY A 1 324 ? -21.694 9.363 29.498 1.00 91.81 324 GLY A N 1
ATOM 2634 C CA . GLY A 1 324 ? -20.690 9.816 30.456 1.00 91.81 324 GLY A CA 1
ATOM 2635 C C . GLY A 1 324 ? -20.976 11.228 30.967 1.00 91.81 324 GLY A C 1
ATOM 2636 O O . GLY A 1 324 ? -20.938 11.461 32.173 1.00 91.81 324 GLY A O 1
ATOM 2637 N N . ALA A 1 325 ? -21.348 12.152 30.080 1.00 92.50 325 ALA A N 1
ATOM 2638 C CA . ALA A 1 325 ? -21.730 13.518 30.422 1.00 92.50 325 ALA A CA 1
ATOM 2639 C C . ALA A 1 325 ? -23.034 13.562 31.227 1.00 92.50 325 ALA A C 1
ATOM 2641 O O . ALA A 1 325 ? -23.129 14.321 32.189 1.00 92.50 325 ALA A O 1
ATOM 2642 N N . ALA A 1 326 ? -24.023 12.729 30.894 1.00 90.94 326 ALA A N 1
ATOM 2643 C CA . ALA A 1 326 ? -25.252 12.599 31.669 1.00 90.94 326 ALA A CA 1
ATOM 2644 C C . ALA A 1 326 ? -24.969 12.086 33.089 1.00 90.94 326 ALA A C 1
ATOM 2646 O O . ALA A 1 326 ? -25.494 12.646 34.053 1.00 90.94 326 ALA A O 1
ATOM 2647 N N . HIS A 1 327 ? -24.096 11.083 33.229 1.00 90.00 327 HIS A N 1
ATOM 2648 C CA . HIS A 1 327 ? -23.661 10.563 34.525 1.00 90.00 327 HIS A CA 1
ATOM 2649 C C . HIS A 1 327 ? -22.862 11.611 35.318 1.00 90.00 327 HIS A C 1
ATOM 2651 O O . HIS A 1 327 ? -23.182 11.884 36.472 1.00 90.00 327 HIS A O 1
ATOM 2657 N N . ALA A 1 328 ? -21.885 12.275 34.694 1.00 91.12 328 ALA A N 1
ATOM 2658 C CA . ALA A 1 328 ? -21.103 13.343 35.317 1.00 91.12 328 ALA A CA 1
ATOM 2659 C C . ALA A 1 328 ? -21.986 14.520 35.757 1.00 91.12 328 ALA A C 1
ATOM 2661 O O . ALA A 1 328 ? -21.843 15.011 36.874 1.00 91.12 328 ALA A O 1
ATOM 2662 N N . LYS A 1 329 ? -22.957 14.918 34.926 1.00 92.50 329 LYS A N 1
ATOM 2663 C CA . LYS A 1 329 ? -23.958 15.939 35.260 1.00 92.50 329 LYS A CA 1
ATOM 2664 C C . LYS A 1 329 ? -24.831 15.511 36.436 1.00 92.50 329 LYS A C 1
ATOM 2666 O O . LYS A 1 329 ? -25.206 16.349 37.248 1.00 92.50 329 LYS A O 1
ATOM 2671 N N . MET A 1 330 ? -25.151 14.221 36.543 1.00 86.25 330 MET A N 1
ATOM 2672 C CA . MET A 1 330 ? -25.890 13.675 37.681 1.00 86.25 330 MET A CA 1
ATOM 2673 C C . MET A 1 330 ? -25.095 13.814 38.986 1.00 86.25 330 MET A C 1
ATOM 2675 O O . MET A 1 330 ? -25.663 14.221 39.995 1.00 86.25 330 MET A O 1
ATOM 2679 N N . HIS A 1 331 ? -23.787 13.538 38.948 1.00 88.00 331 HIS A N 1
ATOM 2680 C CA . HIS A 1 331 ? -22.886 13.681 40.100 1.00 88.00 331 HIS A CA 1
ATOM 2681 C C . HIS A 1 331 ? -22.533 15.134 40.425 1.00 88.00 331 HIS A C 1
ATOM 2683 O O . HIS A 1 331 ? -22.277 15.456 41.580 1.00 88.00 331 HIS A O 1
ATOM 2689 N N . SER A 1 332 ? -22.549 16.030 39.435 1.00 90.25 332 SER A N 1
ATOM 2690 C CA . SER A 1 332 ? -22.295 17.458 39.647 1.00 90.25 332 SER A CA 1
ATOM 2691 C C . SER A 1 332 ? -23.531 18.241 40.108 1.00 90.25 332 SER A C 1
ATOM 2693 O O . SER A 1 332 ? -23.420 19.435 40.387 1.00 90.25 332 SER A O 1
ATOM 2695 N N . MET A 1 333 ? -24.723 17.632 40.145 1.00 87.88 333 MET A N 1
ATOM 2696 C CA . MET A 1 333 ? -25.922 18.298 40.659 1.00 87.88 333 MET A CA 1
ATOM 2697 C C . MET A 1 333 ? -25.826 18.455 42.185 1.00 87.88 333 MET A C 1
ATOM 2699 O O . MET A 1 333 ? -25.504 17.489 42.877 1.00 87.88 333 MET A O 1
ATOM 2703 N N . PRO A 1 334 ? -26.153 19.635 42.749 1.00 91.88 334 PRO A N 1
ATOM 2704 C CA . PRO A 1 334 ? -26.238 19.783 44.197 1.00 91.88 334 PRO A CA 1
ATOM 2705 C C . PRO A 1 334 ? -27.275 18.801 44.754 1.00 91.88 334 PRO A C 1
ATOM 2707 O O . PRO A 1 334 ? -28.314 18.570 44.129 1.00 91.88 334 PRO A O 1
ATOM 2710 N N . ALA A 1 335 ? -27.015 18.240 45.940 1.00 88.00 335 ALA A N 1
ATOM 2711 C CA . ALA A 1 335 ? -27.848 17.192 46.540 1.00 88.00 335 ALA A CA 1
ATOM 2712 C C . ALA A 1 335 ? -29.345 17.558 46.574 1.00 88.00 335 ALA A C 1
ATOM 2714 O O . ALA A 1 335 ? -30.201 16.712 46.322 1.00 88.00 335 ALA A O 1
ATOM 2715 N N . SER A 1 336 ? -29.672 18.836 46.791 1.00 89.44 336 SER A N 1
ATOM 2716 C CA . SER A 1 336 ? -31.047 19.352 46.755 1.00 89.44 336 SER A CA 1
ATOM 2717 C C . SER A 1 336 ? -31.738 19.158 45.398 1.00 89.44 336 SER A C 1
ATOM 2719 O O . SER A 1 336 ? -32.906 18.775 45.346 1.00 89.44 336 SER A O 1
ATOM 2721 N N . ALA A 1 337 ? -31.024 19.365 44.292 1.00 85.44 337 ALA A N 1
ATOM 2722 C CA . ALA A 1 337 ? -31.548 19.168 42.946 1.00 85.44 337 ALA A CA 1
ATOM 2723 C C . ALA A 1 337 ? -31.680 17.676 42.597 1.00 85.44 337 ALA A C 1
ATOM 2725 O O . ALA A 1 337 ? -32.601 17.294 41.873 1.00 85.44 337 ALA A O 1
ATOM 2726 N N . TYR A 1 338 ? -30.805 16.828 43.147 1.00 82.75 338 TYR A N 1
ATOM 2727 C CA . TYR A 1 338 ? -30.905 15.372 43.016 1.00 82.75 338 TYR A CA 1
ATOM 2728 C C . TYR A 1 338 ? -32.175 14.840 43.702 1.00 82.75 338 TYR A C 1
ATOM 2730 O O . TYR A 1 338 ? -32.966 14.124 43.083 1.00 82.75 338 TYR A O 1
ATOM 2738 N N . TYR A 1 339 ? -32.434 15.272 44.943 1.00 81.62 339 TYR A N 1
ATOM 2739 C CA . TYR A 1 339 ? -33.655 14.932 45.684 1.00 81.62 339 TYR A CA 1
ATOM 2740 C C . TYR A 1 339 ? -34.927 15.423 44.979 1.00 81.62 339 TYR A C 1
ATOM 2742 O O . TYR A 1 339 ? -35.880 14.659 44.826 1.00 81.62 339 TYR A O 1
ATOM 2750 N N . ALA A 1 340 ? -34.939 16.663 44.481 1.00 83.50 340 ALA A N 1
ATOM 2751 C CA . ALA A 1 340 ? -36.086 17.204 43.750 1.00 83.50 340 ALA A CA 1
ATOM 2752 C C . ALA A 1 340 ? -36.394 16.424 42.456 1.00 83.50 340 ALA A C 1
ATOM 2754 O O . ALA A 1 340 ? -37.559 16.266 42.086 1.00 83.50 340 ALA A O 1
ATOM 2755 N N . ARG A 1 341 ? -35.363 15.912 41.768 1.00 80.06 341 ARG A N 1
ATOM 2756 C CA . ARG A 1 341 ? -35.526 15.097 40.555 1.00 80.06 341 ARG A CA 1
ATOM 2757 C C . ARG A 1 341 ? -36.061 13.698 40.870 1.00 80.06 341 ARG A C 1
ATOM 2759 O O . ARG A 1 341 ? -36.964 13.251 40.175 1.00 80.06 341 ARG A O 1
ATOM 2766 N N . SER A 1 342 ? -35.564 13.063 41.934 1.00 78.62 342 SER A N 1
ATOM 2767 C CA . SER A 1 342 ? -36.050 11.763 42.433 1.00 78.62 342 SER A CA 1
ATOM 2768 C C . SER A 1 342 ? -37.536 11.795 42.822 1.00 78.62 342 SER A C 1
ATOM 2770 O O . SER A 1 342 ? -38.287 10.874 42.505 1.00 78.62 342 SER A O 1
ATOM 2772 N N . LEU A 1 343 ? -37.988 12.894 43.441 1.00 80.44 343 LEU A N 1
ATOM 2773 C CA . LEU A 1 343 ? -39.402 13.098 43.777 1.00 80.44 343 LEU A CA 1
ATOM 2774 C C . LEU A 1 343 ? -40.286 13.279 42.534 1.00 80.44 343 LEU A C 1
ATOM 2776 O O . LEU A 1 343 ? -41.424 12.823 42.531 1.00 80.44 343 LEU A O 1
ATOM 2780 N N . LYS A 1 344 ? -39.769 13.911 41.472 1.00 81.56 344 LYS A N 1
ATOM 2781 C CA . LYS A 1 344 ? -40.509 14.108 40.213 1.00 81.56 344 LYS A CA 1
ATOM 2782 C C . LYS A 1 344 ? -40.632 12.844 39.370 1.00 81.56 344 LYS A C 1
ATOM 2784 O O . LYS A 1 344 ? -41.647 12.680 38.708 1.00 81.56 344 LYS A O 1
ATOM 2789 N N . THR A 1 345 ? -39.624 11.972 39.361 1.00 80.62 345 THR A N 1
ATOM 2790 C CA . THR A 1 345 ? -39.663 10.740 38.556 1.00 80.62 345 THR A CA 1
ATOM 2791 C C . THR A 1 345 ? -40.414 9.594 39.238 1.00 80.62 345 THR A C 1
ATOM 2793 O O . THR A 1 345 ? -40.562 8.538 38.637 1.00 80.62 345 THR A O 1
ATOM 2796 N N . GLY A 1 346 ? -40.878 9.754 40.485 1.00 67.06 346 GLY A N 1
ATOM 2797 C CA . GLY A 1 346 ? -41.676 8.749 41.205 1.00 67.06 346 GLY A CA 1
ATOM 2798 C C . GLY A 1 346 ? -40.908 7.495 41.657 1.00 67.06 346 GLY A C 1
ATOM 2799 O O . GLY A 1 346 ? -41.385 6.763 42.521 1.00 67.06 346 GLY A O 1
ATOM 2800 N N . VAL A 1 347 ? -39.687 7.278 41.155 1.00 60.75 347 VAL A N 1
ATOM 2801 C CA . VAL A 1 347 ? -38.854 6.092 41.438 1.00 60.75 347 VAL A CA 1
ATOM 2802 C C . VAL A 1 347 ? -38.398 6.027 42.909 1.00 60.75 347 VAL A C 1
ATOM 2804 O O . VAL A 1 347 ? -38.168 4.946 43.446 1.00 60.75 347 VAL A O 1
ATOM 2807 N N . GLY A 1 348 ? -38.314 7.163 43.611 1.00 53.38 348 GLY A N 1
ATOM 2808 C CA . GLY A 1 348 ? -37.882 7.207 45.015 1.00 53.38 348 GLY A CA 1
ATOM 2809 C C . GLY A 1 348 ? -38.914 6.709 46.040 1.00 53.38 348 GLY A C 1
ATOM 2810 O O . GLY A 1 348 ? -38.539 6.264 47.130 1.00 53.38 348 GLY A O 1
ATOM 2811 N N . ALA A 1 349 ? -40.212 6.750 45.723 1.00 55.03 349 ALA A N 1
ATOM 2812 C CA . ALA A 1 349 ? -41.261 6.462 46.708 1.00 55.03 349 ALA A CA 1
ATOM 2813 C C . ALA A 1 349 ? -41.326 4.971 47.096 1.00 55.03 349 ALA A C 1
ATOM 2815 O O . ALA A 1 349 ? -41.625 4.639 48.244 1.00 55.03 349 ALA A O 1
ATOM 2816 N N . THR A 1 350 ? -40.979 4.061 46.183 1.00 55.16 350 THR A N 1
ATOM 2817 C CA . THR A 1 350 ? -41.040 2.609 46.423 1.00 55.16 350 THR A CA 1
ATOM 2818 C C . THR A 1 350 ? -39.754 2.044 47.040 1.00 55.16 350 THR A C 1
ATOM 2820 O O . THR A 1 350 ? -39.828 1.143 47.879 1.00 55.16 350 THR A O 1
ATOM 2823 N N . ALA A 1 351 ? -38.577 2.601 46.725 1.00 53.34 351 ALA A N 1
ATOM 2824 C CA . ALA A 1 351 ? -37.302 2.170 47.316 1.00 53.34 351 ALA A CA 1
ATOM 2825 C C . ALA A 1 351 ? -37.213 2.487 48.823 1.00 53.34 351 ALA A C 1
ATOM 2827 O O . ALA A 1 351 ? -36.728 1.672 49.615 1.00 53.34 351 ALA A O 1
ATOM 2828 N N . THR A 1 352 ? -37.760 3.630 49.246 1.00 52.38 352 THR A N 1
ATOM 2829 C CA . THR A 1 352 ? -37.738 4.052 50.657 1.00 52.38 352 THR A CA 1
ATOM 2830 C C . THR A 1 352 ? -38.647 3.176 51.534 1.00 52.38 352 THR A C 1
ATOM 2832 O O . THR A 1 352 ? -38.313 2.898 52.686 1.00 52.38 352 THR A O 1
ATOM 2835 N N . MET A 1 353 ? -39.737 2.626 50.979 1.00 52.53 353 MET A N 1
ATOM 2836 C CA . MET A 1 353 ? -40.586 1.667 51.702 1.00 52.53 353 MET A CA 1
ATOM 2837 C C . MET A 1 353 ? -39.923 0.293 51.905 1.00 52.53 353 MET A C 1
ATOM 2839 O O . MET A 1 353 ? -40.185 -0.359 52.915 1.00 52.53 353 MET A O 1
ATOM 2843 N N . ARG A 1 354 ? -39.021 -0.151 51.013 1.00 51.75 354 ARG A N 1
ATOM 2844 C CA . ARG A 1 354 ? -38.238 -1.385 51.242 1.00 51.75 354 ARG A CA 1
ATOM 2845 C C . ARG A 1 354 ? -37.110 -1.184 52.255 1.00 51.75 354 ARG A C 1
ATOM 2847 O O . ARG A 1 354 ? -36.889 -2.069 53.079 1.00 51.75 354 ARG A O 1
ATOM 2854 N N . SER A 1 355 ? -36.460 -0.017 52.271 1.00 49.09 355 SER A N 1
ATOM 2855 C CA . SER A 1 355 ? -35.405 0.280 53.253 1.00 49.09 355 SER A CA 1
ATOM 2856 C C . SER A 1 355 ? -35.940 0.391 54.688 1.00 49.09 355 SER A C 1
ATOM 2858 O O . SER A 1 355 ? -35.247 -0.002 55.624 1.00 49.09 355 SER A O 1
ATOM 2860 N N . ALA A 1 356 ? -37.182 0.848 54.880 1.00 53.38 356 ALA A N 1
ATOM 2861 C CA . ALA A 1 356 ? -37.819 0.876 56.200 1.00 53.38 356 ALA A CA 1
ATOM 2862 C C . ALA A 1 356 ? -38.144 -0.530 56.751 1.00 53.38 356 ALA A C 1
ATOM 2864 O O . ALA A 1 356 ? -38.266 -0.701 57.961 1.00 53.38 356 ALA A O 1
ATOM 2865 N N . ARG A 1 357 ? -38.235 -1.558 55.893 1.00 51.09 357 ARG A N 1
ATOM 2866 C CA . ARG A 1 357 ? -38.499 -2.947 56.313 1.00 51.09 357 ARG A CA 1
ATOM 2867 C C . ARG A 1 357 ? -37.231 -3.682 56.772 1.00 51.09 357 ARG A C 1
ATOM 2869 O O . ARG A 1 357 ? -37.313 -4.553 57.636 1.00 51.09 357 ARG A O 1
ATOM 2876 N N . ALA A 1 358 ? -36.062 -3.288 56.260 1.00 51.91 358 ALA A N 1
ATOM 2877 C CA . ALA A 1 358 ? -34.761 -3.836 56.658 1.00 51.91 358 ALA A CA 1
ATOM 2878 C C . ALA A 1 358 ? -34.282 -3.343 58.039 1.00 51.91 358 ALA A C 1
ATOM 2880 O O . ALA A 1 358 ? -33.483 -4.016 58.682 1.00 51.91 358 ALA A O 1
ATOM 2881 N N . ALA A 1 359 ? -34.822 -2.229 58.546 1.00 53.84 359 ALA A N 1
ATOM 2882 C CA . ALA A 1 359 ? -34.527 -1.713 59.888 1.00 53.84 359 ALA A CA 1
ATOM 2883 C C . ALA A 1 359 ? -35.151 -2.538 61.041 1.00 53.84 359 ALA A C 1
ATOM 2885 O O . ALA A 1 359 ? -35.022 -2.153 62.200 1.00 53.84 359 ALA A O 1
ATOM 2886 N N . SER A 1 360 ? -35.825 -3.659 60.743 1.00 53.78 360 SER A N 1
ATOM 2887 C CA . SER A 1 360 ? -36.397 -4.578 61.746 1.00 53.78 360 SER A CA 1
ATOM 2888 C C . SER A 1 360 ? -35.682 -5.929 61.851 1.00 53.78 360 SER A C 1
ATOM 2890 O O . SER A 1 360 ? -36.104 -6.781 62.632 1.00 53.78 360 SER A O 1
ATOM 2892 N N . LEU A 1 361 ? -34.603 -6.145 61.091 1.00 57.00 361 LEU A N 1
ATOM 2893 C CA . LEU A 1 361 ? -33.805 -7.360 61.229 1.00 57.00 361 LEU A CA 1
ATOM 2894 C C . LEU A 1 361 ? -32.824 -7.217 62.405 1.00 57.00 361 LEU A C 1
ATOM 2896 O O . LEU A 1 361 ? -32.211 -6.158 62.562 1.00 57.00 361 LEU A O 1
ATOM 2900 N N . PRO A 1 362 ? -32.682 -8.257 63.248 1.00 67.56 362 PRO A N 1
ATOM 2901 C CA . PRO A 1 362 ? -31.734 -8.250 64.353 1.00 67.56 362 PRO A CA 1
ATOM 2902 C C . PRO A 1 362 ? -30.303 -8.057 63.829 1.00 67.56 362 PRO A C 1
ATOM 2904 O O . PRO A 1 362 ? -30.000 -8.475 62.706 1.00 67.56 362 PRO A O 1
ATOM 2907 N N . PRO A 1 363 ? -29.415 -7.425 64.618 1.00 61.94 363 PRO A N 1
ATOM 2908 C CA . PRO A 1 363 ? -28.032 -7.211 64.216 1.00 61.94 363 PRO A CA 1
ATOM 2909 C C . PRO A 1 363 ? -27.382 -8.552 63.833 1.00 61.94 363 PRO A C 1
ATOM 2911 O O . PRO A 1 363 ? -27.599 -9.546 64.534 1.00 61.94 363 PRO A O 1
ATOM 2914 N N . PRO A 1 364 ? -26.602 -8.607 62.737 1.00 59.16 364 PRO A N 1
ATOM 2915 C CA . PRO A 1 364 ? -25.902 -9.822 62.348 1.00 59.16 364 PRO A CA 1
ATOM 2916 C C . PRO A 1 364 ? -24.996 -10.266 63.497 1.00 59.16 364 PRO A C 1
ATOM 2918 O O . PRO A 1 364 ? -24.261 -9.461 64.076 1.00 59.16 364 PRO A O 1
ATOM 2921 N N . ALA A 1 365 ? -25.100 -11.548 63.848 1.00 59.47 365 ALA A N 1
ATOM 2922 C CA . ALA A 1 365 ? -24.291 -12.167 64.883 1.00 59.47 365 ALA A CA 1
ATOM 2923 C C . ALA A 1 365 ? -22.807 -11.892 64.608 1.00 59.47 365 ALA A C 1
ATOM 2925 O O . ALA A 1 365 ? -22.320 -12.094 63.495 1.00 59.47 365 ALA A O 1
ATOM 2926 N N . GLN A 1 366 ? -22.109 -11.403 65.631 1.00 51.06 366 GLN A N 1
ATOM 2927 C CA . GLN A 1 366 ? -20.669 -11.196 65.603 1.00 51.06 366 GLN A CA 1
ATOM 2928 C C . GLN A 1 366 ? -19.990 -12.537 65.311 1.00 51.06 366 GLN A C 1
ATOM 2930 O O . GLN A 1 366 ? -19.984 -13.433 66.153 1.00 51.06 366 GLN A O 1
ATOM 2935 N N . ILE A 1 367 ? -19.445 -12.681 64.105 1.00 58.88 367 ILE A N 1
ATOM 2936 C CA . ILE A 1 367 ? -18.540 -13.780 63.776 1.00 58.88 367 ILE A CA 1
ATOM 2937 C C . ILE A 1 367 ? -17.214 -13.465 64.486 1.00 58.88 367 ILE A C 1
ATOM 2939 O O . ILE A 1 367 ? -16.677 -12.373 64.274 1.00 58.88 367 ILE A O 1
ATOM 2943 N N . PRO A 1 368 ? -16.693 -14.356 65.347 1.00 51.94 368 PRO A N 1
ATOM 2944 C CA . PRO A 1 368 ? -15.408 -14.150 65.997 1.00 51.94 368 PRO A CA 1
ATOM 2945 C C . PRO A 1 368 ? -14.303 -14.111 64.939 1.00 51.94 368 PRO A C 1
ATOM 2947 O O . PRO A 1 368 ? -14.080 -15.064 64.195 1.00 51.94 368 PRO A O 1
ATOM 2950 N N . SER A 1 369 ? -13.633 -12.968 64.863 1.00 48.94 369 SER A N 1
ATOM 2951 C CA . SER A 1 369 ? -12.472 -12.721 64.021 1.00 48.94 369 SER A CA 1
ATOM 2952 C C . SER A 1 369 ? -11.231 -13.376 64.633 1.00 48.94 369 SER A C 1
ATOM 2954 O O . SER A 1 369 ? -10.418 -12.696 65.252 1.00 48.94 369 SER A O 1
ATOM 2956 N N . ASP A 1 370 ? -11.101 -14.690 64.463 1.00 53.16 370 ASP A N 1
ATOM 2957 C CA . ASP A 1 370 ? -9.849 -15.428 64.651 1.00 53.16 370 ASP A CA 1
ATOM 2958 C C . ASP A 1 370 ? -9.380 -15.925 63.279 1.00 53.16 370 ASP A C 1
ATOM 2960 O O . ASP A 1 370 ? -9.596 -17.063 62.871 1.00 53.16 370 ASP A O 1
ATOM 2964 N N . SER A 1 371 ? -8.762 -15.027 62.514 1.00 48.97 371 SER A N 1
ATOM 2965 C CA . SER A 1 371 ? -7.997 -15.398 61.326 1.00 48.97 371 SER A CA 1
ATOM 2966 C C . SER A 1 371 ? -6.680 -14.644 61.355 1.00 48.97 371 SER A C 1
ATOM 2968 O O . SER A 1 371 ? -6.577 -13.477 60.969 1.00 48.97 371 SER A O 1
ATOM 2970 N N . THR A 1 372 ? -5.675 -15.325 61.885 1.00 64.25 372 THR A N 1
ATOM 2971 C CA . THR A 1 372 ? -4.270 -14.939 61.841 1.00 64.25 372 THR A CA 1
ATOM 2972 C C . THR A 1 372 ? -3.858 -14.759 60.372 1.00 64.25 372 THR A C 1
ATOM 2974 O O . THR A 1 372 ? -4.071 -15.678 59.579 1.00 64.25 372 THR A O 1
ATOM 2977 N N . PRO A 1 373 ? -3.297 -13.609 59.962 1.00 58.78 373 PRO A N 1
ATOM 2978 C CA . PRO A 1 373 ? -2.814 -13.452 58.596 1.00 58.78 373 PRO A CA 1
ATOM 2979 C C . PRO A 1 373 ? -1.586 -14.354 58.362 1.00 58.78 373 PRO A C 1
ATOM 2981 O O . PRO A 1 373 ? -0.734 -14.455 59.251 1.00 58.78 373 PRO A O 1
ATOM 2984 N N . PRO A 1 374 ? -1.459 -15.004 57.190 1.00 65.88 374 PRO A N 1
ATOM 2985 C CA . PRO A 1 374 ? -0.267 -15.773 56.854 1.00 65.88 374 PRO A CA 1
ATOM 2986 C C . PRO A 1 374 ? 0.956 -14.845 56.721 1.00 65.88 374 PRO A C 1
ATOM 2988 O O . PRO A 1 374 ? 0.813 -13.683 56.324 1.00 65.88 374 PRO A O 1
ATOM 2991 N N . PRO A 1 375 ? 2.169 -15.325 57.054 1.00 60.16 375 PRO A N 1
ATOM 2992 C CA . PRO A 1 375 ? 3.368 -14.502 57.038 1.00 60.16 375 PRO A CA 1
ATOM 2993 C C . PRO A 1 375 ? 3.759 -14.137 55.602 1.00 60.16 375 PRO A C 1
ATOM 2995 O O . PRO A 1 375 ? 3.859 -14.991 54.722 1.00 60.16 375 PRO A O 1
ATOM 2998 N N . LEU A 1 376 ? 4.013 -12.846 55.387 1.00 47.62 376 LEU A N 1
ATOM 2999 C CA . LEU A 1 376 ? 4.584 -12.304 54.159 1.00 47.62 376 LEU A CA 1
ATOM 3000 C C . LEU A 1 376 ? 5.978 -12.901 53.934 1.00 47.62 376 LEU A C 1
ATOM 3002 O O . LEU A 1 376 ? 6.925 -12.597 54.661 1.00 47.62 376 LEU A O 1
ATOM 3006 N N . LEU A 1 377 ? 6.106 -13.737 52.904 1.00 49.28 377 LEU A N 1
ATOM 3007 C CA . LEU A 1 377 ? 7.400 -14.160 52.387 1.00 49.28 377 LEU A CA 1
ATOM 3008 C C . LEU A 1 377 ? 8.076 -12.962 51.709 1.00 49.28 377 LEU A C 1
ATOM 3010 O O . LEU A 1 377 ? 7.666 -12.485 50.653 1.00 49.28 377 LEU A O 1
ATOM 3014 N N . SER A 1 378 ? 9.122 -12.479 52.373 1.00 46.59 378 SER A N 1
ATOM 3015 C CA . SER A 1 378 ? 10.103 -11.515 51.886 1.00 46.59 378 SER A CA 1
ATOM 3016 C C . SER A 1 378 ? 10.789 -12.048 50.621 1.00 46.59 378 SER A C 1
ATOM 3018 O O . SER A 1 378 ? 11.720 -12.851 50.709 1.00 46.59 378 SER A O 1
ATOM 3020 N N . LEU A 1 379 ? 10.377 -11.572 49.445 1.00 52.38 379 LEU A N 1
ATOM 3021 C CA . LEU A 1 379 ? 11.174 -11.698 48.225 1.00 52.38 379 LEU A CA 1
ATOM 3022 C C . LEU A 1 379 ? 12.373 -10.745 48.321 1.00 52.38 379 LEU A C 1
ATOM 3024 O O . LEU A 1 379 ? 12.224 -9.523 48.305 1.00 52.38 379 LEU A O 1
ATOM 3028 N N . GLY A 1 380 ? 13.562 -11.329 48.482 1.00 54.81 380 GLY A N 1
ATOM 3029 C CA . GLY A 1 380 ? 14.834 -10.613 48.499 1.00 54.81 380 GLY A CA 1
ATOM 3030 C C . GLY A 1 380 ? 15.202 -10.011 47.133 1.00 54.81 380 GLY A C 1
ATOM 3031 O O . GLY A 1 380 ? 14.675 -10.431 46.101 1.00 54.81 380 GLY A O 1
ATOM 3032 N N . PRO A 1 381 ? 16.119 -9.029 47.105 1.00 53.56 381 PRO A N 1
ATOM 3033 C CA . PRO A 1 381 ? 16.519 -8.353 45.879 1.00 53.56 381 PRO A CA 1
ATOM 3034 C C . PRO A 1 381 ? 17.393 -9.274 45.019 1.00 53.56 381 PRO A C 1
ATOM 3036 O O . PRO A 1 381 ? 18.494 -9.658 45.416 1.00 53.56 381 PRO A O 1
ATOM 3039 N N . LEU A 1 382 ? 16.920 -9.603 43.815 1.00 44.66 382 LEU A N 1
ATOM 3040 C CA . LEU A 1 382 ? 17.747 -10.228 42.786 1.00 44.66 382 LEU A CA 1
ATOM 3041 C C . LEU A 1 382 ? 18.765 -9.203 42.273 1.00 44.66 382 LEU A C 1
ATOM 3043 O O . LEU A 1 382 ? 18.444 -8.267 41.544 1.00 44.66 382 LEU A O 1
ATOM 3047 N N . SER A 1 383 ? 20.005 -9.397 42.714 1.00 44.09 383 SER A N 1
ATOM 3048 C CA . SER A 1 383 ? 21.211 -8.742 42.221 1.00 44.09 383 SER A CA 1
ATOM 3049 C C . SER A 1 383 ? 21.466 -9.150 40.767 1.00 44.09 383 SER A C 1
ATOM 3051 O O . SER A 1 383 ? 21.766 -10.310 40.486 1.00 44.09 383 SER A O 1
ATOM 3053 N N . ILE A 1 384 ? 21.350 -8.197 39.843 1.00 48.03 384 ILE A N 1
ATOM 3054 C CA . ILE A 1 384 ? 21.800 -8.342 38.455 1.00 48.03 384 ILE A CA 1
ATOM 3055 C C . ILE A 1 384 ? 23.282 -7.951 38.420 1.00 48.03 384 ILE A C 1
ATOM 3057 O O . ILE A 1 384 ? 23.627 -6.772 38.491 1.00 48.03 384 ILE A O 1
ATOM 3061 N N . GLY A 1 385 ? 24.158 -8.953 38.342 1.00 40.97 385 GLY A N 1
ATOM 3062 C CA . GLY A 1 385 ? 25.578 -8.788 38.022 1.00 40.97 385 GLY A CA 1
ATOM 3063 C C . GLY A 1 385 ? 25.829 -8.962 36.514 1.00 40.97 385 GLY A C 1
ATOM 3064 O O . GLY A 1 385 ? 25.156 -9.785 35.891 1.00 40.97 385 GLY A O 1
ATOM 3065 N N . PRO A 1 386 ? 26.780 -8.226 35.904 1.00 58.88 386 PRO A N 1
ATOM 3066 C CA . PRO A 1 386 ? 27.050 -8.294 34.472 1.00 58.88 386 PRO A CA 1
ATOM 3067 C C . PRO A 1 386 ? 28.034 -9.431 34.171 1.00 58.88 386 PRO A C 1
ATOM 3069 O O . PRO A 1 386 ? 29.196 -9.387 34.572 1.00 58.88 386 PRO A O 1
ATOM 3072 N N . GLY A 1 387 ? 27.574 -10.453 33.455 1.00 40.75 387 GLY A N 1
ATOM 3073 C CA . GLY A 1 387 ? 28.412 -11.544 32.961 1.00 40.75 387 GLY A CA 1
ATOM 3074 C C . GLY A 1 387 ? 28.563 -11.461 31.451 1.00 40.75 387 GLY A C 1
ATOM 3075 O O . GLY A 1 387 ? 27.753 -12.019 30.720 1.00 40.75 387 GLY A O 1
ATOM 3076 N N . GLY A 1 388 ? 29.592 -10.757 30.983 1.00 48.09 388 GLY A N 1
ATOM 3077 C CA . GLY A 1 388 ? 30.087 -10.920 29.621 1.00 48.09 388 GLY A CA 1
ATOM 3078 C C . GLY A 1 388 ? 30.968 -12.161 29.528 1.00 48.09 388 GLY A C 1
ATOM 3079 O O . GLY A 1 388 ? 31.810 -12.359 30.399 1.00 48.09 388 GLY A O 1
ATOM 3080 N N . VAL A 1 389 ? 30.819 -12.952 28.463 1.00 47.69 389 VAL A N 1
ATOM 3081 C CA . VAL A 1 389 ? 31.869 -13.855 27.971 1.00 47.69 389 VAL A CA 1
ATOM 3082 C C . VAL A 1 389 ? 31.739 -13.982 26.449 1.00 47.69 389 VAL A C 1
ATOM 3084 O O . VAL A 1 389 ? 30.742 -14.483 25.940 1.00 47.69 389 VAL A O 1
ATOM 3087 N N . SER A 1 390 ? 32.764 -13.509 25.738 1.00 39.03 390 SER A N 1
ATOM 3088 C CA . SER A 1 390 ? 33.063 -13.866 24.349 1.00 39.03 390 SER A CA 1
ATOM 3089 C C . SER A 1 390 ? 33.548 -15.311 24.253 1.00 39.03 390 SER A C 1
ATOM 3091 O O . SER A 1 390 ? 34.350 -15.739 25.087 1.00 39.03 390 SER A O 1
ATOM 3093 N N . ARG A 1 391 ? 33.233 -15.978 23.143 1.00 47.94 391 ARG A N 1
ATOM 3094 C CA . ARG A 1 391 ? 34.247 -16.657 22.330 1.00 47.94 391 ARG A CA 1
ATOM 3095 C C . ARG A 1 391 ? 33.850 -16.652 20.868 1.00 47.94 391 ARG A C 1
ATOM 3097 O O . ARG A 1 391 ? 32.659 -16.910 20.606 1.00 47.94 391 ARG A O 1
#

pLDDT: mean 75.62, std 19.85, range [35.5, 98.25]

Secondary structure (DSSP, 8-state):
-HHHHHHHHHHHHHT-S-HHHHHHHHHHHHHHTT-HHHHHHHHHHHHHH-STTHHHHHHHHHHHHHHHHHHHHHHHHHHTTTTSPPP----PPPPPP--------------SSSTTTHHHHHHHHHHHHHHHHHHHHHHHHHHHHHHHHHHHHHHHHHHHHHTS------S-TTT-TTEEEEE-TTT--EEEEETTT--EEESS-TTHHHHHHHHHHHHHTT-HHHHHHHHHHHHHHTTT--THHHHHHHHHHHHHHHHHHHHHHHHHHHHHHHHHHTT-HHHHHHHHHHHHHHS-GGG-STTTTHHHHHHHHHHHHHHHHHHHHHHHHHHTS-HHHHHHHHHHSSTHHHHHHHHHHHTTSPPPP------PPPP----------------

Foldseek 3Di:
DVVVVVVVVVVVVVVCPAPLVVLQVVLVVCVVVVVLVVSLVSLVVSCVSDDDCVVVSVVSNVVSVVSVVVVVVVVVVVVVPPPDDDDDDDDDDDDDDDDDDDDDDDDDDDPDPPPPVVVVVVVVVVVVVVVVVVVVVVVVVVVVVVVVVVVVVVVVVVVVCVVDPPPPPPDPPVPDPQWDWDQDPPPRATWTARNPPRDTDGDDPPPLVVLQVQLVVCVVVLVLVSSLVSLVVSCVVVVNPPVVSVVSNVVSVVSVLVVVLCVVLVVLLVVLVVCVVVVVLVSSLVSLVVSCVSDPCPVPPPPVCSVVSNVVSVVVVVVVVVVVVVVVVQVPDDPVVNVVVCVVVVVPPVVVVVVVVVVPDDDPPDDDPPDDDDDDDDDDDDDDDDDDDDD

InterPro domains:
  IPR011990 Tetratricopeptide-like helical domain superfamily [SSF48452] (19-298)

Sequence (391 aa):
EGLHYWVSVQEKLVTWRDPAEWVYEQGKKLFLEGKHQEALEMFQACEKVGGKPVQRSTQFMDVCREMIAKAEEEQDADKDKVDEPEPAEAVEEAPPADEEPGYEQEEQVEASAAEEEEEEEEEVEEVVVQGLTKRQKAAKARAEQLKAIKAKVRKRDDQIWNGKTYEPMTRDLATDTRWRAAQDPRNGKLMWVHSETGHMTYAEPGLAGFLYNNAKEYYDRSEWLQARECFRSCIMEAQGSFRHCEKYISVCDLHMNYSERLKEATPIYEDGVLLFKKGQMSVARECFLTVSKLMPSKDGENFRNLQKYLEVCNTWQAKNEEKGAAHAKMHSMPASAYYARSLKTGVGATATMRSARAASLPPPAQIPSDSTPPPLLSLGPLSIGPGGVSR

Organism: Hemiselmis andersenii (NCBI:txid464988)